Protein AF-0000000066103413 (afdb_homodimer)

Foldseek 3Di:
DVVCVVLVQKDADWDADPVRDTARMDGDCVSLVVPVVSLVVLLVLQVVQCVVDDWAEEEEQPPQGQVSSVVNCVVVVGWYWYAYQDDPDDPDDLRTDGDQAAPTEYEYEGEEFAQQPSVLVRCVSSVVSHHHHAAYEYAEYAQQCNQVNSCVNPVHGYYYSYYNLRVLVVCDVPRDDVRSVRNVVVSVVRDD/DVVCVVLVQKDADWDADPVRDTARMDGDCVSLVVPVVSVVVLLVLQVVQCVVDDWAEEEEQPPQGQVSSVVNCVVVVGWYWYAYQDDPDDPDDLRTDGDQAAPTEYEYEHEEFAQQVSVLVRCVSSVVSHHHHAAYEYAEYAQQCNQVNSCVNPVHGYYYSYYPLRVLVVCDVPPDPVRSVRNVVVSVVRDD

InterPro domains:
  IPR000836 Phosphoribosyltransferase domain [PF00156] (53-146)
  IPR000836 Phosphoribosyltransferase domain [cd06223] (53-161)
  IPR004467 Orotate phosphoribosyl transferase domain [TIGR00336] (3-166)
  IPR023031 Orotate phosphoribosyltransferase [MF_01208] (1-192)
  IPR029057 Phosphoribosyltransferase-like [G3DSA:3.40.50.2020] (1-192)
  IPR029057 Phosphoribosyltransferase-like [SSF53271] (4-172)

pLDDT: mean 93.93, std 10.97, range [38.31, 98.94]

Sequence (384 aa):
MKALIDAGVVKFGRFVLSSGIESPFYVDLRRALGHPDLVKWVVSGYLSALSRLKFDVLLGVATGGIPYASILGYLLQKPFGYVRAGAKGYGTMQAVEGADVAGLAAVVVDDVLTTGNSLINAIKAVREAGGEVVGALVFLDREQCGSQNVRRETGVEVFSVYKMRELLETLKPYIGEGHYRAAVEYLAKWSCMKALIDAGVVKFGRFVLSSGIESPFYVDLRRALGHPDLVKWVVSGYLSALSRLKFDVLLGVATGGIPYASILGYLLQKPFGYVRAGAKGYGTMQAVEGADVAGLAAVVVDDVLTTGNSLINAIKAVREAGGEVVGALVFLDREQCGSQNVRRETGVEVFSVYKMRELLETLKPYIGEGHYRAAVEYLAKWSC

Structure (mmCIF, N/CA/C/O backbone):
data_AF-0000000066103413-model_v1
#
loop_
_entity.id
_entity.type
_entity.pdbx_description
1 polymer 'Orotate phosphoribosyltransferase'
#
loop_
_atom_site.group_PDB
_atom_site.id
_atom_site.type_symbol
_atom_site.label_atom_id
_atom_site.label_alt_id
_atom_site.label_comp_id
_atom_site.label_asym_id
_atom_site.label_entity_id
_atom_site.label_seq_id
_atom_site.pdbx_PDB_ins_code
_atom_site.Cartn_x
_atom_site.Cartn_y
_atom_site.Cartn_z
_atom_site.occupancy
_atom_site.B_iso_or_equiv
_atom_site.auth_seq_id
_atom_site.auth_comp_id
_atom_site.auth_asym_id
_atom_site.auth_atom_id
_atom_site.pdbx_PDB_model_num
ATOM 1 N N . MET A 1 1 ? 8.867 -11.727 -20.344 1 77.12 1 MET A N 1
ATOM 2 C CA . MET A 1 1 ? 8.859 -12.789 -19.344 1 77.12 1 MET A CA 1
ATOM 3 C C . MET A 1 1 ? 10.25 -13.008 -18.75 1 77.12 1 MET A C 1
ATOM 5 O O . MET A 1 1 ? 10.398 -13.164 -17.547 1 77.12 1 MET A O 1
ATOM 9 N N . LYS A 1 2 ? 11.273 -12.828 -19.562 1 89.06 2 LYS A N 1
ATOM 10 C CA . LYS A 1 2 ? 12.641 -12.891 -19.062 1 89.06 2 LYS A CA 1
ATOM 11 C C . LYS A 1 2 ? 12.875 -11.82 -17.984 1 89.06 2 LYS A C 1
ATOM 13 O O . LYS A 1 2 ? 13.648 -12.039 -17.047 1 89.06 2 LYS A O 1
ATOM 18 N N . ALA A 1 3 ? 12.141 -10.758 -18.141 1 92.31 3 ALA A N 1
ATOM 19 C CA . ALA A 1 3 ? 12.273 -9.625 -17.234 1 92.31 3 ALA A CA 1
ATOM 20 C C . ALA A 1 3 ? 11.961 -10.047 -15.797 1 92.31 3 ALA A C 1
ATOM 22 O O . ALA A 1 3 ? 12.508 -9.492 -14.844 1 92.31 3 ALA A O 1
ATOM 23 N N . LEU A 1 4 ? 11.133 -11.023 -15.578 1 94.94 4 LEU A N 1
ATOM 24 C CA . LEU A 1 4 ? 10.797 -11.523 -14.25 1 94.94 4 LEU A CA 1
ATOM 25 C C . LEU A 1 4 ? 12.008 -12.164 -13.578 1 94.94 4 LEU A C 1
ATOM 27 O O . LEU A 1 4 ? 12.219 -11.984 -12.375 1 94.94 4 LEU A O 1
ATOM 31 N N . ILE A 1 5 ? 12.734 -12.836 -14.422 1 94.75 5 ILE A N 1
ATOM 32 C CA . ILE A 1 5 ? 13.945 -13.484 -13.922 1 94.75 5 ILE A CA 1
ATOM 33 C C . ILE A 1 5 ? 15.023 -12.438 -13.648 1 94.75 5 ILE A C 1
ATOM 35 O O . ILE A 1 5 ? 15.633 -12.422 -12.578 1 94.75 5 ILE A O 1
ATOM 39 N N . ASP A 1 6 ? 15.195 -11.539 -14.602 1 95.56 6 ASP A N 1
ATOM 40 C CA . ASP A 1 6 ? 16.234 -10.508 -14.5 1 95.56 6 ASP A CA 1
ATOM 41 C C . ASP A 1 6 ? 15.984 -9.609 -13.297 1 95.56 6 ASP A C 1
ATOM 43 O O . ASP A 1 6 ? 16.922 -9.18 -12.633 1 95.56 6 ASP A O 1
ATOM 47 N N . ALA A 1 7 ? 14.727 -9.352 -12.984 1 96 7 ALA A N 1
ATOM 48 C CA . ALA A 1 7 ? 14.352 -8.453 -11.891 1 96 7 ALA A CA 1
ATOM 49 C C . ALA A 1 7 ? 14.359 -9.195 -10.555 1 96 7 ALA A C 1
ATOM 51 O O . ALA A 1 7 ? 14.156 -8.578 -9.5 1 96 7 ALA A O 1
ATOM 52 N N . GLY A 1 8 ? 14.508 -10.508 -10.617 1 95.31 8 GLY A N 1
ATOM 53 C CA . GLY A 1 8 ? 14.516 -11.305 -9.398 1 95.31 8 GLY A CA 1
ATOM 54 C C . GLY A 1 8 ? 13.133 -11.609 -8.875 1 95.31 8 GLY A C 1
ATOM 55 O O . GLY A 1 8 ? 12.969 -11.984 -7.715 1 95.31 8 GLY A O 1
ATOM 56 N N . VAL A 1 9 ? 12.141 -11.391 -9.656 1 96.69 9 VAL A N 1
ATOM 57 C CA . VAL A 1 9 ? 10.773 -11.688 -9.258 1 96.69 9 VAL A CA 1
ATOM 58 C C . VAL A 1 9 ? 10.586 -13.195 -9.117 1 96.69 9 VAL A C 1
ATOM 60 O O . VAL A 1 9 ? 9.906 -13.664 -8.203 1 96.69 9 VAL A O 1
ATOM 63 N N . VAL A 1 10 ? 11.172 -13.945 -10.031 1 96.5 10 VAL A N 1
ATOM 64 C CA . VAL A 1 10 ? 11.203 -15.398 -9.953 1 96.5 10 VAL A CA 1
ATOM 65 C C . VAL A 1 10 ? 12.656 -15.875 -9.891 1 96.5 10 VAL A C 1
ATOM 67 O O . VAL A 1 10 ? 13.469 -15.516 -10.742 1 96.5 10 VAL A O 1
ATOM 70 N N . LYS A 1 11 ? 12.93 -16.625 -8.906 1 96.44 11 LYS A N 1
ATOM 71 C CA . LYS A 1 11 ? 14.258 -17.203 -8.719 1 96.44 11 LYS A CA 1
ATOM 72 C C . LYS A 1 11 ? 14.195 -18.719 -8.648 1 96.44 11 LYS A C 1
ATOM 74 O O . LYS A 1 11 ? 13.195 -19.281 -8.211 1 96.44 11 LYS A O 1
ATOM 79 N N . PHE A 1 12 ? 15.211 -19.344 -9.07 1 96.62 12 PHE A N 1
ATOM 80 C CA . PHE A 1 12 ? 15.289 -20.797 -9.039 1 96.62 12 PHE A CA 1
ATOM 81 C C . PHE A 1 12 ? 16.484 -21.266 -8.219 1 96.62 12 PHE A C 1
ATOM 83 O O . PHE A 1 12 ? 17.547 -20.641 -8.25 1 96.62 12 PHE A O 1
ATOM 90 N N . GLY A 1 13 ? 16.281 -22.266 -7.512 1 95.12 13 GLY A N 1
ATOM 91 C CA . GLY A 1 13 ? 17.25 -22.812 -6.574 1 95.12 13 GLY A CA 1
ATOM 92 C C . GLY A 1 13 ? 16.609 -23.578 -5.434 1 95.12 13 GLY A C 1
ATOM 93 O O . GLY A 1 13 ? 15.609 -24.281 -5.633 1 95.12 13 GLY A O 1
ATOM 94 N N . ARG A 1 14 ? 17.25 -23.547 -4.281 1 95.12 14 ARG A N 1
ATOM 95 C CA . ARG A 1 14 ? 16.719 -24.203 -3.086 1 95.12 14 ARG A CA 1
ATOM 96 C C . ARG A 1 14 ? 16.25 -23.172 -2.064 1 95.12 14 ARG A C 1
ATOM 98 O O . ARG A 1 14 ? 17.062 -22.438 -1.493 1 95.12 14 ARG A O 1
ATOM 105 N N . PHE A 1 15 ? 15.039 -23.156 -1.851 1 95.38 15 PHE A N 1
ATOM 106 C CA . PHE A 1 15 ? 14.445 -22.188 -0.933 1 95.38 15 PHE A CA 1
ATOM 107 C C . PHE A 1 15 ? 13.578 -22.891 0.106 1 95.38 15 PHE A C 1
ATOM 109 O O . PHE A 1 15 ? 12.875 -23.859 -0.214 1 95.38 15 PHE A O 1
ATOM 116 N N . VAL A 1 16 ? 13.617 -22.391 1.307 1 91.69 16 VAL A N 1
ATOM 117 C CA . VAL A 1 16 ? 12.789 -22.953 2.367 1 91.69 16 VAL A CA 1
ATOM 118 C C . VAL A 1 16 ? 11.617 -22.031 2.662 1 91.69 16 VAL A C 1
ATOM 120 O O . VAL A 1 16 ? 11.812 -20.859 3.021 1 91.69 16 VAL A O 1
ATOM 123 N N . LEU A 1 17 ? 10.484 -22.562 2.529 1 83.06 17 LEU A N 1
ATOM 124 C CA . LEU A 1 17 ? 9.273 -21.797 2.793 1 83.06 17 LEU A CA 1
ATOM 125 C C . LEU A 1 17 ? 9.008 -21.703 4.293 1 83.06 17 LEU A C 1
ATOM 127 O O . LEU A 1 17 ? 9.633 -22.406 5.086 1 83.06 17 LEU A O 1
ATOM 131 N N . SER A 1 18 ? 8.117 -20.781 4.68 1 76.81 18 SER A N 1
ATOM 132 C CA . SER A 1 18 ? 7.785 -20.609 6.086 1 76.81 18 SER A CA 1
ATOM 133 C C . SER A 1 18 ? 7.258 -21.906 6.699 1 76.81 18 SER A C 1
ATOM 135 O O . SER A 1 18 ? 7.379 -22.125 7.906 1 76.81 18 SER A O 1
ATOM 137 N N . SER A 1 19 ? 6.727 -22.797 5.926 1 77.94 19 SER A N 1
ATOM 138 C CA . SER A 1 19 ? 6.203 -24.094 6.352 1 77.94 19 SER A CA 1
ATOM 139 C C . SER A 1 19 ? 7.332 -25.078 6.621 1 77.94 19 SER A C 1
ATOM 141 O O . SER A 1 19 ? 7.105 -26.141 7.191 1 77.94 19 SER A O 1
ATOM 143 N N . GLY A 1 20 ? 8.477 -24.703 6.172 1 85.31 20 GLY A N 1
ATOM 144 C CA . GLY A 1 20 ? 9.609 -25.609 6.281 1 85.31 20 GLY A CA 1
ATOM 145 C C . GLY A 1 20 ? 9.844 -26.422 5.023 1 85.31 20 GLY A C 1
ATOM 146 O O . GLY A 1 20 ? 10.875 -27.078 4.883 1 85.31 20 GLY A O 1
ATOM 147 N N . ILE A 1 21 ? 8.922 -26.328 4.141 1 86.62 21 ILE A N 1
ATOM 148 C CA . ILE A 1 21 ? 9.008 -27.078 2.896 1 86.62 21 ILE A CA 1
ATOM 149 C C . ILE A 1 21 ? 10.055 -26.438 1.981 1 86.62 21 ILE A C 1
ATOM 151 O O . ILE A 1 21 ? 10.109 -25.219 1.853 1 86.62 21 ILE A O 1
ATOM 155 N N . GLU A 1 22 ? 10.82 -27.297 1.358 1 93.5 22 GLU A N 1
ATOM 156 C CA . GLU A 1 22 ? 11.789 -26.797 0.388 1 93.5 22 GLU A CA 1
ATOM 157 C C . GLU A 1 22 ? 11.156 -26.609 -0.985 1 93.5 22 GLU A C 1
ATOM 159 O O . GLU A 1 22 ? 10.438 -27.484 -1.471 1 93.5 22 GLU A O 1
ATOM 164 N N . SER A 1 23 ? 11.406 -25.5 -1.563 1 94.94 23 SER A N 1
ATOM 165 C CA . SER A 1 23 ? 10.883 -25.172 -2.885 1 94.94 23 SER A CA 1
ATOM 166 C C . SER A 1 23 ? 12.016 -24.922 -3.877 1 94.94 23 SER A C 1
ATOM 168 O O . SER A 1 23 ? 13.023 -24.297 -3.531 1 94.94 23 SER A O 1
ATOM 170 N N . PRO A 1 24 ? 11.852 -25.406 -5.102 1 96.69 24 PRO A N 1
ATOM 171 C CA . PRO A 1 24 ? 12.875 -25.172 -6.117 1 96.69 24 PRO A CA 1
ATOM 172 C C . PRO A 1 24 ? 12.789 -23.797 -6.75 1 96.69 24 PRO A C 1
ATOM 174 O O . PRO A 1 24 ? 13.578 -23.453 -7.637 1 96.69 24 PRO A O 1
ATOM 177 N N . PHE A 1 25 ? 11.836 -23.031 -6.375 1 96.75 25 PHE A N 1
ATOM 178 C CA . PHE A 1 25 ? 11.711 -21.672 -6.883 1 96.75 25 PHE A CA 1
ATOM 179 C C . PHE A 1 25 ? 11.148 -20.734 -5.816 1 96.75 25 PHE A C 1
ATOM 181 O O . PHE A 1 25 ? 10.586 -21.203 -4.816 1 96.75 25 PHE A O 1
ATOM 188 N N . TYR A 1 26 ? 11.391 -19.516 -6 1 95.5 26 TYR A N 1
ATOM 189 C CA . TYR A 1 26 ? 10.922 -18.453 -5.121 1 95.5 26 TYR A CA 1
ATOM 190 C C . TYR A 1 26 ? 10.344 -17.297 -5.93 1 95.5 26 TYR A C 1
ATOM 192 O O . TYR A 1 26 ? 10.883 -16.922 -6.977 1 95.5 26 TYR A O 1
ATOM 200 N N . VAL A 1 27 ? 9.211 -16.812 -5.426 1 95.94 27 VAL A N 1
ATOM 201 C CA . VAL A 1 27 ? 8.547 -15.711 -6.129 1 95.94 27 VAL A CA 1
ATOM 202 C C . VAL A 1 27 ? 8.359 -14.531 -5.18 1 95.94 27 VAL A C 1
ATOM 204 O O . VAL A 1 27 ? 7.812 -14.688 -4.086 1 95.94 27 VAL A O 1
ATOM 207 N N . ASP A 1 28 ? 8.789 -13.414 -5.574 1 95.44 28 ASP A N 1
ATOM 208 C CA . ASP A 1 28 ? 8.586 -12.141 -4.875 1 95.44 28 ASP A CA 1
ATOM 209 C C . ASP A 1 28 ? 8.188 -11.039 -5.852 1 95.44 28 ASP A C 1
ATOM 211 O O . ASP A 1 28 ? 9.047 -10.312 -6.355 1 95.44 28 ASP A O 1
ATOM 215 N N . LEU A 1 29 ? 6.895 -10.852 -6.012 1 97.44 29 LEU A N 1
ATOM 216 C CA . LEU A 1 29 ? 6.402 -9.914 -7.008 1 97.44 29 LEU A CA 1
ATOM 217 C C . LEU A 1 29 ? 6.699 -8.477 -6.594 1 97.44 29 LEU A C 1
ATOM 219 O O . LEU A 1 29 ? 6.613 -7.555 -7.41 1 97.44 29 LEU A O 1
ATOM 223 N N . ARG A 1 30 ? 7.082 -8.211 -5.332 1 97.44 30 ARG A N 1
ATOM 224 C CA . ARG A 1 30 ? 7.402 -6.871 -4.863 1 97.44 30 ARG A CA 1
ATOM 225 C C . ARG A 1 30 ? 8.625 -6.312 -5.59 1 97.44 30 ARG A C 1
ATOM 227 O O . ARG A 1 30 ? 8.758 -5.098 -5.738 1 97.44 30 ARG A O 1
ATOM 234 N N . ARG A 1 31 ? 9.406 -7.207 -6.07 1 97.31 31 ARG A N 1
ATOM 235 C CA . ARG A 1 31 ? 10.594 -6.785 -6.809 1 97.31 31 ARG A CA 1
ATOM 236 C C . ARG A 1 31 ? 10.211 -6.074 -8.102 1 97.31 31 ARG A C 1
ATOM 238 O O . ARG A 1 31 ? 10.984 -5.266 -8.625 1 97.31 31 ARG A O 1
ATOM 245 N N . ALA A 1 32 ? 9.078 -6.355 -8.641 1 98.12 32 ALA A N 1
ATOM 246 C CA . ALA A 1 32 ? 8.617 -5.723 -9.875 1 98.12 32 ALA A CA 1
ATOM 247 C C . ALA A 1 32 ? 8.477 -4.211 -9.695 1 98.12 32 ALA A C 1
ATOM 249 O O . ALA A 1 32 ? 8.617 -3.451 -10.656 1 98.12 32 ALA A O 1
ATOM 250 N N . LEU A 1 33 ? 8.258 -3.758 -8.469 1 98.75 33 LEU A N 1
ATOM 251 C CA . LEU A 1 33 ? 8.008 -2.352 -8.172 1 98.75 33 LEU A CA 1
ATOM 252 C C . LEU A 1 33 ? 9.227 -1.5 -8.516 1 98.75 33 LEU A C 1
ATOM 254 O O . LEU A 1 33 ? 9.109 -0.285 -8.695 1 98.75 33 LEU A O 1
ATOM 258 N N . GLY A 1 34 ? 10.344 -2.145 -8.609 1 98.5 34 GLY A N 1
ATOM 259 C CA . GLY A 1 34 ? 11.57 -1.438 -8.938 1 98.5 34 GLY A CA 1
ATOM 260 C C . GLY A 1 34 ? 11.766 -1.25 -10.43 1 98.5 34 GLY A C 1
ATOM 261 O O . GLY A 1 34 ? 12.711 -0.583 -10.859 1 98.5 34 GLY A O 1
ATOM 262 N N . HIS A 1 35 ? 10.867 -1.821 -11.25 1 98.44 35 HIS A N 1
ATOM 263 C CA . HIS A 1 35 ? 10.977 -1.812 -12.703 1 98.44 35 HIS A CA 1
ATOM 264 C C . HIS A 1 35 ? 9.695 -1.292 -13.352 1 98.44 35 HIS A C 1
ATOM 266 O O . HIS A 1 35 ? 8.766 -2.064 -13.617 1 98.44 35 HIS A O 1
ATOM 272 N N . PRO A 1 36 ? 9.711 -0.011 -13.742 1 98.31 36 PRO A N 1
ATOM 273 C CA . PRO A 1 36 ? 8.492 0.644 -14.227 1 98.31 36 PRO A CA 1
ATOM 274 C C . PRO A 1 36 ? 7.824 -0.113 -15.367 1 98.31 36 PRO A C 1
ATOM 276 O O . PRO A 1 36 ? 6.602 -0.279 -15.375 1 98.31 36 PRO A O 1
ATOM 279 N N . ASP A 1 37 ? 8.609 -0.628 -16.281 1 97.75 37 ASP A N 1
ATOM 280 C CA . ASP A 1 37 ? 8.039 -1.362 -17.406 1 97.75 37 ASP A CA 1
ATOM 281 C C . ASP A 1 37 ? 7.391 -2.662 -16.938 1 97.75 37 ASP A C 1
ATOM 283 O O . ASP A 1 37 ? 6.344 -3.057 -17.453 1 97.75 37 ASP A O 1
ATOM 287 N N . LEU A 1 38 ? 8.008 -3.266 -15.984 1 97.81 38 LEU A N 1
ATOM 288 C CA . LEU A 1 38 ? 7.449 -4.5 -15.445 1 97.81 38 LEU A CA 1
ATOM 289 C C . LEU A 1 38 ? 6.152 -4.227 -14.688 1 97.81 38 LEU A C 1
ATOM 291 O O . LEU A 1 38 ? 5.195 -5 -14.789 1 97.81 38 LEU A O 1
ATOM 295 N N . VAL A 1 39 ? 6.086 -3.123 -13.961 1 98.44 39 VAL A N 1
ATOM 296 C CA . VAL A 1 39 ? 4.875 -2.746 -13.242 1 98.44 39 VAL A CA 1
ATOM 297 C C . VAL A 1 39 ? 3.729 -2.547 -14.227 1 98.44 39 VAL A C 1
ATOM 299 O O . VAL A 1 39 ? 2.617 -3.033 -14 1 98.44 39 VAL A O 1
ATOM 302 N N . LYS A 1 40 ? 4.02 -1.885 -15.336 1 98.44 40 LYS A N 1
ATOM 303 C CA . LYS A 1 40 ? 2.996 -1.662 -16.344 1 98.44 40 LYS A CA 1
ATOM 304 C C . LYS A 1 40 ? 2.445 -2.984 -16.875 1 98.44 40 LYS A C 1
ATOM 306 O O . LYS A 1 40 ? 1.235 -3.133 -17.047 1 98.44 40 LYS A O 1
ATOM 311 N N . TRP A 1 41 ? 3.389 -3.877 -17.062 1 97.62 41 TRP A N 1
ATOM 312 C CA . TRP A 1 41 ? 2.994 -5.188 -17.562 1 97.62 41 TRP A CA 1
ATOM 313 C C . TRP A 1 41 ? 2.141 -5.93 -16.531 1 97.62 41 TRP A C 1
ATOM 315 O O . TRP A 1 41 ? 1.107 -6.508 -16.875 1 97.62 41 TRP A O 1
ATOM 325 N N . VAL A 1 42 ? 2.502 -5.906 -15.297 1 98.19 42 VAL A N 1
ATOM 326 C CA . VAL A 1 42 ? 1.77 -6.555 -14.211 1 98.19 42 VAL A CA 1
ATOM 327 C C . VAL A 1 42 ? 0.382 -5.934 -14.078 1 98.19 42 VAL A C 1
ATOM 329 O O . VAL A 1 42 ? -0.622 -6.645 -14.016 1 98.19 42 VAL A O 1
ATOM 332 N N . VAL A 1 43 ? 0.327 -4.613 -14.086 1 98.75 43 VAL A N 1
ATOM 333 C CA . VAL A 1 43 ? -0.924 -3.877 -13.93 1 98.75 43 VAL A CA 1
ATOM 334 C C . VAL A 1 43 ? -1.861 -4.203 -15.094 1 98.75 43 VAL A C 1
ATOM 336 O O . VAL A 1 43 ? -3.064 -4.387 -14.891 1 98.75 43 VAL A O 1
ATOM 339 N N . SER A 1 44 ? -1.301 -4.352 -16.297 1 98.5 44 SER A N 1
ATOM 340 C CA . SER A 1 44 ? -2.107 -4.723 -17.453 1 98.5 44 SER A CA 1
ATOM 341 C C . SER A 1 44 ? -2.732 -6.102 -17.266 1 98.5 44 SER A C 1
ATOM 343 O O . SER A 1 44 ? -3.877 -6.324 -17.672 1 98.5 44 SER A O 1
ATOM 345 N N . GLY A 1 45 ? -1.969 -7 -16.719 1 97.94 45 GLY A N 1
ATOM 346 C CA . GLY A 1 45 ? -2.5 -8.32 -16.422 1 97.94 45 GLY A CA 1
ATOM 347 C C . GLY A 1 45 ? -3.654 -8.289 -15.438 1 97.94 45 GLY A C 1
ATOM 348 O O . GLY A 1 45 ? -4.684 -8.93 -15.656 1 97.94 45 GLY A O 1
ATOM 349 N N . TYR A 1 46 ? -3.473 -7.527 -14.367 1 98.69 46 TYR A N 1
ATOM 350 C CA . TYR A 1 46 ? -4.543 -7.371 -13.383 1 98.69 46 TYR A CA 1
ATOM 351 C C . TYR A 1 46 ? -5.789 -6.777 -14.031 1 98.69 46 TYR A C 1
ATOM 353 O O . TYR A 1 46 ? -6.906 -7.238 -13.773 1 98.69 46 TYR A O 1
ATOM 361 N N . LEU A 1 47 ? -5.59 -5.719 -14.867 1 98.69 47 LEU A N 1
ATOM 362 C CA . LEU A 1 47 ? -6.715 -5.043 -15.5 1 98.69 47 LEU A CA 1
ATOM 363 C C . LEU A 1 47 ? -7.504 -6.008 -16.375 1 98.69 47 LEU A C 1
ATOM 365 O O . LEU A 1 47 ? -8.742 -6 -16.375 1 98.69 47 LEU A O 1
ATOM 369 N N . SER A 1 48 ? -6.781 -6.828 -17.094 1 98 48 SER A N 1
ATOM 370 C CA . SER A 1 48 ? -7.426 -7.82 -17.953 1 98 48 SER A CA 1
ATOM 371 C C . SER A 1 48 ? -8.258 -8.805 -17.125 1 98 48 SER A C 1
ATOM 373 O O . SER A 1 48 ? -9.406 -9.086 -17.453 1 98 48 SER A O 1
ATOM 375 N N . ALA A 1 49 ? -7.711 -9.25 -16.031 1 97.19 49 ALA A N 1
ATOM 376 C CA . ALA A 1 49 ? -8.414 -10.203 -15.172 1 97.19 49 ALA A CA 1
ATOM 377 C C . ALA A 1 49 ? -9.633 -9.547 -14.516 1 97.19 49 ALA A C 1
ATOM 379 O O . ALA A 1 49 ? -10.688 -10.172 -14.383 1 97.19 49 ALA A O 1
ATOM 380 N N . LEU A 1 50 ? -9.5 -8.32 -14.102 1 97.44 50 LEU A N 1
ATOM 381 C CA . LEU A 1 50 ? -10.555 -7.574 -13.414 1 97.44 50 LEU A CA 1
ATOM 382 C C . LEU A 1 50 ? -11.734 -7.312 -14.344 1 97.44 50 LEU A C 1
ATOM 384 O O . LEU A 1 50 ? -12.859 -7.125 -13.891 1 97.44 50 LEU A O 1
ATOM 388 N N . SER A 1 51 ? -11.453 -7.203 -15.609 1 96.06 51 SER A N 1
ATOM 389 C CA . SER A 1 51 ? -12.492 -6.875 -16.578 1 96.06 51 SER A CA 1
ATOM 390 C C . SER A 1 51 ? -13.578 -7.941 -16.609 1 96.06 51 SER A C 1
ATOM 392 O O . SER A 1 51 ? -14.688 -7.691 -17.109 1 96.06 51 SER A O 1
ATOM 394 N N . ARG A 1 52 ? -13.281 -9.109 -15.984 1 93.19 52 ARG A N 1
ATOM 395 C CA . ARG A 1 52 ? -14.227 -10.219 -15.961 1 93.19 52 ARG A CA 1
ATOM 396 C C . ARG A 1 52 ? -15.156 -10.125 -14.758 1 93.19 52 ARG A C 1
ATOM 398 O O . ARG A 1 52 ? -16.078 -10.938 -14.609 1 93.19 52 ARG A O 1
ATOM 405 N N . LEU A 1 53 ? -14.914 -9.141 -13.93 1 96.62 53 LEU A N 1
ATOM 406 C CA . LEU A 1 53 ? -15.656 -9.031 -12.68 1 96.62 53 LEU A CA 1
ATOM 407 C C . LEU A 1 53 ? -16.391 -7.703 -12.602 1 96.62 53 LEU A C 1
ATOM 409 O O . LEU A 1 53 ? -15.891 -6.676 -13.07 1 96.62 53 LEU A O 1
ATOM 413 N N . LYS A 1 54 ? -17.609 -7.719 -12.086 1 97.88 54 LYS A N 1
ATOM 414 C CA . LYS A 1 54 ? -18.328 -6.508 -11.68 1 97.88 54 LYS A CA 1
ATOM 415 C C . LYS A 1 54 ? -18.125 -6.227 -10.188 1 97.88 54 LYS A C 1
ATOM 417 O O . LYS A 1 54 ? -18.422 -7.082 -9.352 1 97.88 54 LYS A O 1
ATOM 422 N N . PHE A 1 55 ? -17.688 -5.074 -9.852 1 98.75 55 PHE A N 1
ATOM 423 C CA . PHE A 1 55 ? -17.375 -4.762 -8.461 1 98.75 55 PHE A CA 1
ATOM 424 C C . PHE A 1 55 ? -17.422 -3.256 -8.227 1 98.75 55 PHE A C 1
ATOM 426 O O . PHE A 1 55 ? -17.438 -2.471 -9.172 1 98.75 55 PHE A O 1
ATOM 433 N N . ASP A 1 56 ? -17.391 -2.857 -6.941 1 98.75 56 ASP A N 1
ATOM 434 C CA . ASP A 1 56 ? -17.5 -1.455 -6.551 1 98.75 56 ASP A CA 1
ATOM 435 C C . ASP A 1 56 ? -16.188 -0.957 -5.934 1 98.75 56 ASP A C 1
ATOM 437 O O . ASP A 1 56 ? -15.883 0.235 -5.996 1 98.75 56 ASP A O 1
ATOM 441 N N . VAL A 1 57 ? -15.453 -1.895 -5.293 1 98.88 57 VAL A N 1
ATOM 442 C CA . VAL A 1 57 ? -14.328 -1.459 -4.469 1 98.88 57 VAL A CA 1
ATOM 443 C C . VAL A 1 57 ? -13.234 -2.518 -4.492 1 98.88 57 VAL A C 1
ATOM 445 O O . VAL A 1 57 ? -13.516 -3.717 -4.547 1 98.88 57 VAL A O 1
ATOM 448 N N . LEU A 1 58 ? -12.016 -2.123 -4.543 1 98.94 58 LEU A N 1
ATOM 449 C CA . LEU A 1 58 ? -10.844 -2.998 -4.492 1 98.9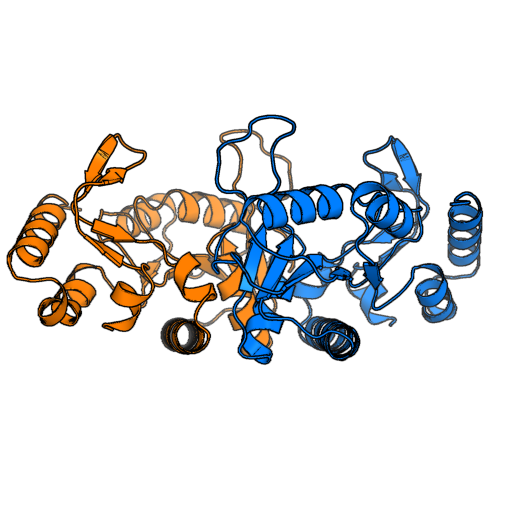4 58 LEU A CA 1
ATOM 450 C C . LEU A 1 58 ? -10.172 -2.92 -3.127 1 98.94 58 LEU A C 1
ATOM 452 O O . LEU A 1 58 ? -9.977 -1.829 -2.586 1 98.94 58 LEU A O 1
ATOM 456 N N . LEU A 1 59 ? -9.805 -4.055 -2.572 1 98.88 59 LEU A N 1
ATOM 457 C CA . LEU A 1 59 ? -9.07 -4.094 -1.313 1 98.88 59 LEU A CA 1
ATOM 458 C C . LEU A 1 59 ? -7.777 -4.898 -1.464 1 98.88 59 LEU A C 1
ATOM 460 O O . LEU A 1 59 ? -7.816 -6.086 -1.795 1 98.88 59 LEU A O 1
ATOM 464 N N . GLY A 1 60 ? -6.668 -4.219 -1.239 1 98.75 60 GLY A N 1
ATOM 465 C CA . GLY A 1 60 ? -5.387 -4.906 -1.279 1 98.75 60 GLY A CA 1
ATOM 466 C C . GLY A 1 60 ? -5.047 -5.609 0.021 1 98.75 60 GLY A C 1
ATOM 467 O O . GLY A 1 60 ? -5.238 -5.051 1.104 1 98.75 60 GLY A O 1
ATOM 468 N N . VAL A 1 61 ? -4.52 -6.785 -0.075 1 97.81 61 VAL A N 1
ATOM 469 C CA . VAL A 1 61 ? -4.031 -7.496 1.102 1 97.81 61 VAL A CA 1
ATOM 470 C C . VAL A 1 61 ? -2.686 -6.918 1.534 1 97.81 61 VAL A C 1
ATOM 472 O O . VAL A 1 61 ? -1.761 -6.812 0.725 1 97.81 61 VAL A O 1
ATOM 475 N N . ALA A 1 62 ? -2.512 -6.477 2.781 1 95.44 62 ALA A N 1
ATOM 476 C CA . ALA A 1 62 ? -1.25 -5.934 3.279 1 95.44 62 ALA A CA 1
ATOM 477 C C . ALA A 1 62 ? -0.178 -7.016 3.35 1 95.44 62 ALA A C 1
ATOM 479 O O . ALA A 1 62 ? -0.445 -8.133 3.795 1 95.44 62 ALA A O 1
ATOM 480 N N . THR A 1 63 ? 0.96 -6.664 2.898 1 94.5 63 THR A N 1
ATOM 481 C CA . THR A 1 63 ? 1.394 -5.402 2.301 1 94.5 63 THR A CA 1
ATOM 482 C C . THR A 1 63 ? 1.595 -5.562 0.797 1 94.5 63 THR A C 1
ATOM 484 O O . THR A 1 63 ? 1.519 -4.582 0.05 1 94.5 63 THR A O 1
ATOM 487 N N . GLY A 1 64 ? 1.657 -6.801 0.333 1 95.62 64 GLY A N 1
ATOM 488 C CA . GLY A 1 64 ? 2.033 -7.059 -1.048 1 95.62 64 GLY A CA 1
ATOM 489 C C . GLY A 1 64 ? 0.957 -6.668 -2.043 1 95.62 64 GLY A C 1
ATOM 490 O O . GLY A 1 64 ? 1.256 -6.348 -3.193 1 95.62 64 GLY A O 1
ATOM 491 N N . GLY A 1 65 ? -0.267 -6.66 -1.599 1 98.25 65 GLY A N 1
ATOM 492 C CA . GLY A 1 65 ? -1.389 -6.363 -2.475 1 98.25 65 GLY A CA 1
ATOM 493 C C . GLY A 1 65 ? -1.727 -4.887 -2.531 1 98.25 65 GLY A C 1
ATOM 494 O O . GLY A 1 65 ? -2.443 -4.441 -3.432 1 98.25 65 GLY A O 1
ATOM 495 N N . ILE A 1 66 ? -1.217 -4.094 -1.655 1 98.69 66 ILE A N 1
ATOM 496 C CA . ILE A 1 66 ? -1.622 -2.703 -1.489 1 98.69 66 ILE A CA 1
ATOM 497 C C . ILE A 1 66 ? -1.183 -1.89 -2.705 1 98.69 66 ILE A C 1
ATOM 499 O O . ILE A 1 66 ? -1.977 -1.14 -3.277 1 98.69 66 ILE A O 1
ATOM 503 N N . PRO A 1 67 ? 0.077 -2.051 -3.178 1 98.88 67 PRO A N 1
ATOM 504 C CA . PRO A 1 67 ? 0.494 -1.246 -4.328 1 98.88 67 PRO A CA 1
ATOM 505 C C . PRO A 1 67 ? -0.405 -1.446 -5.547 1 98.88 67 PRO A C 1
ATOM 507 O O . PRO A 1 67 ? -0.835 -0.471 -6.168 1 98.88 67 PRO A O 1
ATOM 510 N N . TYR A 1 68 ? -0.74 -2.664 -5.773 1 98.94 68 TYR A N 1
ATOM 511 C CA . TYR A 1 68 ? -1.484 -2.965 -6.992 1 98.94 68 TYR A CA 1
ATOM 512 C C . TYR A 1 68 ? -2.949 -2.566 -6.848 1 98.94 68 TYR A C 1
ATOM 514 O O . TYR A 1 68 ? -3.537 -2.004 -7.773 1 98.94 68 TYR A O 1
ATOM 522 N N . ALA A 1 69 ? -3.539 -2.848 -5.688 1 98.88 69 ALA A N 1
ATOM 523 C CA . ALA A 1 69 ? -4.906 -2.387 -5.465 1 98.88 69 ALA A CA 1
ATOM 524 C C . ALA A 1 69 ? -5.004 -0.871 -5.613 1 98.88 69 ALA A C 1
ATOM 526 O O . ALA A 1 69 ? -5.992 -0.356 -6.145 1 98.88 69 ALA A O 1
ATOM 527 N N . SER A 1 70 ? -4 -0.154 -5.172 1 98.88 70 SER A N 1
ATOM 528 C CA . SER A 1 70 ? -3.988 1.304 -5.219 1 98.88 70 SER A CA 1
ATOM 529 C C . SER A 1 70 ? -3.873 1.81 -6.652 1 98.88 70 SER A C 1
ATOM 531 O O . SER A 1 70 ? -4.633 2.684 -7.07 1 98.88 70 SER A O 1
ATOM 533 N N . ILE A 1 71 ? -2.939 1.257 -7.398 1 98.94 71 ILE A N 1
ATOM 534 C CA . ILE A 1 71 ? -2.75 1.653 -8.789 1 98.94 71 ILE A CA 1
ATOM 535 C C . ILE A 1 71 ? -4.012 1.339 -9.594 1 98.94 71 ILE A C 1
ATOM 537 O O . ILE A 1 71 ? -4.504 2.184 -10.344 1 98.94 71 ILE A O 1
ATOM 541 N N . LEU A 1 72 ? -4.543 0.137 -9.414 1 98.94 72 LEU A N 1
ATOM 542 C CA . LEU A 1 72 ? -5.734 -0.296 -10.141 1 98.94 72 LEU A CA 1
ATOM 543 C C . LEU A 1 72 ? -6.934 0.575 -9.789 1 98.94 72 LEU A C 1
ATOM 545 O O . LEU A 1 72 ? -7.68 0.998 -10.672 1 98.94 72 LEU A O 1
ATOM 549 N N . GLY A 1 73 ? -7.129 0.797 -8.477 1 98.88 73 GLY A N 1
ATOM 550 C CA . GLY A 1 73 ? -8.219 1.668 -8.055 1 98.88 73 GLY A CA 1
ATOM 551 C C . GLY A 1 73 ? -8.141 3.053 -8.672 1 98.88 73 GLY A C 1
ATOM 552 O O . GLY A 1 73 ? -9.148 3.586 -9.141 1 98.88 73 GLY A O 1
ATOM 553 N N . TYR A 1 74 ? -6.945 3.598 -8.672 1 98.88 74 TYR A N 1
ATOM 554 C CA . TYR A 1 74 ? -6.73 4.922 -9.25 1 98.88 74 TYR A CA 1
ATOM 555 C C . TYR A 1 74 ? -7.043 4.926 -10.742 1 98.88 74 TYR A C 1
ATOM 557 O O . TYR A 1 74 ? -7.75 5.809 -11.234 1 98.88 74 TYR A O 1
ATOM 565 N N . LEU A 1 75 ? -6.559 3.938 -11.5 1 98.81 75 LEU A N 1
ATOM 566 C CA . LEU A 1 75 ? -6.738 3.857 -12.945 1 98.81 75 LEU A CA 1
ATOM 567 C C . LEU A 1 75 ? -8.211 3.672 -13.297 1 98.81 75 LEU A C 1
ATOM 569 O O . LEU A 1 75 ? -8.688 4.227 -14.289 1 98.81 75 LEU A O 1
ATOM 573 N N . LEU A 1 76 ? -8.914 2.904 -12.477 1 98.69 76 LEU A N 1
ATOM 574 C CA . LEU A 1 76 ? -10.297 2.557 -12.781 1 98.69 76 LEU A CA 1
ATOM 575 C C . LEU A 1 76 ? -11.258 3.594 -12.211 1 98.69 76 LEU A C 1
ATOM 577 O O . LEU A 1 76 ? -12.461 3.52 -12.438 1 98.69 76 LEU A O 1
ATOM 581 N N . GLN A 1 77 ? -10.695 4.512 -11.469 1 98.38 77 GLN A N 1
ATOM 582 C CA . GLN A 1 77 ? -11.5 5.527 -10.797 1 98.38 77 GLN A CA 1
ATOM 583 C C . GLN A 1 77 ? -12.586 4.883 -9.93 1 98.38 77 GLN A C 1
ATOM 585 O O . GLN A 1 77 ? -13.758 5.238 -10.039 1 98.38 77 GLN A O 1
ATOM 590 N N . LYS A 1 78 ? -12.188 3.947 -9.133 1 98.75 78 LYS A N 1
ATOM 591 C CA . LYS A 1 78 ? -13.039 3.254 -8.172 1 98.75 78 LYS A CA 1
ATOM 592 C C . LYS A 1 78 ? -12.484 3.369 -6.758 1 98.75 78 LYS A C 1
ATOM 594 O O . LYS A 1 78 ? -11.273 3.502 -6.566 1 98.75 78 LYS A O 1
ATOM 599 N N . PRO A 1 79 ? -13.383 3.293 -5.75 1 98.88 79 PRO A N 1
ATOM 600 C CA . PRO A 1 79 ? -12.898 3.232 -4.367 1 98.88 79 PRO A CA 1
ATOM 601 C C . PRO A 1 79 ? -11.961 2.049 -4.121 1 98.88 79 PRO A C 1
ATOM 603 O O . PRO A 1 79 ? -12.117 0.993 -4.738 1 98.88 79 PRO A O 1
ATOM 606 N N . PHE A 1 80 ? -11 2.266 -3.281 1 98.94 80 PHE A N 1
ATOM 607 C CA . PHE A 1 80 ? -10.102 1.18 -2.912 1 98.94 80 PHE A CA 1
ATOM 608 C C . PHE A 1 80 ? -9.617 1.344 -1.477 1 98.94 80 PHE A C 1
ATOM 610 O O . PHE A 1 80 ? -9.906 2.35 -0.827 1 98.94 80 PHE A O 1
ATOM 617 N N . GLY A 1 81 ? -8.992 0.364 -0.937 1 98.56 81 GLY A N 1
ATOM 618 C CA . GLY A 1 81 ? -8.414 0.274 0.393 1 98.56 81 GLY A CA 1
ATOM 619 C C . GLY A 1 81 ? -7.527 -0.943 0.576 1 98.56 81 GLY A C 1
ATOM 620 O O . GLY A 1 81 ? -6.934 -1.435 -0.385 1 98.56 81 GLY A O 1
ATOM 621 N N . TYR A 1 82 ? -7.367 -1.298 1.812 1 98.56 82 TYR A N 1
ATOM 622 C CA . TYR A 1 82 ? -6.551 -2.48 2.074 1 98.56 82 TYR A CA 1
ATOM 623 C C . TYR A 1 82 ? -6.965 -3.145 3.383 1 98.56 82 TYR A C 1
ATOM 625 O O . TYR A 1 82 ? -7.664 -2.543 4.199 1 98.56 82 TYR A O 1
ATOM 633 N N . VAL A 1 83 ? -6.633 -4.383 3.475 1 97.62 83 VAL A N 1
ATOM 634 C CA . VAL A 1 83 ? -6.895 -5.176 4.672 1 97.62 83 VAL A CA 1
ATOM 635 C C . VAL A 1 83 ? -5.582 -5.453 5.402 1 97.62 83 VAL A C 1
ATOM 637 O O . VAL A 1 83 ? -4.656 -6.031 4.832 1 97.62 83 VAL A O 1
ATOM 640 N N . ARG A 1 84 ? -5.543 -4.996 6.664 1 93.81 84 ARG A N 1
ATOM 641 C CA . ARG A 1 84 ? -4.352 -5.199 7.477 1 93.81 84 ARG A CA 1
ATOM 642 C C . ARG A 1 84 ? -4.195 -6.668 7.855 1 93.81 84 ARG A C 1
ATOM 644 O O . ARG A 1 84 ? -5.184 -7.391 7.984 1 93.81 84 ARG A O 1
ATOM 651 N N . ALA A 1 85 ? -2.93 -7.059 7.969 1 77.25 85 ALA A N 1
ATOM 652 C CA . ALA A 1 85 ? -2.639 -8.453 8.312 1 77.25 85 ALA A CA 1
ATOM 653 C C . ALA A 1 85 ? -3.068 -8.766 9.742 1 77.25 85 ALA A C 1
ATOM 655 O O . ALA A 1 85 ? -2.943 -7.922 10.633 1 77.25 85 ALA A O 1
ATOM 656 N N . GLY A 1 86 ? -4.34 -9.305 9.938 1 62.62 86 GLY A N 1
ATOM 657 C CA . GLY A 1 86 ? -4.875 -9.578 11.258 1 62.62 86 GLY A CA 1
ATOM 658 C C . GLY A 1 86 ? -3.965 -10.453 12.102 1 62.62 86 GLY A C 1
ATOM 659 O O . GLY A 1 86 ? -3.266 -11.32 11.57 1 62.62 86 GLY A O 1
ATOM 660 N N . ALA A 1 87 ? -3.314 -9.945 13.195 1 49.31 87 ALA A N 1
ATOM 661 C CA . ALA A 1 87 ? -2.803 -10.891 14.188 1 49.31 87 ALA A CA 1
ATOM 662 C C . ALA A 1 87 ? -3.789 -12.039 14.414 1 49.31 87 ALA A C 1
ATOM 664 O O . ALA A 1 87 ? -5 -11.859 14.25 1 49.31 87 ALA A O 1
ATOM 665 N N . LYS A 1 88 ? -3.451 -13.352 14.352 1 41.34 88 LYS A N 1
ATOM 666 C CA . LYS A 1 88 ? -4.105 -14.539 14.898 1 41.34 88 LYS A CA 1
ATOM 667 C C . LYS A 1 88 ? -4.871 -14.211 16.172 1 41.34 88 LYS A C 1
ATOM 669 O O . LYS A 1 88 ? -4.301 -13.68 17.125 1 41.34 88 LYS A O 1
ATOM 674 N N . GLY A 1 89 ? -6.195 -13.961 16.203 1 38.78 89 GLY A N 1
ATOM 675 C CA . GLY A 1 89 ? -7.086 -14.023 17.359 1 38.78 89 GLY A CA 1
ATOM 676 C C . GLY A 1 89 ? -7.883 -12.75 17.562 1 38.78 89 GLY A C 1
ATOM 677 O O . GLY A 1 89 ? -8.812 -12.719 18.375 1 38.78 89 GLY A O 1
ATOM 678 N N . TYR A 1 90 ? -7.211 -11.508 17.844 1 40.81 90 TYR A N 1
ATOM 679 C CA . TYR A 1 90 ? -7.953 -10.453 18.531 1 40.81 90 TYR A CA 1
ATOM 680 C C . TYR A 1 90 ? -8.828 -9.688 17.547 1 40.81 90 TYR A C 1
ATOM 682 O O . TYR A 1 90 ? -8.406 -9.391 16.438 1 40.81 90 TYR A O 1
ATOM 690 N N . GLY A 1 91 ? -10.172 -9.805 17.516 1 38.56 91 GLY A N 1
ATOM 691 C CA . GLY A 1 91 ? -11.422 -9.266 17.016 1 38.56 91 GLY A CA 1
ATOM 692 C C . GLY A 1 91 ? -11.289 -7.852 16.484 1 38.56 91 GLY A C 1
ATOM 693 O O . GLY A 1 91 ? -11.703 -7.57 15.352 1 38.56 91 GLY A O 1
ATOM 694 N N . THR A 1 92 ? -11.305 -6.852 17.391 1 44.88 92 THR A N 1
ATOM 695 C CA . THR A 1 92 ? -12.008 -5.578 17.406 1 44.88 92 THR A CA 1
ATOM 696 C C . THR A 1 92 ? -11.297 -4.551 16.531 1 44.88 92 THR A C 1
ATOM 698 O O . THR A 1 92 ? -11.797 -3.438 16.344 1 44.88 92 THR A O 1
ATOM 701 N N . MET A 1 93 ? -10.055 -4.742 16.109 1 55.34 93 MET A N 1
ATOM 702 C CA . MET A 1 93 ? -9.477 -3.604 15.406 1 55.34 93 MET A CA 1
ATOM 703 C C . MET A 1 93 ? -9.867 -3.619 13.938 1 55.34 93 MET A C 1
ATOM 705 O O . MET A 1 93 ? -9.977 -4.688 13.328 1 55.34 93 MET A O 1
ATOM 709 N N . GLN A 1 94 ? -10.398 -2.506 13.453 1 68.06 94 GLN A N 1
ATOM 710 C CA . GLN A 1 94 ? -10.781 -2.316 12.055 1 68.06 94 GLN A CA 1
ATOM 711 C C . GLN A 1 94 ? -9.695 -2.811 11.117 1 68.06 94 GLN A C 1
ATOM 713 O O . GLN A 1 94 ? -8.625 -2.201 11.016 1 68.06 94 GLN A O 1
ATOM 718 N N . ALA A 1 95 ? -9.977 -4.02 10.523 1 89.5 95 ALA A N 1
ATOM 719 C CA . ALA A 1 95 ? -9.008 -4.656 9.641 1 89.5 95 ALA A CA 1
ATOM 720 C C . ALA A 1 95 ? -9.016 -4.004 8.258 1 89.5 95 ALA A C 1
ATOM 722 O O . ALA A 1 95 ? -7.98 -3.92 7.598 1 89.5 95 ALA A O 1
ATOM 723 N N . VAL A 1 96 ? -10.172 -3.408 7.949 1 96.81 96 VAL A N 1
ATOM 724 C CA . VAL A 1 96 ? -10.305 -2.807 6.629 1 96.81 96 VAL A CA 1
ATOM 725 C C . VAL A 1 96 ? -10.023 -1.308 6.711 1 96.81 96 VAL A C 1
ATOM 727 O O . VAL A 1 96 ? -10.602 -0.605 7.539 1 96.81 96 VAL A O 1
ATOM 730 N N . GLU A 1 97 ? -9.125 -0.833 5.867 1 96.88 97 GLU A N 1
ATOM 731 C CA . GLU A 1 97 ? -8.75 0.577 5.82 1 96.88 97 GLU A CA 1
ATOM 732 C C . GLU A 1 97 ? -9.039 1.183 4.449 1 96.88 97 GLU A C 1
ATOM 734 O O . GLU A 1 97 ? -8.945 0.498 3.43 1 96.88 97 GLU A O 1
ATOM 739 N N . GLY A 1 98 ? -9.289 2.451 4.43 1 97.5 98 GLY A N 1
ATOM 740 C CA . GLY A 1 98 ? -9.57 3.143 3.182 1 97.5 98 GLY A CA 1
ATOM 741 C C . GLY A 1 98 ? -11.055 3.309 2.916 1 97.5 98 GLY A C 1
ATOM 742 O O . GLY A 1 98 ? -11.773 3.895 3.729 1 97.5 98 GLY A O 1
ATOM 743 N N . ALA A 1 99 ? -11.523 2.717 1.854 1 97.75 99 ALA A N 1
ATOM 744 C CA . ALA A 1 99 ? -12.914 2.861 1.43 1 97.75 99 ALA A CA 1
ATOM 745 C C . ALA A 1 99 ? -13.852 2.119 2.375 1 97.75 99 ALA A C 1
ATOM 747 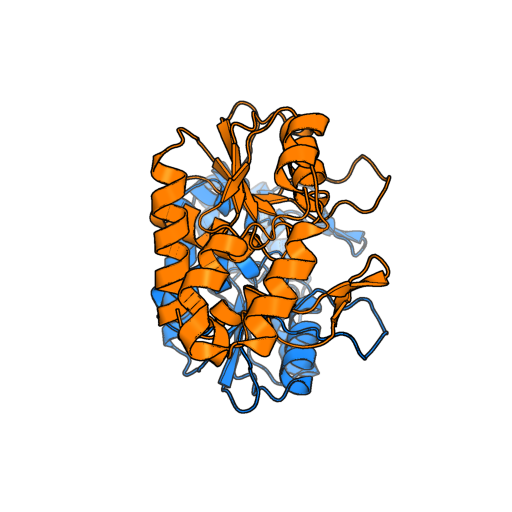O O . ALA A 1 99 ? -13.531 1.028 2.85 1 97.75 99 ALA A O 1
ATOM 748 N N . ASP A 1 100 ? -14.977 2.709 2.643 1 96.62 100 ASP A N 1
ATOM 749 C CA . ASP A 1 100 ? -16.062 1.95 3.264 1 96.62 100 ASP A CA 1
ATOM 750 C C . ASP A 1 100 ? -16.562 0.859 2.326 1 96.62 100 ASP A C 1
ATOM 752 O O . ASP A 1 100 ? -16.828 1.113 1.146 1 96.62 100 ASP A O 1
ATOM 756 N N . VAL A 1 101 ? -16.766 -0.369 2.889 1 98.25 101 VAL A N 1
ATOM 757 C CA . VAL A 1 101 ? -17.078 -1.485 2.008 1 98.25 101 VAL A CA 1
ATOM 758 C C . VAL A 1 101 ? -18.5 -1.972 2.287 1 98.25 101 VAL A C 1
ATOM 760 O O . VAL A 1 101 ? -18.984 -2.893 1.629 1 98.25 101 VAL A O 1
ATOM 763 N N . ALA A 1 102 ? -19.141 -1.402 3.277 1 98.31 102 ALA A N 1
ATOM 764 C CA . ALA A 1 102 ? -20.469 -1.871 3.66 1 98.31 102 ALA A CA 1
ATOM 765 C C . ALA A 1 102 ? -21.438 -1.781 2.486 1 98.31 102 ALA A C 1
ATOM 767 O O . ALA A 1 102 ? -21.609 -0.712 1.895 1 98.31 102 ALA A O 1
ATOM 768 N N . GLY A 1 103 ? -21.984 -2.953 2.133 1 98.56 103 GLY A N 1
ATOM 769 C CA . GLY A 1 103 ? -22.984 -3.023 1.083 1 98.56 103 GLY A CA 1
ATOM 770 C C . GLY A 1 103 ? -22.391 -2.99 -0.313 1 98.56 103 GLY A C 1
ATOM 771 O O . GLY A 1 103 ? -23.125 -2.957 -1.303 1 98.56 103 GLY A O 1
ATOM 772 N N . LEU A 1 104 ? -21.125 -3.02 -0.431 1 98.69 104 LEU A N 1
ATOM 773 C CA . LEU A 1 104 ? -20.469 -2.902 -1.731 1 98.69 104 LEU A CA 1
ATOM 774 C C . LEU A 1 104 ? -19.922 -4.25 -2.188 1 98.69 104 LEU A C 1
ATOM 776 O O . LEU A 1 104 ? -19.5 -5.062 -1.363 1 98.69 104 LEU A O 1
ATOM 780 N N . ALA A 1 105 ? -19.953 -4.469 -3.465 1 98.88 105 ALA A N 1
ATOM 781 C CA . ALA A 1 105 ? -19.25 -5.602 -4.066 1 98.88 105 ALA A CA 1
ATOM 782 C C . ALA A 1 105 ? -17.734 -5.363 -4.09 1 98.88 105 ALA A C 1
ATOM 784 O O . ALA A 1 105 ? -17.266 -4.418 -4.73 1 98.88 105 ALA A O 1
ATOM 785 N N . ALA A 1 106 ? -17.031 -6.266 -3.438 1 98.88 106 ALA A N 1
ATOM 786 C CA . ALA A 1 106 ? -15.602 -6.043 -3.246 1 98.88 106 ALA A CA 1
ATOM 787 C C . ALA A 1 106 ? -14.781 -7.133 -3.93 1 98.88 106 ALA A C 1
ATOM 789 O O . ALA A 1 106 ? -15.188 -8.297 -3.969 1 98.88 106 ALA A O 1
ATOM 790 N N . VAL A 1 107 ? -13.688 -6.762 -4.469 1 98.94 107 VAL A N 1
ATOM 791 C CA . VAL A 1 107 ? -12.648 -7.695 -4.891 1 98.94 107 VAL A CA 1
ATOM 792 C C . VAL A 1 107 ? -11.422 -7.531 -4.004 1 98.94 107 VAL A C 1
ATOM 794 O O . VAL A 1 107 ? -10.984 -6.406 -3.73 1 98.94 107 VAL A O 1
ATOM 797 N N . VAL A 1 108 ? -10.891 -8.617 -3.537 1 98.81 108 VAL A N 1
ATOM 798 C CA . VAL A 1 108 ? -9.656 -8.617 -2.76 1 98.81 108 VAL A CA 1
ATOM 799 C C . VAL A 1 108 ? -8.469 -8.938 -3.67 1 98.81 108 VAL A C 1
ATOM 801 O O . VAL A 1 108 ? -8.516 -9.898 -4.438 1 98.81 108 VAL A O 1
ATOM 804 N N . VAL A 1 109 ? -7.426 -8.117 -3.584 1 98.81 109 VAL A N 1
ATOM 805 C CA . VAL A 1 109 ? -6.293 -8.211 -4.504 1 98.81 109 VAL A CA 1
ATOM 806 C C . VAL A 1 109 ? -5.027 -8.562 -3.727 1 98.81 109 VAL A C 1
ATOM 808 O O . VAL A 1 109 ? -4.73 -7.949 -2.699 1 98.81 109 VAL A O 1
ATOM 811 N N . ASP A 1 110 ? -4.262 -9.492 -4.203 1 98.31 110 ASP A N 1
ATOM 812 C CA . ASP A 1 110 ? -2.947 -9.836 -3.668 1 98.31 110 ASP A CA 1
ATOM 813 C C . ASP A 1 110 ? -1.949 -10.102 -4.793 1 98.31 110 ASP A C 1
ATOM 815 O O . ASP A 1 110 ? -2.311 -10.07 -5.969 1 98.31 110 ASP A O 1
ATOM 819 N N . ASP A 1 111 ? -0.683 -10.297 -4.387 1 98.25 111 ASP A N 1
ATOM 820 C CA . ASP A 1 111 ? 0.324 -10.445 -5.434 1 98.25 111 ASP A CA 1
ATOM 821 C C . ASP A 1 111 ? 0.553 -11.922 -5.766 1 98.25 111 ASP A C 1
ATOM 823 O O . ASP A 1 111 ? 0.271 -12.359 -6.883 1 98.25 111 ASP A O 1
ATOM 827 N N . VAL A 1 112 ? 0.929 -12.734 -4.723 1 97.5 112 VAL A N 1
ATOM 828 C CA . VAL A 1 112 ? 1.266 -14.133 -4.945 1 97.5 112 VAL A CA 1
ATOM 829 C C . VAL A 1 112 ? 0.44 -15.016 -4.016 1 97.5 112 VAL A C 1
ATOM 831 O O . VAL A 1 112 ? 0.335 -14.742 -2.816 1 97.5 112 VAL A O 1
ATOM 834 N N . LEU A 1 113 ? -0.156 -16.078 -4.555 1 97.12 113 LEU A N 1
ATOM 835 C CA . LEU A 1 113 ? -0.957 -17.016 -3.787 1 97.12 113 LEU A CA 1
ATOM 836 C C . LEU A 1 113 ? -0.164 -18.281 -3.492 1 97.12 113 LEU A C 1
ATOM 838 O O . LEU A 1 113 ? 0.322 -18.953 -4.414 1 97.12 113 LEU A O 1
ATOM 842 N N . THR A 1 114 ? -0.004 -18.609 -2.268 1 93.44 114 THR A N 1
ATOM 843 C CA . THR A 1 114 ? 0.611 -19.859 -1.845 1 93.44 114 THR A CA 1
ATOM 844 C C . THR A 1 114 ? -0.408 -20.75 -1.146 1 93.44 114 THR A C 1
ATOM 846 O O . THR A 1 114 ? -1.205 -21.422 -1.804 1 93.44 114 THR A O 1
ATOM 849 N N . THR A 1 115 ? -0.619 -20.578 0.176 1 91.75 115 THR A N 1
ATOM 850 C CA . THR A 1 115 ? -1.552 -21.422 0.92 1 91.75 115 THR A CA 1
ATOM 851 C C . THR A 1 115 ? -2.963 -20.844 0.864 1 91.75 115 THR A C 1
ATOM 853 O O . THR A 1 115 ? -3.943 -21.562 1.055 1 91.75 115 THR A O 1
ATOM 856 N N . GLY A 1 116 ? -3.053 -19.578 0.766 1 95.31 116 GLY A N 1
ATOM 857 C CA . GLY A 1 116 ? -4.348 -18.922 0.682 1 95.31 116 GLY A CA 1
ATOM 858 C C . GLY A 1 116 ? -4.777 -18.281 1.988 1 95.31 116 GLY A C 1
ATOM 859 O O . GLY A 1 116 ? -5.801 -17.594 2.041 1 95.31 116 GLY A O 1
ATOM 860 N N . ASN A 1 117 ? -4 -18.359 2.971 1 94.62 117 ASN A N 1
ATOM 861 C CA . ASN A 1 117 ? -4.383 -17.891 4.297 1 94.62 117 ASN A CA 1
ATOM 862 C C . ASN A 1 117 ? -4.578 -16.375 4.32 1 94.62 117 ASN A C 1
ATOM 864 O O . ASN A 1 117 ? -5.531 -15.875 4.922 1 94.62 117 ASN A O 1
ATOM 868 N N . SER A 1 118 ? -3.705 -15.664 3.684 1 94.88 118 SER A N 1
ATOM 869 C CA . SER A 1 118 ? -3.83 -14.211 3.654 1 94.88 118 SER A CA 1
ATOM 870 C C . SER A 1 118 ? -5.137 -13.781 2.992 1 94.88 118 SER A C 1
ATOM 872 O O . SER A 1 118 ? -5.824 -12.891 3.488 1 94.88 118 SER A O 1
ATOM 874 N N . LEU A 1 119 ? -5.523 -14.43 1.957 1 97.56 119 LEU A N 1
ATOM 875 C CA . LEU A 1 119 ? -6.762 -14.109 1.26 1 97.56 119 LEU A CA 1
ATOM 876 C C . LEU A 1 119 ? -7.977 -14.477 2.107 1 97.56 119 LEU A C 1
ATOM 878 O O . LEU A 1 119 ? -8.938 -13.711 2.184 1 97.56 119 LEU A O 1
ATOM 882 N N . ILE A 1 120 ? -7.922 -15.633 2.705 1 97.81 120 ILE A N 1
ATOM 883 C CA . ILE A 1 120 ? -9.023 -16.094 3.543 1 97.81 120 ILE A CA 1
ATOM 884 C C . ILE A 1 120 ? -9.289 -15.07 4.648 1 97.81 120 ILE A C 1
ATOM 886 O O . ILE A 1 120 ? -10.422 -14.641 4.852 1 97.81 120 ILE A O 1
ATOM 890 N N . ASN A 1 121 ? -8.242 -14.664 5.301 1 97.06 121 ASN A N 1
ATOM 891 C CA . ASN A 1 121 ? -8.359 -13.688 6.375 1 97.06 121 ASN A CA 1
ATOM 892 C C . ASN A 1 121 ? -8.898 -12.352 5.863 1 97.06 121 A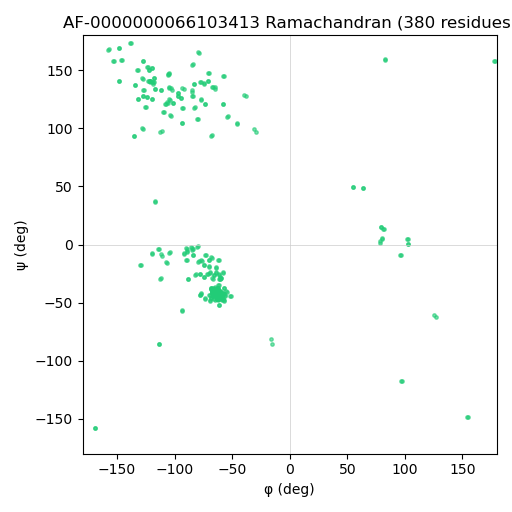SN A C 1
ATOM 894 O O . ASN A 1 121 ? -9.734 -11.727 6.508 1 97.06 121 ASN A O 1
ATOM 898 N N . ALA A 1 122 ? -8.43 -11.938 4.727 1 97.69 122 ALA A N 1
ATOM 899 C CA . ALA A 1 122 ? -8.883 -10.672 4.148 1 97.69 122 ALA A CA 1
ATOM 900 C C . ALA A 1 122 ? -10.367 -10.734 3.791 1 97.69 122 ALA A C 1
ATOM 902 O O . ALA A 1 122 ? -11.109 -9.781 4.055 1 97.69 122 ALA A O 1
ATOM 903 N N . ILE A 1 123 ? -10.773 -11.828 3.205 1 98.19 123 ILE A N 1
ATOM 904 C CA . ILE A 1 123 ? -12.164 -12.008 2.809 1 98.19 123 ILE A CA 1
ATOM 905 C C . ILE A 1 123 ? -13.062 -11.953 4.043 1 98.19 123 ILE A C 1
ATOM 907 O O . ILE A 1 123 ? -14.07 -11.242 4.047 1 98.19 123 ILE A O 1
ATOM 911 N N . LYS A 1 124 ? -12.672 -12.633 5.059 1 97.81 124 LYS A N 1
ATOM 912 C CA . LYS A 1 124 ? -13.445 -12.633 6.297 1 97.81 124 LYS A CA 1
ATOM 913 C C . LYS A 1 124 ? -13.531 -11.227 6.887 1 97.81 124 LYS A C 1
ATOM 915 O O . LYS A 1 124 ? -14.594 -10.805 7.344 1 97.81 124 LYS A O 1
ATOM 920 N N . ALA A 1 125 ? -12.461 -10.5 6.879 1 97.19 125 ALA A N 1
ATOM 921 C CA . ALA A 1 125 ? -12.43 -9.141 7.406 1 97.19 125 ALA A CA 1
ATOM 922 C C . ALA A 1 125 ? -13.367 -8.227 6.625 1 97.19 125 ALA A C 1
ATOM 924 O O . ALA A 1 125 ? -14.094 -7.422 7.215 1 97.19 125 ALA A O 1
ATOM 925 N N . VAL A 1 126 ? -13.383 -8.352 5.305 1 98.06 126 VAL A N 1
ATOM 926 C CA . VAL A 1 126 ? -14.234 -7.527 4.453 1 98.06 126 VAL A CA 1
ATOM 927 C C . VAL A 1 126 ? -15.703 -7.848 4.727 1 98.06 126 VAL A C 1
ATOM 929 O O . VAL A 1 126 ? -16.531 -6.941 4.836 1 98.06 126 VAL A O 1
ATOM 932 N N . ARG A 1 127 ? -15.977 -9.109 4.879 1 98.12 127 ARG A N 1
ATOM 933 C CA . ARG A 1 127 ? -17.344 -9.523 5.18 1 98.12 127 ARG A CA 1
ATOM 934 C C . ARG A 1 127 ? -17.781 -9.016 6.543 1 98.12 127 ARG A C 1
ATOM 936 O O . ARG A 1 127 ? -18.922 -8.555 6.703 1 98.12 127 ARG A O 1
ATOM 943 N N . GLU A 1 128 ? -16.906 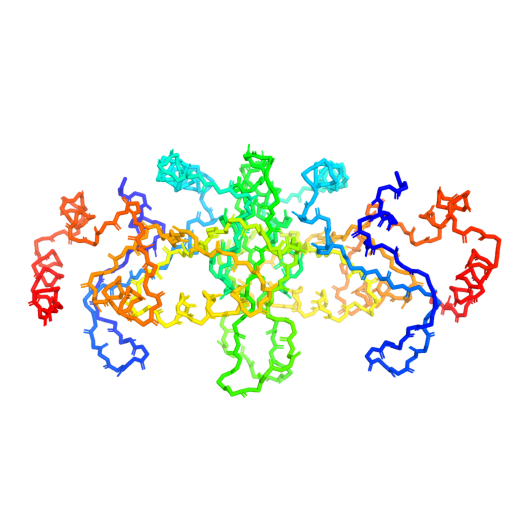-9.078 7.484 1 96.75 128 GLU A N 1
ATOM 944 C CA . GLU A 1 128 ? -17.203 -8.57 8.82 1 96.75 128 GLU A CA 1
ATOM 945 C C . GLU A 1 128 ? -17.5 -7.074 8.781 1 96.75 128 GLU A C 1
ATOM 947 O O . GLU A 1 128 ? -18.312 -6.578 9.57 1 96.75 128 GLU A O 1
ATOM 952 N N . ALA A 1 129 ? -16.906 -6.426 7.863 1 96.88 129 ALA A N 1
ATOM 953 C CA . ALA A 1 129 ? -17.109 -4.988 7.715 1 96.88 129 ALA A CA 1
ATOM 954 C C . ALA A 1 129 ? -18.359 -4.688 6.879 1 96.88 129 ALA A C 1
ATOM 956 O O . ALA A 1 129 ? -18.656 -3.527 6.598 1 96.88 129 ALA A O 1
ATOM 957 N N . GLY A 1 130 ? -18.984 -5.711 6.398 1 98.06 130 GLY A N 1
ATOM 958 C CA . GLY A 1 130 ? -20.266 -5.539 5.723 1 98.06 130 GLY A CA 1
ATOM 959 C C . GLY A 1 130 ? -20.156 -5.594 4.211 1 98.06 130 GLY A C 1
ATOM 960 O O . GLY A 1 130 ? -21.125 -5.371 3.5 1 98.06 130 GLY A O 1
ATOM 961 N N . GLY A 1 131 ? -18.984 -5.883 3.67 1 98.5 131 GLY A N 1
ATOM 962 C CA . GLY A 1 131 ? -18.781 -5.984 2.232 1 98.5 131 GLY A CA 1
ATOM 963 C C . GLY A 1 131 ? -19.141 -7.348 1.675 1 98.5 131 GLY A C 1
ATOM 964 O O . GLY A 1 131 ? -19.125 -8.344 2.4 1 98.5 131 GLY A O 1
ATOM 965 N N . GLU A 1 132 ? -19.453 -7.324 0.419 1 98.69 132 GLU A N 1
ATOM 966 C CA . GLU A 1 132 ? -19.672 -8.57 -0.316 1 98.69 132 GLU A CA 1
ATOM 967 C C . GLU A 1 132 ? -18.484 -8.891 -1.213 1 98.69 132 GLU A C 1
ATOM 969 O O . GLU A 1 132 ? -18.281 -8.242 -2.238 1 98.69 132 GLU A O 1
ATOM 974 N N . VAL A 1 133 ? -17.812 -9.906 -0.856 1 98.81 133 VAL A N 1
ATOM 975 C CA . VAL A 1 133 ? -16.641 -10.258 -1.649 1 98.81 133 VAL A CA 1
ATOM 976 C C . VAL A 1 133 ? -17.062 -11.086 -2.861 1 98.81 133 VAL A C 1
ATOM 978 O O . VAL A 1 133 ? -17.5 -12.227 -2.715 1 98.81 133 VAL A O 1
ATOM 981 N N . VAL A 1 134 ? -16.812 -10.531 -4.027 1 98.81 134 VAL A N 1
ATOM 982 C CA . VAL A 1 134 ? -17.328 -11.172 -5.234 1 98.81 134 VAL A CA 1
ATOM 983 C C . VAL A 1 134 ? -16.188 -11.898 -5.957 1 98.81 134 VAL A C 1
ATOM 985 O O . VAL A 1 134 ? -16.422 -12.602 -6.941 1 98.81 134 VAL A O 1
ATOM 988 N N . GLY A 1 135 ? -14.945 -11.719 -5.477 1 98.75 135 GLY A N 1
ATOM 989 C CA . GLY A 1 135 ? -13.789 -12.383 -6.055 1 98.75 135 GLY A CA 1
ATOM 990 C C . GLY A 1 135 ? -12.484 -11.992 -5.398 1 98.75 135 GLY A C 1
ATOM 991 O O . GLY A 1 135 ? -12.406 -10.984 -4.695 1 98.75 135 GLY A O 1
ATOM 992 N N . ALA A 1 136 ? -11.547 -12.836 -5.551 1 98.75 136 ALA A N 1
ATOM 993 C CA . ALA A 1 136 ? -10.164 -12.555 -5.195 1 98.75 136 ALA A CA 1
ATOM 994 C C . ALA A 1 136 ? -9.258 -12.633 -6.422 1 98.75 136 ALA A C 1
ATOM 996 O O . ALA A 1 136 ? -9.469 -13.453 -7.312 1 98.75 136 ALA A O 1
ATOM 997 N N . LEU A 1 137 ? -8.359 -11.727 -6.473 1 98.75 137 LEU A N 1
ATOM 998 C CA . LEU A 1 137 ? -7.484 -11.617 -7.641 1 98.75 137 LEU A CA 1
ATOM 999 C C . LEU A 1 137 ? -6.02 -11.617 -7.223 1 98.75 137 LEU A C 1
ATOM 1001 O O . LEU A 1 137 ? -5.625 -10.859 -6.332 1 98.75 137 LEU A O 1
ATOM 1005 N N . VAL A 1 138 ? -5.195 -12.484 -7.816 1 98.69 138 VAL A N 1
ATOM 1006 C CA . VAL A 1 138 ? -3.754 -12.5 -7.594 1 98.69 138 VAL A CA 1
ATOM 1007 C C . VAL A 1 138 ? -3.027 -12.461 -8.938 1 98.69 138 VAL A C 1
ATOM 1009 O O . VAL A 1 138 ? -3.615 -12.758 -9.977 1 98.69 138 VAL A O 1
ATOM 1012 N N . PHE A 1 139 ? -1.804 -12.039 -8.906 1 98.56 139 PHE A N 1
ATOM 1013 C CA . PHE A 1 139 ? -1.053 -12.047 -10.156 1 98.56 139 PHE A CA 1
ATOM 1014 C C . PHE A 1 139 ? -0.57 -13.453 -10.484 1 98.56 139 PHE A C 1
ATOM 1016 O O . PHE A 1 139 ? -0.677 -13.898 -11.625 1 98.56 139 PHE A O 1
ATOM 1023 N N . LEU A 1 140 ? -0.066 -14.125 -9.422 1 98.25 140 LEU A N 1
ATOM 1024 C CA . LEU A 1 140 ? 0.491 -15.453 -9.656 1 98.25 140 LEU A CA 1
ATOM 1025 C C . LEU A 1 140 ? -0.043 -16.453 -8.633 1 98.25 140 LEU A C 1
ATOM 1027 O O . LEU A 1 140 ? 0.043 -16.219 -7.422 1 98.25 140 LEU A O 1
ATOM 1031 N N . ASP A 1 141 ? -0.586 -17.484 -9.062 1 97.69 141 ASP A N 1
ATOM 1032 C CA . ASP A 1 141 ? -0.906 -18.672 -8.258 1 97.69 141 ASP A CA 1
ATOM 1033 C C . ASP A 1 141 ? 0.221 -19.688 -8.32 1 97.69 141 ASP A C 1
ATOM 1035 O O . ASP A 1 141 ? 0.493 -20.266 -9.375 1 97.69 141 ASP A O 1
ATOM 1039 N N . ARG A 1 142 ? 0.801 -19.953 -7.234 1 96.06 142 ARG A N 1
ATOM 1040 C CA . ARG A 1 142 ? 1.925 -20.875 -7.188 1 96.06 142 ARG A CA 1
ATOM 1041 C C . ARG A 1 142 ? 1.451 -22.312 -7.355 1 96.06 142 ARG A C 1
ATOM 1043 O O . ARG A 1 142 ? 2.266 -23.234 -7.473 1 96.06 142 ARG A O 1
ATOM 1050 N N . GLU A 1 143 ? 0.199 -22.516 -7.324 1 95.62 143 GLU A N 1
ATOM 1051 C CA . GLU A 1 143 ? -0.452 -23.797 -7.547 1 95.62 143 GLU A CA 1
ATOM 1052 C C . GLU A 1 143 ? -0.064 -24.797 -6.469 1 95.62 143 GLU A C 1
ATOM 1054 O O . GLU A 1 143 ? 0.306 -25.938 -6.777 1 95.62 143 GLU A O 1
ATOM 1059 N N . GLN A 1 144 ? -0.159 -24.359 -5.254 1 93.69 144 GLN A N 1
ATOM 1060 C CA . GLN A 1 144 ? 0.041 -25.203 -4.074 1 93.69 144 GLN A CA 1
ATOM 1061 C C . GLN A 1 144 ? -1.237 -25.297 -3.246 1 93.69 144 GLN A C 1
ATOM 1063 O O . GLN A 1 144 ? -1.202 -25.156 -2.023 1 93.69 144 GLN A O 1
ATOM 1068 N N . CYS A 1 145 ? -2.363 -25.344 -3.924 1 95.25 145 CYS A N 1
ATOM 1069 C CA . CYS A 1 145 ? -3.691 -25.609 -3.387 1 95.25 145 CYS A CA 1
ATOM 1070 C C . CYS A 1 145 ? -4.277 -24.375 -2.723 1 95.25 145 CYS A C 1
ATOM 1072 O O . CYS A 1 145 ? -5.27 -24.453 -1.998 1 95.25 145 CYS A O 1
ATOM 1074 N N . GLY A 1 146 ? -3.709 -23.219 -2.959 1 96.62 146 GLY A N 1
ATOM 1075 C CA . GLY A 1 146 ? -4.199 -21.984 -2.357 1 96.62 146 GLY A CA 1
ATOM 1076 C C . GLY A 1 146 ? -5.59 -21.609 -2.83 1 96.62 146 GLY A C 1
ATOM 1077 O O . GLY A 1 146 ? -6.457 -21.266 -2.02 1 96.62 146 GLY A O 1
ATOM 1078 N N . SER A 1 147 ? -5.809 -21.656 -4.117 1 97.62 147 SER A N 1
ATOM 1079 C CA . SER A 1 147 ? -7.098 -21.281 -4.684 1 97.62 147 SER A CA 1
ATOM 1080 C C . SER A 1 147 ? -8.211 -22.188 -4.168 1 97.62 147 SER A C 1
ATOM 1082 O O . SER A 1 147 ? -9.305 -21.703 -3.854 1 97.62 147 SER A O 1
ATOM 1084 N N . GLN A 1 148 ? -7.93 -23.438 -4.07 1 97.44 148 GLN A N 1
ATOM 1085 C CA . GLN A 1 148 ? -8.898 -24.406 -3.566 1 97.44 148 GLN A CA 1
ATOM 1086 C C . GLN A 1 148 ? -9.203 -24.172 -2.09 1 97.44 148 GLN A C 1
ATOM 1088 O O . GLN A 1 148 ? -10.352 -24.25 -1.662 1 97.44 148 GLN A O 1
ATOM 1093 N N . ASN A 1 149 ? -8.164 -23.891 -1.374 1 97.81 149 ASN A N 1
ATOM 1094 C CA . ASN A 1 149 ? -8.336 -23.609 0.045 1 97.81 149 ASN A CA 1
ATOM 1095 C C . ASN A 1 149 ? -9.227 -22.375 0.264 1 97.81 149 ASN A C 1
ATOM 1097 O O . ASN A 1 149 ? -10.117 -22.406 1.109 1 97.81 149 ASN A O 1
ATOM 1101 N N . VAL A 1 150 ? -9.016 -21.359 -0.498 1 98.5 150 VAL A N 1
ATOM 1102 C CA . VAL A 1 150 ? -9.805 -20.141 -0.383 1 98.5 150 VAL A CA 1
ATOM 1103 C C . VAL A 1 150 ? -11.266 -20.438 -0.713 1 98.5 150 VAL A C 1
ATOM 1105 O O . VAL A 1 150 ? -12.164 -20.047 0.032 1 98.5 150 VAL A O 1
ATOM 1108 N N . ARG A 1 151 ? -11.461 -21.141 -1.781 1 98.31 151 ARG A N 1
ATOM 1109 C CA . ARG A 1 151 ? -12.828 -21.484 -2.186 1 98.31 151 ARG A CA 1
ATOM 1110 C C . ARG A 1 151 ? -13.523 -22.312 -1.114 1 98.31 151 ARG A C 1
ATOM 1112 O O . ARG A 1 151 ? -14.68 -22.047 -0.781 1 98.31 151 ARG A O 1
ATOM 1119 N N . ARG A 1 152 ? -12.836 -23.234 -0.632 1 98.12 152 ARG A N 1
ATOM 1120 C CA . ARG A 1 152 ? -13.406 -24.125 0.37 1 98.12 152 ARG A CA 1
ATOM 1121 C C . ARG A 1 152 ? -13.773 -23.359 1.638 1 98.12 152 ARG A C 1
ATOM 1123 O O . ARG A 1 152 ? -14.859 -23.562 2.189 1 98.12 152 ARG A O 1
ATOM 1130 N N . GLU A 1 153 ? -12.93 -22.531 2.047 1 98.25 153 GLU A N 1
ATOM 1131 C CA . GLU A 1 153 ? -13.078 -21.875 3.342 1 98.25 153 GLU A CA 1
ATOM 1132 C C . GLU A 1 153 ? -14.023 -20.688 3.246 1 98.25 153 GLU A C 1
ATOM 1134 O O . GLU A 1 153 ? -14.664 -20.312 4.234 1 98.25 153 GLU A O 1
ATOM 1139 N N . THR A 1 154 ? -14.148 -20.078 2.037 1 98.56 154 THR A N 1
ATOM 1140 C CA . THR A 1 154 ? -14.852 -18.797 1.975 1 98.56 154 THR A CA 1
ATOM 1141 C C . THR A 1 154 ? -15.93 -18.828 0.895 1 98.56 154 THR A C 1
ATOM 1143 O O . THR A 1 154 ? -16.812 -17.969 0.858 1 98.56 154 THR A O 1
ATOM 1146 N N . GLY A 1 155 ? -15.836 -19.781 -0.009 1 98.62 155 GLY A N 1
ATOM 1147 C CA . GLY A 1 155 ? -16.75 -19.812 -1.143 1 98.62 155 GLY A CA 1
ATOM 1148 C C . GLY A 1 155 ? -16.375 -18.828 -2.236 1 98.62 155 GLY A C 1
ATOM 1149 O O . GLY A 1 155 ? -17.094 -18.703 -3.229 1 98.62 155 GLY A O 1
ATOM 1150 N N . VAL A 1 156 ? -15.32 -18.094 -2.117 1 98.69 156 VAL A N 1
ATOM 1151 C CA . VAL A 1 156 ? -14.922 -17.062 -3.061 1 98.69 156 VAL A CA 1
ATOM 1152 C C . VAL A 1 156 ? -13.984 -17.641 -4.113 1 98.69 156 VAL A C 1
ATOM 1154 O O . VAL A 1 156 ? -13.062 -18.391 -3.781 1 98.69 156 VAL A O 1
ATOM 1157 N N . GLU A 1 157 ? -14.219 -17.328 -5.371 1 98.31 157 GLU A N 1
ATOM 1158 C CA . GLU A 1 157 ? -13.344 -17.766 -6.457 1 98.31 157 GLU A CA 1
ATOM 1159 C C . GLU A 1 157 ? -12.086 -16.906 -6.523 1 98.31 157 GLU A C 1
ATOM 1161 O O . GLU A 1 157 ? -12.148 -15.68 -6.371 1 98.31 157 GLU A O 1
ATOM 1166 N N . VAL A 1 158 ? -10.977 -17.578 -6.773 1 98.38 158 VAL A N 1
ATOM 1167 C CA . VAL A 1 158 ? -9.711 -16.875 -6.957 1 98.38 158 VAL A CA 1
ATOM 1168 C C . VAL A 1 158 ? -9.359 -16.844 -8.438 1 98.38 158 VAL A C 1
ATOM 1170 O O . VAL A 1 158 ? -9.32 -17.875 -9.109 1 98.38 158 VAL A O 1
ATOM 1173 N N . PHE A 1 159 ? -9.148 -15.648 -8.93 1 98.19 159 PHE A N 1
ATOM 1174 C CA . PHE A 1 159 ? -8.648 -15.43 -10.281 1 98.19 159 PHE A CA 1
ATOM 1175 C C . PHE A 1 159 ? -7.164 -15.086 -10.266 1 98.19 159 PHE A C 1
ATOM 1177 O O . PHE A 1 159 ? -6.711 -14.32 -9.406 1 98.19 159 PHE A O 1
ATOM 1184 N N . SER A 1 160 ? -6.414 -15.703 -11.102 1 98.12 160 SER A N 1
ATOM 1185 C CA . SER A 1 160 ? -4.988 -15.398 -11.211 1 98.12 160 SER A CA 1
ATOM 1186 C C . SER A 1 160 ? -4.625 -14.977 -12.633 1 98.12 160 SER A C 1
ATOM 1188 O O . SER A 1 160 ? -5.164 -15.516 -13.602 1 98.12 160 SER A O 1
ATOM 1190 N N . VAL A 1 161 ? -3.768 -14.016 -12.758 1 97.62 161 VAL A N 1
ATOM 1191 C CA . VAL A 1 161 ? -3.268 -13.609 -14.07 1 97.62 161 VAL A CA 1
ATOM 1192 C C . VAL A 1 161 ? -2.438 -14.734 -14.68 1 97.62 161 VAL A C 1
ATOM 1194 O O . VAL A 1 161 ? -2.594 -15.055 -15.859 1 97.62 161 VAL A O 1
ATOM 1197 N N . TYR A 1 162 ? -1.562 -15.336 -13.797 1 96.88 162 TYR A N 1
ATOM 1198 C CA . TYR A 1 162 ? -0.773 -16.484 -14.219 1 96.88 162 TYR A CA 1
ATOM 1199 C C . TYR A 1 162 ? -0.843 -17.609 -13.188 1 96.88 162 TYR A C 1
ATOM 1201 O O . TYR A 1 162 ? -1.008 -17.344 -11.992 1 96.88 162 TYR A O 1
ATOM 1209 N N . LYS A 1 163 ? -0.72 -18.75 -13.695 1 97.12 163 LYS A N 1
ATOM 1210 C CA . LYS A 1 163 ? -0.429 -19.938 -12.875 1 97.12 163 LYS A CA 1
ATOM 1211 C C . LYS A 1 163 ? 1.023 -20.375 -13.039 1 97.12 163 LYS A C 1
ATOM 1213 O O . LYS A 1 163 ? 1.602 -20.219 -14.125 1 97.12 163 LYS A O 1
ATOM 1218 N N . MET A 1 164 ? 1.603 -20.906 -12.016 1 96.69 164 MET A N 1
ATOM 1219 C CA . MET A 1 164 ? 3.037 -21.188 -12.008 1 96.69 164 MET A CA 1
ATOM 1220 C C . MET A 1 164 ? 3.408 -22.125 -13.156 1 96.69 164 MET A C 1
ATOM 1222 O O . MET A 1 164 ? 4.426 -21.922 -13.82 1 96.69 164 MET A O 1
ATOM 1226 N N . ARG A 1 165 ? 2.631 -23.141 -13.43 1 95.38 165 ARG A N 1
ATOM 1227 C CA . ARG A 1 165 ? 2.939 -24.078 -14.5 1 95.38 165 ARG A CA 1
ATOM 1228 C C . ARG A 1 165 ? 2.998 -23.375 -15.852 1 95.38 165 ARG A C 1
ATOM 1230 O O . ARG A 1 165 ? 3.891 -23.641 -16.656 1 95.38 165 ARG A O 1
ATOM 1237 N N . GLU A 1 166 ? 1.983 -22.484 -16.031 1 95.19 166 GLU A N 1
ATOM 1238 C CA . GLU A 1 166 ? 1.971 -21.719 -17.266 1 95.19 166 GLU A CA 1
ATOM 1239 C C . GLU A 1 166 ? 3.182 -20.781 -17.359 1 95.19 166 GLU A C 1
ATOM 1241 O O . GLU A 1 166 ? 3.785 -20.641 -18.422 1 95.19 166 GLU A O 1
ATOM 1246 N N . LEU A 1 167 ? 3.523 -20.172 -16.266 1 94.56 167 LEU A N 1
ATOM 1247 C CA . LEU A 1 167 ? 4.672 -19.281 -16.203 1 94.56 167 LEU A CA 1
ATOM 1248 C C . LEU A 1 167 ? 5.965 -20.031 -16.484 1 94.56 167 LEU A C 1
ATOM 1250 O O . LEU A 1 167 ? 6.844 -19.531 -17.188 1 94.56 167 LEU A O 1
ATOM 1254 N N . LEU A 1 168 ? 6.066 -21.234 -15.953 1 95.25 168 LEU A N 1
ATOM 1255 C CA . LEU A 1 168 ? 7.25 -22.062 -16.125 1 95.25 168 LEU A CA 1
ATOM 1256 C C . LEU A 1 168 ? 7.477 -22.391 -17.594 1 95.25 168 LEU A C 1
ATOM 1258 O O . LEU A 1 168 ? 8.617 -22.391 -18.078 1 95.25 168 LEU A O 1
ATOM 1262 N N . GLU A 1 169 ? 6.383 -22.641 -18.312 1 95 169 GLU A N 1
ATOM 1263 C CA . GLU A 1 169 ? 6.496 -22.953 -19.734 1 95 169 GLU A CA 1
ATOM 1264 C C . GLU A 1 169 ? 7.074 -21.766 -20.516 1 95 169 GLU A C 1
ATOM 1266 O O . GLU A 1 169 ? 7.863 -21.953 -21.438 1 95 169 GLU A O 1
ATOM 1271 N N . THR A 1 170 ? 6.656 -20.609 -20.078 1 93.19 170 THR A N 1
ATOM 1272 C CA . THR A 1 170 ? 7.121 -19.391 -20.75 1 93.19 170 THR A CA 1
ATOM 1273 C C . THR A 1 170 ? 8.57 -19.094 -20.375 1 93.19 170 THR A C 1
ATOM 1275 O O . THR A 1 170 ? 9.32 -18.547 -21.188 1 93.19 170 THR A O 1
ATOM 1278 N N . LEU A 1 171 ? 9.008 -19.5 -19.203 1 95.12 171 LEU A N 1
ATOM 1279 C CA . LEU A 1 171 ? 10.328 -19.172 -18.688 1 95.12 171 LEU A CA 1
ATOM 1280 C C . LEU A 1 171 ? 11.344 -20.25 -19.062 1 95.12 171 LEU A C 1
ATOM 1282 O O . LEU A 1 171 ? 12.547 -20.062 -18.906 1 95.12 171 LEU A O 1
ATOM 1286 N N . LYS A 1 172 ? 10.883 -21.344 -19.609 1 94.5 172 LYS A N 1
ATOM 1287 C CA . LYS A 1 172 ? 11.688 -22.531 -19.859 1 94.5 172 LYS A CA 1
ATOM 1288 C C . LYS A 1 172 ? 12.969 -22.188 -20.609 1 94.5 172 LYS A C 1
ATOM 1290 O O . LYS A 1 172 ? 14.062 -22.5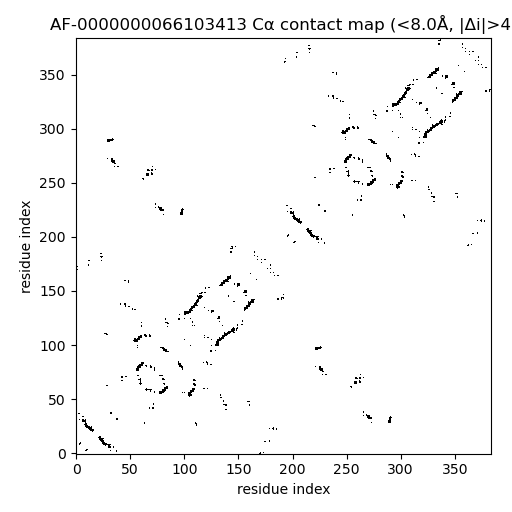94 -20.203 1 94.5 172 LYS A O 1
ATOM 1295 N N . PRO A 1 173 ? 12.906 -21.359 -21.625 1 94.25 173 PRO A N 1
ATOM 1296 C CA . PRO A 1 173 ? 14.125 -21.062 -22.391 1 94.25 173 PRO A CA 1
ATOM 1297 C C . PRO A 1 173 ? 15.148 -20.266 -21.594 1 94.25 173 PRO A C 1
ATOM 1299 O O . PRO A 1 173 ? 16.328 -20.203 -21.969 1 94.25 173 PRO A O 1
ATOM 1302 N N . TYR A 1 174 ? 14.734 -19.766 -20.453 1 94.56 174 TYR A N 1
ATOM 1303 C CA . TYR A 1 174 ? 15.609 -18.844 -19.75 1 94.56 174 TYR A CA 1
ATOM 1304 C C . TYR A 1 174 ? 16.141 -19.469 -18.453 1 94.56 174 TYR A C 1
ATOM 1306 O O . TYR A 1 174 ? 17.031 -18.922 -17.812 1 94.56 174 TYR A O 1
ATOM 1314 N N . ILE A 1 175 ? 15.68 -20.625 -18.016 1 94.19 175 ILE A N 1
ATOM 1315 C CA . ILE A 1 175 ? 16.016 -21.109 -16.672 1 94.19 175 ILE A CA 1
ATOM 1316 C C . ILE A 1 175 ? 16.75 -22.438 -16.781 1 94.19 175 ILE A C 1
ATOM 1318 O O . ILE A 1 175 ? 17.281 -22.938 -15.781 1 94.19 175 ILE A O 1
ATOM 1322 N N . GLY A 1 176 ? 16.812 -23 -17.969 1 92.5 176 GLY A N 1
ATOM 1323 C CA . GLY A 1 176 ? 17.5 -24.281 -18.156 1 92.5 176 GLY A CA 1
ATOM 1324 C C . GLY A 1 176 ? 16.641 -25.469 -17.812 1 92.5 176 GLY A C 1
ATOM 1325 O O . GLY A 1 176 ? 15.695 -25.359 -17.031 1 92.5 176 GLY A O 1
ATOM 1326 N N . GLU A 1 177 ? 16.953 -26.594 -18.312 1 94.81 177 GLU A N 1
ATOM 1327 C CA . GLU A 1 177 ? 16.156 -27.812 -18.188 1 94.81 177 GLU A CA 1
ATOM 1328 C C . GLU A 1 177 ? 16.141 -28.328 -16.75 1 94.81 177 GLU A C 1
ATOM 1330 O O . GLU A 1 177 ? 15.125 -28.844 -16.281 1 94.81 177 GLU A O 1
ATOM 1335 N N . GLY A 1 178 ? 17.188 -28.234 -16.047 1 96.12 178 GLY A N 1
ATOM 1336 C CA . GLY A 1 178 ? 17.266 -28.688 -14.672 1 96.12 178 GLY A CA 1
ATOM 1337 C C . GLY A 1 178 ? 16.297 -27.969 -13.75 1 96.12 178 GLY A C 1
ATOM 1338 O O . GLY A 1 178 ? 15.523 -28.609 -13.031 1 96.12 178 GLY A O 1
ATOM 1339 N N . HIS A 1 179 ? 16.375 -26.688 -13.828 1 96.38 179 HIS A N 1
ATOM 1340 C CA . HIS A 1 179 ? 15.469 -25.891 -13.008 1 96.38 179 HIS A CA 1
ATOM 1341 C C . HIS A 1 179 ? 14.016 -26.125 -13.398 1 96.38 179 HIS A C 1
ATOM 1343 O O . HIS A 1 179 ? 13.141 -26.219 -12.531 1 96.38 179 HIS A O 1
ATOM 1349 N N . TYR A 1 180 ? 13.781 -26.188 -14.68 1 96.56 180 TYR A N 1
ATOM 1350 C CA . TYR A 1 180 ? 12.43 -26.422 -15.172 1 96.56 180 TYR A CA 1
ATOM 1351 C C . TYR A 1 180 ? 11.875 -27.734 -14.641 1 96.56 180 TYR A C 1
ATOM 1353 O O . TYR A 1 180 ? 10.781 -27.766 -14.078 1 96.56 180 TYR A O 1
ATOM 1361 N N . ARG A 1 181 ? 12.625 -28.797 -14.711 1 96.81 181 ARG A N 1
ATOM 1362 C CA . ARG A 1 181 ? 12.188 -30.125 -14.289 1 96.81 181 ARG A CA 1
ATOM 1363 C C . ARG A 1 181 ? 11.961 -30.172 -12.781 1 96.81 181 ARG A C 1
ATOM 1365 O O . ARG A 1 181 ? 10.977 -30.75 -12.312 1 96.81 181 ARG A O 1
ATOM 1372 N N . ALA A 1 182 ? 12.852 -29.594 -12.117 1 96.94 182 ALA A N 1
ATOM 1373 C CA . ALA A 1 182 ? 12.719 -29.547 -10.664 1 96.94 182 ALA A CA 1
ATOM 1374 C C . ALA A 1 182 ? 11.422 -28.859 -10.25 1 96.94 182 ALA A C 1
ATOM 1376 O O . ALA A 1 182 ? 10.727 -29.328 -9.344 1 96.94 182 ALA A O 1
ATOM 1377 N N . ALA A 1 183 ? 11.125 -27.75 -10.898 1 97 183 ALA A N 1
ATOM 1378 C CA . ALA A 1 183 ? 9.922 -26.984 -10.586 1 97 183 ALA A CA 1
ATOM 1379 C C . ALA A 1 183 ? 8.664 -27.781 -10.93 1 97 183 ALA A C 1
ATOM 1381 O O . ALA A 1 183 ? 7.707 -27.812 -10.148 1 97 183 ALA A O 1
ATOM 1382 N N . VAL A 1 184 ? 8.727 -28.438 -12.039 1 96.06 184 VAL A N 1
ATOM 1383 C CA . VAL A 1 184 ? 7.57 -29.203 -12.484 1 96.06 184 VAL A CA 1
ATOM 1384 C C . VAL A 1 184 ? 7.336 -30.375 -11.531 1 96.06 184 VAL A C 1
ATOM 1386 O O . VAL A 1 184 ? 6.199 -30.641 -11.141 1 96.06 184 VAL A O 1
ATOM 1389 N N . GLU A 1 185 ? 8.367 -31.031 -11.172 1 96.44 185 GLU A N 1
ATOM 1390 C CA . GLU A 1 185 ? 8.273 -32.156 -10.25 1 96.44 185 GLU A CA 1
ATOM 1391 C C . GLU A 1 185 ? 7.746 -31.703 -8.883 1 96.44 185 GLU A C 1
ATOM 1393 O O . GLU A 1 185 ? 6.941 -32.406 -8.266 1 96.44 185 GLU A O 1
ATOM 1398 N N . TYR A 1 186 ? 8.25 -30.625 -8.477 1 96.25 186 TYR A N 1
ATOM 1399 C CA . TYR A 1 186 ? 7.785 -30.047 -7.211 1 96.25 186 TYR A CA 1
ATOM 1400 C C . TYR A 1 186 ? 6.285 -29.797 -7.246 1 96.25 186 TYR A C 1
ATOM 1402 O O . TYR A 1 186 ? 5.566 -30.156 -6.312 1 96.25 186 TYR A O 1
ATOM 1410 N N . LEU A 1 187 ? 5.781 -29.188 -8.328 1 95.38 187 LEU A N 1
ATOM 1411 C CA . LEU A 1 187 ? 4.375 -28.812 -8.445 1 95.38 187 LEU A CA 1
ATOM 1412 C C . LEU A 1 187 ? 3.494 -30.062 -8.562 1 95.38 187 LEU A C 1
ATOM 1414 O O . LEU A 1 187 ? 2.334 -30.047 -8.148 1 95.38 187 LEU A O 1
ATOM 1418 N N . ALA A 1 188 ? 4.109 -31.125 -9.031 1 94.56 188 ALA A N 1
ATOM 1419 C CA . ALA A 1 188 ? 3.375 -32.375 -9.203 1 94.56 188 ALA A CA 1
ATOM 1420 C C . ALA A 1 188 ? 3.031 -33 -7.855 1 94.56 188 ALA A C 1
ATOM 1422 O O . ALA A 1 188 ? 2.143 -33.844 -7.766 1 94.56 188 ALA A O 1
ATOM 1423 N N . LYS A 1 189 ? 3.727 -32.594 -6.855 1 91.75 189 LYS A N 1
ATOM 1424 C CA . LYS A 1 189 ? 3.494 -33.125 -5.523 1 91.75 189 LYS A CA 1
ATOM 1425 C C . LYS A 1 189 ? 2.201 -32.562 -4.922 1 91.75 189 LYS A C 1
ATOM 1427 O O . LYS A 1 189 ? 1.701 -33.094 -3.926 1 91.75 189 LYS A O 1
ATOM 1432 N N . TRP A 1 190 ? 1.77 -31.484 -5.535 1 89.81 190 TRP A N 1
ATOM 1433 C CA . TRP A 1 190 ? 0.575 -30.828 -5.008 1 89.81 190 TRP A CA 1
ATOM 1434 C C . TRP A 1 190 ? -0.675 -31.328 -5.73 1 89.81 190 TRP A C 1
ATOM 1436 O O . TRP A 1 190 ? -0.801 -31.156 -6.945 1 89.81 190 TRP A O 1
ATOM 1446 N N . SER A 1 191 ? -1.485 -32.188 -5.121 1 83.06 191 SER A N 1
ATOM 1447 C CA . SER A 1 191 ? -2.762 -32.688 -5.633 1 83.06 191 SER A CA 1
ATOM 1448 C C . SER A 1 191 ? -3.926 -32.188 -4.785 1 83.06 191 SER A C 1
ATOM 1450 O O . SER A 1 191 ? -4.078 -32.562 -3.631 1 83.06 191 SER A O 1
ATOM 1452 N N . CYS A 1 192 ? -4.496 -31.141 -5.27 1 80.94 192 CYS A N 1
ATOM 1453 C CA . CYS A 1 192 ? -5.543 -30.5 -4.492 1 80.94 192 CYS A CA 1
ATOM 1454 C C . CYS A 1 192 ? -6.922 -30.812 -5.062 1 80.94 192 CYS A C 1
ATOM 1456 O O . CYS A 1 192 ? -7.055 -31.094 -6.254 1 80.94 192 CYS A O 1
ATOM 1458 N N . MET B 1 1 ? -12.312 21.25 -0.979 1 77.38 1 MET B N 1
ATOM 1459 C CA . MET B 1 1 ? -11.852 21.234 0.408 1 77.38 1 MET B CA 1
ATOM 1460 C C . MET B 1 1 ? -12.961 20.75 1.342 1 77.38 1 MET B C 1
ATOM 1462 O O . MET B 1 1 ? -12.711 19.938 2.234 1 77.38 1 MET B O 1
ATOM 1466 N N . LYS B 1 2 ? -14.18 21.094 1.041 1 89.12 2 LYS B N 1
ATOM 1467 C CA . LYS B 1 2 ? -15.305 20.562 1.81 1 89.12 2 LYS B CA 1
ATOM 1468 C C . LYS B 1 2 ? -15.359 19.047 1.736 1 89.12 2 LYS B C 1
ATOM 1470 O O . LYS B 1 2 ? -15.766 18.391 2.693 1 89.12 2 LYS B O 1
ATOM 1475 N N . ALA B 1 3 ? -14.867 18.562 0.624 1 92.31 3 ALA B N 1
ATOM 1476 C CA . ALA B 1 3 ? -14.875 17.125 0.385 1 92.31 3 ALA B CA 1
ATOM 1477 C C . ALA B 1 3 ? -14.078 16.391 1.455 1 92.31 3 ALA B C 1
ATOM 1479 O O . ALA B 1 3 ? -14.383 15.234 1.782 1 92.31 3 ALA B O 1
ATOM 1480 N N . LEU B 1 4 ? -13.094 16.984 2.059 1 94.94 4 LEU B N 1
ATOM 1481 C CA . LEU B 1 4 ? -12.297 16.375 3.117 1 94.94 4 LEU B CA 1
ATOM 1482 C C . LEU B 1 4 ? -13.133 16.125 4.363 1 94.94 4 LEU B C 1
ATOM 1484 O O . LEU B 1 4 ? -12.992 15.094 5.023 1 94.94 4 LEU B O 1
ATOM 1488 N N . ILE B 1 5 ? -13.984 17.094 4.582 1 94.75 5 ILE B N 1
ATOM 1489 C CA . ILE B 1 5 ? -14.875 16.984 5.73 1 94.75 5 ILE B CA 1
ATOM 1490 C C . ILE B 1 5 ? -15.953 15.945 5.449 1 94.75 5 ILE B C 1
ATOM 1492 O O . ILE B 1 5 ? -16.203 15.062 6.27 1 94.75 5 ILE B O 1
ATOM 1496 N N . ASP B 1 6 ? -16.547 16.047 4.262 1 95.5 6 ASP B N 1
ATOM 1497 C CA . ASP B 1 6 ? -17.625 15.148 3.885 1 95.5 6 ASP B CA 1
ATOM 1498 C C . ASP B 1 6 ? -17.156 13.688 3.861 1 95.5 6 ASP B C 1
ATOM 1500 O O . ASP B 1 6 ? -17.906 12.789 4.23 1 95.5 6 ASP B O 1
ATOM 1504 N N . ALA B 1 7 ? -15.93 13.469 3.477 1 95.94 7 ALA B N 1
ATOM 1505 C CA . ALA B 1 7 ? -15.367 12.117 3.355 1 95.94 7 ALA B CA 1
ATOM 1506 C C . ALA B 1 7 ? -14.859 11.617 4.699 1 95.94 7 ALA B C 1
ATOM 1508 O O . ALA B 1 7 ? -14.438 10.461 4.816 1 95.94 7 ALA B O 1
ATOM 1509 N N . GLY B 1 8 ? -14.82 12.508 5.68 1 95.31 8 GLY B N 1
ATOM 1510 C CA . GLY B 1 8 ? -14.344 12.125 6.996 1 95.31 8 GLY B CA 1
ATOM 1511 C C . GLY B 1 8 ? -12.836 12.133 7.113 1 95.31 8 GLY B C 1
ATOM 1512 O O . GLY B 1 8 ? -12.273 11.547 8.039 1 95.31 8 GLY B O 1
ATOM 1513 N N . VAL B 1 9 ? -12.18 12.703 6.188 1 96.69 9 VAL B N 1
ATOM 1514 C CA . VAL B 1 9 ? -10.727 12.797 6.219 1 96.69 9 VAL B CA 1
ATOM 1515 C C . VAL B 1 9 ? -10.297 13.711 7.363 1 96.69 9 VAL B C 1
ATOM 1517 O O . VAL B 1 9 ? -9.305 13.438 8.047 1 96.69 9 VAL B O 1
ATOM 1520 N N . VAL B 1 10 ? -11.023 14.797 7.547 1 96.5 10 VAL B N 1
ATOM 1521 C CA . VAL B 1 10 ? -10.82 15.688 8.688 1 96.5 10 VAL B CA 1
ATOM 1522 C C . VAL B 1 10 ? -12.094 15.758 9.523 1 96.5 10 VAL B C 1
ATOM 1524 O O . VAL B 1 10 ? -13.172 16.031 8.992 1 96.5 10 VAL B O 1
ATOM 1527 N N . LYS B 1 11 ? -11.945 15.477 10.742 1 96.44 11 LYS B N 1
ATOM 1528 C CA . LYS B 1 11 ? -13.055 15.531 11.68 1 96.44 11 LYS B CA 1
ATOM 1529 C C . LYS B 1 11 ? -12.758 16.484 12.836 1 96.44 11 LYS B C 1
ATOM 1531 O O . LYS B 1 11 ? -11.594 16.672 13.203 1 96.44 11 LYS B O 1
ATOM 1536 N N . PHE B 1 12 ? -13.758 17.062 13.359 1 96.56 12 PHE B N 1
ATOM 1537 C CA . PHE B 1 12 ? -13.609 17.984 14.477 1 96.56 12 PHE B CA 1
ATOM 1538 C C . PHE B 1 12 ? -14.414 17.516 15.68 1 96.56 12 PHE B C 1
ATOM 1540 O O . PHE B 1 12 ? -15.516 16.969 15.523 1 96.56 12 PHE B O 1
ATOM 1547 N N . GLY B 1 13 ? -13.859 17.672 16.781 1 95.06 13 GLY B N 1
ATOM 1548 C CA . GLY B 1 13 ? -14.406 17.203 18.047 1 95.06 13 GLY B CA 1
ATOM 1549 C C . GLY B 1 13 ? -13.336 16.969 19.094 1 95.06 13 GLY B C 1
ATOM 1550 O O . GLY B 1 13 ? -12.367 17.719 19.203 1 95.06 13 GLY B O 1
ATOM 1551 N N . ARG B 1 14 ? -13.594 15.992 19.953 1 95.19 14 ARG B N 1
ATOM 1552 C CA . ARG B 1 14 ? -12.633 15.609 20.984 1 95.19 14 ARG B CA 1
ATOM 1553 C C . ARG B 1 14 ? -12.023 14.242 20.688 1 95.19 14 ARG B C 1
ATOM 1555 O O . ARG B 1 14 ? -12.711 13.227 20.75 1 95.19 14 ARG B O 1
ATOM 1562 N N . PHE B 1 15 ? -10.812 14.25 20.438 1 95.44 15 PHE B N 1
ATOM 1563 C CA . PHE B 1 15 ? -10.109 13.023 20.094 1 95.44 15 PHE B CA 1
ATOM 1564 C C . PHE B 1 15 ? -8.875 12.844 20.969 1 95.44 15 PHE B C 1
ATOM 1566 O O . PHE B 1 15 ? -8.172 13.82 21.266 1 95.44 15 PHE B O 1
ATOM 1573 N N . VAL B 1 16 ? -8.617 11.617 21.312 1 91.81 16 VAL B N 1
ATOM 1574 C CA . VAL B 1 16 ? -7.43 11.328 22.125 1 91.81 16 VAL B CA 1
ATOM 1575 C C . VAL B 1 16 ? -6.363 10.672 21.25 1 91.81 16 VAL B C 1
ATOM 1577 O O . VAL B 1 16 ? -6.594 9.609 20.672 1 91.81 16 VAL B O 1
ATOM 1580 N N . LEU B 1 17 ? -5.27 11.273 21.219 1 83.38 17 LEU B N 1
ATOM 1581 C CA . LEU B 1 17 ? -4.152 10.75 20.438 1 83.38 17 LEU B CA 1
ATOM 1582 C C . LEU B 1 17 ? -3.447 9.625 21.188 1 83.38 17 LEU B C 1
ATOM 1584 O O . LEU B 1 17 ? -3.699 9.406 22.375 1 83.38 17 LEU B O 1
ATOM 1588 N N . SER B 1 18 ? -2.613 8.875 20.453 1 77.12 18 SER B N 1
ATOM 1589 C CA . SER B 1 18 ? -1.885 7.766 21.062 1 77.12 18 SER B CA 1
ATOM 1590 C C . SER B 1 18 ? -1.025 8.242 22.234 1 77.12 18 SER B C 1
ATOM 1592 O O . SER B 1 18 ? -0.735 7.473 23.156 1 77.12 18 SER B O 1
ATOM 1594 N N . SER B 1 19 ? -0.642 9.469 22.266 1 78.12 19 SER B N 1
ATOM 1595 C CA . SER B 1 19 ? 0.157 10.086 23.328 1 78.12 19 SER B CA 1
ATOM 1596 C C . SER B 1 19 ? -0.688 10.359 24.562 1 78.12 19 SER B C 1
ATOM 1598 O O . SER B 1 19 ? -0.152 10.672 25.625 1 78.12 19 SER B O 1
ATOM 1600 N N . GLY B 1 20 ? -1.958 10.281 24.359 1 85.5 20 GLY B N 1
ATOM 1601 C CA . GLY B 1 20 ? -2.861 10.625 25.453 1 85.5 20 GLY B CA 1
ATOM 1602 C C . GLY B 1 20 ? -3.357 12.055 25.375 1 85.5 20 GLY B C 1
ATOM 1603 O O . GLY B 1 20 ? -4.285 12.438 26.094 1 85.5 20 GLY B O 1
ATOM 1604 N N . ILE B 1 21 ? -2.781 12.781 24.5 1 87 21 ILE B N 1
ATOM 1605 C CA . ILE B 1 21 ? -3.148 14.18 24.344 1 87 21 ILE B CA 1
ATOM 1606 C C . ILE B 1 21 ? -4.5 14.289 23.641 1 87 21 ILE B C 1
ATOM 1608 O O . ILE B 1 21 ? -4.758 13.57 22.672 1 87 21 ILE B O 1
ATOM 1612 N N . GLU B 1 22 ? -5.297 15.203 24.125 1 93.62 22 GLU B N 1
ATOM 1613 C CA . GLU B 1 22 ? -6.578 15.461 23.484 1 93.62 22 GLU B CA 1
ATOM 1614 C C . GLU B 1 22 ? -6.43 16.438 22.328 1 93.62 22 GLU B C 1
ATOM 1616 O O . GLU B 1 22 ? -5.793 17.484 22.469 1 93.62 22 GLU B O 1
ATOM 1621 N N . SER B 1 23 ? -6.977 16.094 21.234 1 95 23 SER B N 1
ATOM 1622 C CA . SER B 1 23 ? -6.941 16.922 20.031 1 95 23 SER B CA 1
ATOM 1623 C C . SER B 1 23 ? -8.344 17.328 19.594 1 95 23 SER B C 1
ATOM 1625 O O . SER B 1 23 ? -9.273 16.516 19.656 1 95 23 SER B O 1
ATOM 1627 N N . PRO B 1 24 ? -8.508 18.594 19.188 1 96.75 24 PRO B N 1
ATOM 1628 C CA . PRO B 1 24 ? -9.82 19.047 18.719 1 96.75 24 PRO B CA 1
ATOM 1629 C C . PRO B 1 24 ? -10.125 18.625 17.281 1 96.75 24 PRO B C 1
ATOM 1631 O O . PRO B 1 24 ? -11.195 18.938 16.75 1 96.75 24 PRO B O 1
ATOM 1634 N N . PHE B 1 25 ? -9.227 17.969 16.656 1 96.81 25 PHE B N 1
ATOM 1635 C CA . PHE B 1 25 ? -9.461 17.469 15.312 1 96.81 25 PHE B CA 1
ATOM 1636 C C . PHE B 1 25 ? -8.734 16.156 15.094 1 96.81 25 PHE B C 1
ATOM 1638 O O . PHE B 1 25 ? -7.836 15.797 15.859 1 96.81 25 PHE B O 1
ATOM 1645 N N . TYR B 1 26 ? -9.188 15.438 14.156 1 95.56 26 TYR B N 1
ATOM 1646 C CA . TYR B 1 26 ? -8.625 14.156 13.75 1 95.56 26 TYR B CA 1
ATOM 1647 C C . TYR B 1 26 ? -8.5 14.078 12.227 1 95.56 26 TYR B C 1
ATOM 1649 O O . TYR B 1 26 ? -9.375 14.539 11.5 1 95.56 26 TYR B O 1
ATOM 1657 N N . VAL B 1 27 ? -7.344 13.547 11.82 1 96 27 VAL B N 1
ATOM 1658 C CA . VAL B 1 27 ? -7.098 13.438 10.391 1 96 27 VAL B CA 1
ATOM 1659 C C . VAL B 1 27 ? -6.797 11.984 10.023 1 96 27 VAL B C 1
ATOM 1661 O O . VAL B 1 27 ? -5.926 11.352 10.625 1 96 27 VAL B O 1
ATOM 1664 N N . ASP B 1 28 ? -7.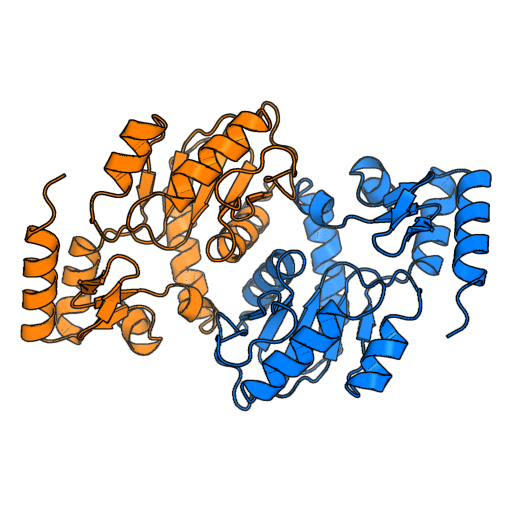488 11.477 9.102 1 95.5 28 ASP B N 1
ATOM 1665 C CA . ASP B 1 28 ? -7.262 10.156 8.516 1 95.5 28 ASP B CA 1
ATOM 1666 C C . ASP B 1 28 ? -7.348 10.211 6.992 1 95.5 28 ASP B C 1
ATOM 1668 O O . ASP B 1 28 ? -8.414 9.984 6.414 1 95.5 28 ASP B O 1
ATOM 1672 N N . LEU B 1 29 ? -6.211 10.391 6.363 1 97.44 29 LEU B N 1
ATOM 1673 C CA . LEU B 1 29 ? -6.191 10.578 4.918 1 97.44 29 LEU B CA 1
ATOM 1674 C C . LEU B 1 29 ? -6.543 9.281 4.195 1 97.44 29 LEU B C 1
ATOM 1676 O O . LEU B 1 29 ? -6.836 9.289 2.998 1 97.44 29 LEU B O 1
ATOM 1680 N N . ARG B 1 30 ? -6.555 8.125 4.863 1 97.5 30 ARG B N 1
ATOM 1681 C CA . ARG B 1 30 ? -6.902 6.848 4.25 1 97.5 30 ARG B CA 1
ATOM 1682 C C . ARG B 1 30 ? -8.352 6.844 3.775 1 97.5 30 ARG B C 1
ATOM 1684 O O . ARG B 1 30 ? -8.703 6.141 2.826 1 97.5 30 ARG B O 1
ATOM 1691 N N . ARG B 1 31 ? -9.117 7.68 4.395 1 97.31 31 ARG B N 1
ATOM 1692 C CA . ARG B 1 31 ? -10.516 7.777 4.004 1 97.31 31 ARG B CA 1
ATOM 1693 C C . ARG B 1 31 ? -10.656 8.32 2.586 1 97.31 31 ARG B C 1
ATOM 1695 O O . ARG B 1 31 ? -11.648 8.062 1.908 1 97.31 31 ARG B O 1
ATOM 1702 N N . ALA B 1 32 ? -9.719 9.062 2.125 1 98.06 32 ALA B N 1
ATOM 1703 C CA . ALA B 1 32 ? -9.75 9.625 0.778 1 98.06 32 ALA B CA 1
ATOM 1704 C C . ALA B 1 32 ? -9.773 8.523 -0.276 1 98.06 32 ALA B C 1
ATOM 1706 O O . ALA B 1 32 ? -10.305 8.719 -1.373 1 98.06 32 ALA B O 1
ATOM 1707 N N . LEU B 1 33 ? -9.25 7.348 0.045 1 98.75 33 LEU B N 1
ATOM 1708 C CA . LEU B 1 33 ? -9.125 6.246 -0.9 1 98.75 33 LEU B CA 1
ATOM 1709 C C . LEU B 1 33 ? -10.5 5.766 -1.365 1 98.75 33 LEU B C 1
ATOM 1711 O O . LEU B 1 33 ? -10.609 5.125 -2.412 1 98.75 33 LEU B O 1
ATOM 1715 N N . GLY B 1 34 ? -11.492 6.098 -0.589 1 98.5 34 GLY B N 1
ATOM 1716 C CA . GLY B 1 34 ? -12.844 5.707 -0.938 1 98.5 34 GLY B CA 1
ATOM 1717 C C . GLY B 1 34 ? -13.508 6.664 -1.906 1 98.5 34 GLY B C 1
ATOM 1718 O O . GLY B 1 34 ? -14.625 6.41 -2.369 1 98.5 34 GLY B O 1
ATOM 1719 N N . HIS B 1 35 ? -12.828 7.762 -2.256 1 98.44 35 HIS B N 1
ATOM 1720 C CA . HIS B 1 35 ? -13.383 8.82 -3.098 1 98.44 35 HIS B CA 1
ATOM 1721 C C . HIS B 1 35 ? -12.445 9.141 -4.262 1 98.44 35 HIS B C 1
ATOM 1723 O O . HIS B 1 35 ? -11.555 9.977 -4.133 1 98.44 35 HIS B O 1
ATOM 1729 N N . PRO B 1 36 ? -12.773 8.586 -5.438 1 98.31 36 PRO B N 1
ATOM 1730 C CA . PRO B 1 36 ? -11.859 8.68 -6.582 1 98.31 36 PRO B CA 1
ATOM 1731 C C . PRO B 1 36 ? -11.484 10.117 -6.914 1 98.31 36 PRO B C 1
ATOM 1733 O O . PRO B 1 36 ? -10.312 10.406 -7.176 1 98.31 36 PRO B O 1
ATOM 1736 N N . ASP B 1 37 ? -12.422 11.016 -6.84 1 97.75 37 ASP B N 1
ATOM 1737 C CA . ASP B 1 37 ? -12.125 12.414 -7.145 1 97.75 37 ASP B CA 1
ATOM 1738 C C . ASP B 1 37 ? -11.188 13.016 -6.105 1 97.75 37 ASP B C 1
ATOM 1740 O O . ASP B 1 37 ? -10.297 13.805 -6.441 1 97.75 37 ASP B O 1
ATOM 1744 N N . LEU B 1 38 ? -11.391 12.641 -4.895 1 97.75 38 LEU B N 1
ATOM 1745 C CA . LEU B 1 38 ? -10.531 13.133 -3.826 1 97.75 38 LEU B CA 1
ATOM 1746 C C . LEU B 1 38 ? -9.117 12.578 -3.971 1 97.75 38 LEU B C 1
ATOM 1748 O O . LEU B 1 38 ? -8.141 13.297 -3.75 1 97.75 38 LEU B O 1
ATOM 1752 N N . VAL B 1 39 ? -8.992 11.32 -4.375 1 98.44 39 VAL B N 1
ATOM 1753 C CA . VAL B 1 39 ? -7.684 10.711 -4.59 1 98.44 39 VAL B CA 1
ATOM 1754 C C . VAL B 1 39 ? -6.934 11.469 -5.68 1 98.44 39 VAL B C 1
ATOM 1756 O O . VAL B 1 39 ? -5.75 11.781 -5.527 1 98.44 39 VAL B O 1
ATOM 1759 N N . LYS B 1 40 ? -7.629 11.805 -6.742 1 98.44 40 LYS B N 1
ATOM 1760 C CA . LYS B 1 40 ? -7.012 12.562 -7.828 1 98.44 40 LYS B CA 1
ATOM 1761 C C . LYS B 1 40 ? -6.465 13.891 -7.332 1 98.44 40 LYS B C 1
ATOM 1763 O O . LYS B 1 40 ? -5.355 14.297 -7.703 1 98.44 40 LYS B O 1
ATOM 1768 N N . TRP B 1 41 ? -7.285 14.484 -6.504 1 97.62 41 TRP B N 1
ATOM 1769 C CA . TRP B 1 41 ? -6.883 15.773 -5.953 1 97.62 41 TRP B CA 1
ATOM 1770 C C . TRP B 1 41 ? -5.664 15.625 -5.051 1 97.62 41 TRP B C 1
ATOM 1772 O O . TRP B 1 41 ? -4.711 16.406 -5.148 1 97.62 41 TRP B O 1
ATOM 1782 N N . VAL B 1 42 ? -5.625 14.641 -4.219 1 98.19 42 VAL B N 1
ATOM 1783 C CA . VAL B 1 42 ? -4.512 14.367 -3.314 1 98.19 42 VAL B CA 1
ATOM 1784 C C . VAL B 1 42 ? -3.252 14.062 -4.121 1 98.19 42 VAL B C 1
ATOM 1786 O O . VAL B 1 42 ? -2.186 14.625 -3.863 1 98.19 42 VAL B O 1
ATOM 1789 N N . VAL B 1 43 ? -3.389 13.203 -5.109 1 98.75 43 VAL B N 1
ATOM 1790 C CA . VAL B 1 43 ? -2.268 12.781 -5.945 1 98.75 43 VAL B CA 1
ATOM 1791 C C . VAL B 1 43 ? -1.695 13.992 -6.684 1 98.75 43 VAL B C 1
ATOM 1793 O O . VAL B 1 43 ? -0.476 14.141 -6.793 1 98.75 43 VAL B O 1
ATOM 1796 N N . SER B 1 44 ? -2.57 14.898 -7.125 1 98.5 44 SER B N 1
ATOM 1797 C CA . SER B 1 44 ? -2.113 16.109 -7.793 1 98.5 44 SER B CA 1
ATOM 1798 C C . SER B 1 44 ? -1.276 16.984 -6.852 1 98.5 44 SER B C 1
ATOM 1800 O O . SER B 1 44 ? -0.289 17.578 -7.273 1 98.5 44 SER B O 1
ATOM 1802 N N . GLY B 1 45 ? -1.692 17.062 -5.633 1 97.94 45 GLY B N 1
ATOM 1803 C CA . GLY B 1 45 ? -0.912 17.766 -4.637 1 97.94 45 GLY B CA 1
ATOM 1804 C C . GLY B 1 45 ? 0.471 17.188 -4.426 1 97.94 45 GLY B C 1
ATOM 1805 O O . GLY B 1 45 ? 1.463 17.922 -4.391 1 97.94 45 GLY B O 1
ATOM 1806 N N . TYR B 1 46 ? 0.515 15.859 -4.289 1 98.69 46 TYR B N 1
ATOM 1807 C CA . TYR B 1 46 ? 1.8 15.188 -4.145 1 98.69 46 TYR B CA 1
ATOM 1808 C C . TYR B 1 46 ? 2.693 15.453 -5.352 1 98.69 46 TYR B C 1
ATOM 1810 O O . TYR B 1 46 ? 3.887 15.719 -5.199 1 98.69 46 TYR B O 1
ATOM 1818 N N . LEU B 1 47 ? 2.096 15.352 -6.574 1 98.69 47 LEU B N 1
ATOM 1819 C CA . LEU B 1 47 ? 2.863 15.539 -7.797 1 98.69 47 LEU B CA 1
ATOM 1820 C C . LEU B 1 47 ? 3.477 16.938 -7.848 1 98.69 47 LEU B C 1
ATOM 1822 O O . LEU B 1 47 ? 4.641 17.094 -8.219 1 98.69 47 LEU B O 1
ATOM 1826 N N . SER B 1 48 ? 2.709 17.891 -7.453 1 98 48 SER B N 1
ATOM 1827 C CA . SER B 1 48 ? 3.199 19.266 -7.422 1 98 48 SER B CA 1
ATOM 1828 C C . SER B 1 48 ? 4.367 19.422 -6.457 1 98 48 SER B C 1
ATOM 1830 O O . SER B 1 48 ? 5.387 20.016 -6.793 1 98 48 SER B O 1
ATOM 1832 N N . ALA B 1 49 ? 4.25 18.828 -5.297 1 97.19 49 ALA B N 1
ATOM 1833 C CA . ALA B 1 49 ? 5.309 18.922 -4.293 1 97.19 49 ALA B CA 1
ATOM 1834 C C . ALA B 1 49 ? 6.559 18.172 -4.754 1 97.19 49 ALA B C 1
ATOM 1836 O O . ALA B 1 49 ? 7.68 18.641 -4.535 1 97.19 49 ALA B O 1
ATOM 1837 N N . LEU B 1 50 ? 6.391 17.047 -5.391 1 97.38 50 LEU B N 1
ATOM 1838 C CA . LEU B 1 50 ? 7.484 16.188 -5.852 1 97.38 50 LEU B CA 1
ATOM 1839 C C . LEU B 1 50 ? 8.273 16.875 -6.961 1 97.38 50 LEU B C 1
ATOM 1841 O O . LEU B 1 50 ? 9.445 16.578 -7.172 1 97.38 50 LEU B O 1
ATOM 1845 N N . SER B 1 51 ? 7.613 17.719 -7.711 1 96 51 SER B N 1
ATOM 1846 C CA . SER B 1 51 ? 8.242 18.359 -8.852 1 96 51 SER B CA 1
ATOM 1847 C C . SER B 1 51 ? 9.414 19.234 -8.414 1 96 51 SER B C 1
ATOM 1849 O O . SER B 1 51 ? 10.266 19.594 -9.227 1 96 51 SER B O 1
ATOM 1851 N N . ARG B 1 52 ? 9.484 19.484 -7.074 1 93 52 ARG B N 1
ATOM 1852 C CA . ARG B 1 52 ? 10.539 20.344 -6.531 1 93 52 ARG B CA 1
ATOM 1853 C C . ARG B 1 52 ? 11.766 19.516 -6.156 1 93 52 ARG B C 1
ATOM 1855 O O . ARG B 1 52 ? 12.789 20.078 -5.75 1 93 52 ARG B O 1
ATOM 1862 N N . LEU B 1 53 ? 11.656 18.219 -6.32 1 96.56 53 LEU B N 1
ATOM 1863 C CA . LEU B 1 53 ? 12.719 17.328 -5.883 1 96.56 53 LEU B CA 1
ATOM 1864 C C . LEU B 1 53 ? 13.258 16.5 -7.051 1 96.56 53 LEU B C 1
ATOM 1866 O O . LEU B 1 53 ? 12.5 16.109 -7.938 1 96.56 53 LEU B O 1
ATOM 1870 N N . LYS B 1 54 ? 14.562 16.312 -7.105 1 97.88 54 LYS B N 1
ATOM 1871 C CA . LYS B 1 54 ? 15.18 15.312 -7.98 1 97.88 54 LYS B CA 1
ATOM 1872 C C . LYS B 1 54 ? 15.414 14 -7.238 1 97.88 54 LYS B C 1
ATOM 1874 O O . LYS B 1 54 ? 16.062 13.977 -6.191 1 97.88 54 LYS B O 1
ATOM 1879 N N . PHE B 1 55 ? 14.945 12.922 -7.754 1 98.75 55 PHE B N 1
ATOM 1880 C CA . PHE B 1 55 ? 15.023 11.641 -7.059 1 98.75 55 PHE B CA 1
ATOM 1881 C C . PHE B 1 55 ? 14.922 10.484 -8.039 1 98.75 55 PHE B C 1
ATOM 1883 O O . PHE B 1 55 ? 14.539 10.672 -9.195 1 98.75 55 PHE B O 1
ATOM 1890 N N . ASP B 1 56 ? 15.242 9.273 -7.566 1 98.75 56 ASP B N 1
ATOM 1891 C CA . ASP B 1 56 ? 15.258 8.078 -8.406 1 98.75 56 ASP B CA 1
ATOM 1892 C C . ASP B 1 56 ? 14.148 7.109 -8.008 1 98.75 56 ASP B C 1
ATOM 1894 O O . ASP B 1 56 ? 13.664 6.332 -8.836 1 98.75 56 ASP B O 1
ATOM 1898 N N . VAL B 1 57 ? 13.773 7.141 -6.707 1 98.88 57 VAL B N 1
ATOM 1899 C CA . VAL B 1 57 ? 12.906 6.086 -6.195 1 98.88 57 VAL B CA 1
ATOM 1900 C C . VAL B 1 57 ? 12.016 6.641 -5.09 1 98.88 57 VAL B C 1
ATOM 1902 O O . VAL B 1 57 ? 12.438 7.508 -4.32 1 98.88 57 VAL B O 1
ATOM 1905 N N . LEU B 1 58 ? 10.789 6.246 -5.035 1 98.88 58 LEU B N 1
ATOM 1906 C CA . LEU B 1 58 ? 9.836 6.613 -3.998 1 98.88 58 LEU B CA 1
ATOM 1907 C C . LEU B 1 58 ? 9.602 5.453 -3.035 1 98.88 58 LEU B C 1
ATOM 1909 O O . LEU B 1 58 ? 9.43 4.309 -3.465 1 98.88 58 LEU B O 1
ATOM 1913 N N . LEU B 1 59 ? 9.602 5.738 -1.754 1 98.88 59 LEU B N 1
ATOM 1914 C CA . LEU B 1 59 ? 9.297 4.727 -0.747 1 98.88 59 LEU B CA 1
ATOM 1915 C C . LEU B 1 59 ? 8.156 5.18 0.155 1 98.88 59 LEU B C 1
ATOM 1917 O O . LEU B 1 59 ? 8.266 6.207 0.829 1 98.88 59 LEU B O 1
ATOM 1921 N N . GLY B 1 60 ? 7.082 4.414 0.129 1 98.75 60 GLY B N 1
ATOM 1922 C CA . GLY B 1 60 ? 5.961 4.715 1.008 1 98.75 60 GLY B CA 1
ATOM 1923 C C . GLY B 1 60 ? 6.145 4.168 2.412 1 98.75 60 GLY B C 1
ATOM 1924 O O . GLY B 1 60 ? 6.574 3.025 2.588 1 98.75 60 GLY B O 1
ATOM 1925 N N . VAL B 1 61 ? 5.789 4.938 3.379 1 97.81 61 VAL B N 1
ATOM 1926 C CA . VAL B 1 61 ? 5.793 4.469 4.762 1 97.81 61 VAL B CA 1
ATOM 1927 C C . VAL B 1 61 ? 4.578 3.58 5.012 1 97.81 61 VAL B C 1
ATOM 1929 O O . VAL B 1 61 ? 3.441 3.982 4.746 1 97.81 61 VAL B O 1
ATOM 1932 N N . ALA B 1 62 ? 4.73 2.336 5.473 1 95.44 62 ALA B N 1
ATOM 1933 C CA . ALA B 1 62 ? 3.619 1.432 5.758 1 95.44 62 ALA B CA 1
ATOM 1934 C C . ALA B 1 62 ? 2.793 1.935 6.938 1 95.44 62 ALA B C 1
ATOM 1936 O O . ALA B 1 62 ? 3.346 2.377 7.949 1 95.44 62 ALA B O 1
ATOM 1937 N N . THR B 1 63 ? 1.525 1.868 6.754 1 94.5 63 THR B N 1
ATOM 1938 C CA . THR B 1 63 ? 0.758 1.421 5.594 1 94.5 63 THR B CA 1
ATOM 1939 C C . THR B 1 63 ? 0.131 2.609 4.871 1 94.5 63 THR B C 1
ATOM 1941 O O . THR B 1 63 ? -0.165 2.529 3.678 1 94.5 63 THR B O 1
ATOM 1944 N N . GLY B 1 64 ? 0.092 3.76 5.543 1 95.62 64 GLY B N 1
ATOM 1945 C CA . GLY B 1 64 ? -0.651 4.898 5.023 1 95.62 64 GLY B CA 1
ATOM 1946 C C . GLY B 1 64 ? 0 5.531 3.809 1 95.62 64 GLY B C 1
ATOM 1947 O O . GLY B 1 64 ? -0.682 6.125 2.973 1 95.62 64 GLY B O 1
ATOM 1948 N N . GLY B 1 65 ? 1.282 5.375 3.695 1 98.25 65 GLY B N 1
ATOM 1949 C CA . GLY B 1 65 ? 2.025 5.988 2.605 1 98.25 65 GLY B CA 1
ATOM 1950 C C . GLY B 1 65 ? 2.111 5.105 1.373 1 98.25 65 GLY B C 1
ATOM 1951 O O . GLY B 1 65 ? 2.447 5.582 0.286 1 98.25 65 GLY B O 1
ATOM 1952 N N . ILE B 1 66 ? 1.787 3.865 1.466 1 98.69 66 ILE B N 1
ATOM 1953 C CA . ILE B 1 66 ? 2.02 2.885 0.41 1 98.69 66 ILE B CA 1
ATOM 1954 C C . ILE B 1 66 ? 1.12 3.191 -0.785 1 98.69 66 ILE B C 1
ATOM 1956 O O . ILE B 1 66 ? 1.585 3.232 -1.926 1 98.69 66 ILE B O 1
ATOM 1960 N N . PRO B 1 67 ? -0.183 3.471 -0.558 1 98.88 67 PRO B N 1
ATOM 1961 C CA . PRO B 1 67 ? -1.042 3.736 -1.715 1 98.88 67 PRO B CA 1
ATOM 1962 C C . PRO B 1 67 ? -0.54 4.898 -2.57 1 98.88 67 PRO B C 1
ATOM 1964 O O . PRO B 1 67 ? -0.463 4.777 -3.795 1 98.88 67 PRO B O 1
ATOM 1967 N N . TYR B 1 68 ? -0.121 5.914 -1.906 1 98.94 68 TYR B N 1
ATOM 1968 C CA . TYR B 1 68 ? 0.25 7.121 -2.641 1 98.94 68 TYR B CA 1
ATOM 1969 C C . TYR B 1 68 ? 1.614 6.957 -3.299 1 98.94 68 TYR B C 1
ATOM 1971 O O . TYR B 1 68 ? 1.807 7.359 -4.449 1 98.94 68 TYR B O 1
ATOM 1979 N N . ALA B 1 69 ? 2.566 6.371 -2.582 1 98.88 69 ALA B N 1
ATOM 1980 C CA . ALA B 1 69 ? 3.855 6.094 -3.207 1 98.88 69 ALA B CA 1
ATOM 1981 C C . ALA B 1 69 ? 3.688 5.223 -4.449 1 98.88 69 ALA B C 1
ATOM 1983 O O . ALA B 1 69 ? 4.383 5.418 -5.449 1 98.88 69 ALA B O 1
ATOM 1984 N N . SER B 1 70 ? 2.775 4.289 -4.41 1 98.88 70 SER B N 1
ATOM 1985 C CA . SER B 1 70 ? 2.539 3.363 -5.512 1 98.88 70 SER B CA 1
ATOM 1986 C C . SER B 1 70 ? 1.922 4.078 -6.711 1 98.88 70 SER B C 1
ATOM 1988 O O . SER B 1 70 ? 2.385 3.92 -7.84 1 98.88 70 SER B O 1
ATOM 1990 N N . ILE B 1 71 ? 0.893 4.863 -6.461 1 98.94 71 ILE B N 1
ATOM 1991 C CA . ILE B 1 71 ? 0.234 5.605 -7.527 1 98.94 71 ILE B CA 1
ATOM 1992 C C . ILE B 1 71 ? 1.222 6.582 -8.164 1 98.94 71 ILE B C 1
ATOM 1994 O O . ILE B 1 71 ? 1.337 6.652 -9.391 1 98.94 71 ILE B O 1
ATOM 1998 N N . LEU B 1 72 ? 1.953 7.312 -7.324 1 98.94 72 LEU B N 1
ATOM 1999 C CA . LEU B 1 72 ? 2.912 8.305 -7.801 1 98.94 72 LEU B CA 1
ATOM 2000 C C . LEU B 1 72 ? 4.023 7.641 -8.609 1 98.94 72 LEU B C 1
ATOM 2002 O O . LEU B 1 72 ? 4.398 8.125 -9.672 1 98.94 72 LEU B O 1
ATOM 2006 N N . GLY B 1 73 ? 4.574 6.547 -8.047 1 98.88 73 GLY B N 1
ATOM 2007 C CA . GLY B 1 73 ? 5.602 5.816 -8.781 1 98.88 73 GLY B CA 1
ATOM 2008 C C . GLY B 1 73 ? 5.145 5.355 -10.148 1 98.88 73 GLY B C 1
ATOM 2009 O O . GLY B 1 73 ? 5.875 5.492 -11.133 1 98.88 73 GLY B O 1
ATOM 2010 N N . TYR B 1 74 ? 3.938 4.84 -10.195 1 98.94 74 TYR B N 1
ATOM 2011 C CA . TYR B 1 74 ? 3.369 4.371 -11.453 1 98.94 74 TYR B CA 1
ATOM 2012 C C . TYR B 1 74 ? 3.211 5.52 -12.438 1 98.94 74 TYR B C 1
ATOM 2014 O O . TYR B 1 74 ? 3.6 5.402 -13.602 1 98.94 74 TYR B O 1
ATOM 2022 N N . LEU B 1 75 ? 2.674 6.656 -12.008 1 98.81 75 LEU B N 1
ATOM 2023 C CA . LEU B 1 75 ? 2.41 7.809 -12.867 1 98.81 75 LEU B CA 1
ATOM 2024 C C . LEU B 1 75 ? 3.713 8.398 -13.391 1 98.81 75 LEU B C 1
ATOM 2026 O O . LEU B 1 75 ? 3.779 8.836 -14.539 1 98.81 75 LEU B O 1
ATOM 2030 N N . LEU B 1 76 ? 4.73 8.398 -12.555 1 98.69 76 LEU B N 1
ATOM 2031 C CA . LEU B 1 76 ? 5.992 9.047 -12.898 1 98.69 76 LEU B CA 1
ATOM 2032 C C . LEU B 1 76 ? 6.922 8.078 -13.617 1 98.69 76 LEU B C 1
ATOM 2034 O O . LEU B 1 76 ? 8 8.461 -14.07 1 98.69 76 LEU B O 1
ATOM 2038 N N . GLN B 1 77 ? 6.488 6.844 -13.68 1 98.44 77 GLN B N 1
ATOM 2039 C CA . GLN B 1 77 ? 7.309 5.797 -14.281 1 98.44 77 GLN B CA 1
ATOM 2040 C C . GLN B 1 77 ? 8.688 5.73 -13.617 1 98.44 77 GLN B C 1
ATOM 2042 O O . GLN B 1 77 ? 9.711 5.742 -14.305 1 98.44 77 GLN B O 1
ATOM 2047 N N . LYS B 1 78 ? 8.688 5.699 -12.32 1 98.75 78 LYS B N 1
ATOM 2048 C CA . LYS B 1 78 ? 9.891 5.566 -11.5 1 98.75 78 LYS B CA 1
ATOM 2049 C C . LYS B 1 78 ? 9.781 4.359 -10.57 1 98.75 78 LYS B C 1
ATOM 2051 O O . LYS B 1 78 ? 8.68 3.959 -10.188 1 98.75 78 LYS B O 1
ATOM 2056 N N . PRO B 1 79 ? 10.945 3.787 -10.195 1 98.88 79 PRO B N 1
ATOM 2057 C CA . PRO B 1 79 ? 10.922 2.734 -9.172 1 98.88 79 PRO B CA 1
ATOM 2058 C C . PRO B 1 79 ? 10.289 3.195 -7.863 1 98.88 79 PRO B C 1
ATOM 2060 O O . PRO B 1 79 ? 10.398 4.367 -7.5 1 98.88 79 PRO B O 1
ATOM 2063 N N . PHE B 1 80 ? 9.609 2.291 -7.227 1 98.94 80 PHE B N 1
ATOM 2064 C CA . PHE B 1 80 ? 9.031 2.602 -5.926 1 98.94 80 PHE B CA 1
ATOM 2065 C C . PHE B 1 80 ? 8.984 1.36 -5.043 1 98.94 80 PHE B C 1
ATOM 2067 O O . PHE B 1 80 ? 9.32 0.261 -5.488 1 98.94 80 PHE B O 1
ATOM 2074 N N . GLY B 1 81 ? 8.695 1.515 -3.803 1 98.56 81 GLY B N 1
ATOM 2075 C CA . GLY B 1 81 ? 8.562 0.505 -2.764 1 98.56 81 GLY B CA 1
ATOM 2076 C C . GLY B 1 81 ? 7.961 1.043 -1.481 1 98.56 81 GLY B C 1
ATOM 2077 O O . GLY B 1 81 ? 7.176 1.994 -1.51 1 98.56 81 GLY B O 1
ATOM 2078 N N . TYR B 1 82 ? 8.234 0.332 -0.432 1 98.56 82 TYR B N 1
ATOM 2079 C CA . TYR B 1 82 ? 7.723 0.798 0.851 1 98.56 82 TYR B CA 1
ATOM 2080 C C . TYR B 1 82 ? 8.609 0.323 1.998 1 98.56 82 TYR B C 1
ATOM 2082 O O . TYR B 1 82 ? 9.43 -0.579 1.823 1 98.56 82 TYR B O 1
ATOM 2090 N N . VAL B 1 83 ? 8.516 1.026 3.07 1 97.62 83 VAL B N 1
ATOM 2091 C CA . VAL B 1 83 ? 9.242 0.699 4.289 1 97.62 83 VAL B CA 1
ATOM 2092 C C . VAL B 1 83 ? 8.273 0.151 5.34 1 97.62 83 VAL B C 1
ATOM 2094 O O . VAL B 1 83 ? 7.312 0.824 5.715 1 97.62 83 VAL B O 1
ATOM 2097 N N . ARG B 1 84 ? 8.555 -1.088 5.766 1 93.75 84 ARG B N 1
ATOM 2098 C CA . ARG B 1 84 ? 7.707 -1.724 6.77 1 93.75 84 ARG B CA 1
ATOM 2099 C C . ARG B 1 84 ? 7.898 -1.072 8.141 1 93.75 84 ARG B C 1
ATOM 2101 O O . ARG B 1 84 ? 8.977 -0.56 8.438 1 93.75 84 ARG B O 1
ATOM 2108 N N . ALA B 1 85 ? 6.809 -1.063 8.891 1 77.25 85 ALA B N 1
ATOM 2109 C CA . ALA B 1 85 ? 6.848 -0.45 10.219 1 77.25 85 ALA B CA 1
ATOM 2110 C C . ALA B 1 85 ? 7.73 -1.254 11.164 1 77.25 85 ALA B C 1
ATOM 2112 O O . ALA B 1 85 ? 7.758 -2.486 11.109 1 77.25 85 ALA B O 1
ATOM 2113 N N . GLY B 1 86 ? 9.07 -0.872 11.297 1 62.44 86 GLY B N 1
ATOM 2114 C CA . GLY B 1 86 ? 10.016 -1.607 12.125 1 62.44 86 GLY B CA 1
ATOM 2115 C C . GLY B 1 86 ? 9.531 -1.782 13.555 1 62.44 86 GLY B C 1
ATOM 2116 O O . GLY B 1 86 ? 8.836 -0.917 14.094 1 62.44 86 GLY B O 1
ATOM 2117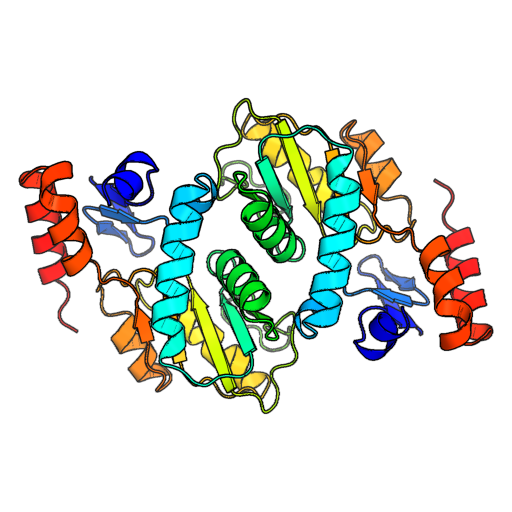 N N . ALA B 1 87 ? 9.141 -3.002 14.023 1 48.97 87 ALA B N 1
ATOM 2118 C CA . ALA B 1 87 ? 9.102 -3.186 15.477 1 48.97 87 ALA B CA 1
ATOM 2119 C C . ALA B 1 87 ? 10.266 -2.477 16.156 1 48.97 87 ALA B C 1
ATOM 2121 O O . ALA B 1 87 ? 11.328 -2.305 15.547 1 48.97 87 ALA B O 1
ATOM 2122 N N . LYS B 1 88 ? 10.117 -1.599 17.188 1 41.12 88 LYS B N 1
ATOM 2123 C CA . LYS B 1 88 ? 11.086 -1.131 18.172 1 41.12 88 LYS B CA 1
ATOM 2124 C C . LYS B 1 88 ? 12.133 -2.201 18.469 1 41.12 88 LYS B C 1
ATOM 2126 O O . LYS B 1 88 ? 11.789 -3.322 18.844 1 41.12 88 LYS B O 1
ATOM 2131 N N . GLY B 1 89 ? 13.344 -2.219 17.922 1 39.09 89 GLY B N 1
ATOM 2132 C CA . GLY B 1 89 ? 14.531 -2.92 18.375 1 39.09 89 GLY B CA 1
ATOM 2133 C C . GLY B 1 89 ? 15.141 -3.814 17.312 1 39.09 89 GLY B C 1
ATOM 2134 O O . GLY B 1 89 ? 16.234 -4.344 17.484 1 39.09 89 GLY B O 1
ATOM 2135 N N . TYR B 1 90 ? 14.375 -4.891 16.766 1 40.72 90 TYR B N 1
ATOM 2136 C CA . TYR B 1 90 ? 15.109 -5.996 16.156 1 40.72 90 TYR B CA 1
ATOM 2137 C C . TYR B 1 90 ? 15.555 -5.645 14.742 1 40.72 90 TYR B C 1
ATOM 2139 O O . TYR B 1 90 ? 14.812 -5.016 13.984 1 40.72 90 TYR B O 1
ATOM 2147 N N . GLY B 1 91 ? 16.812 -5.402 14.438 1 38.31 91 GLY B N 1
ATOM 2148 C CA . GLY B 1 91 ? 17.797 -5.227 13.367 1 38.31 91 GLY B CA 1
ATOM 2149 C C . GLY B 1 91 ? 17.297 -5.727 12.023 1 38.31 91 GLY B C 1
ATOM 2150 O O . GLY B 1 91 ? 17.297 -4.977 11.039 1 38.31 91 GLY B O 1
ATOM 2151 N N . THR B 1 92 ? 17.484 -7.059 11.781 1 44.97 92 THR B N 1
ATOM 2152 C CA . THR B 1 92 ? 18 -7.789 10.625 1 44.97 92 THR B CA 1
ATOM 2153 C C . THR B 1 92 ? 16.922 -7.91 9.547 1 44.97 92 THR B C 1
ATOM 2155 O O . THR B 1 92 ? 17.188 -8.414 8.453 1 44.97 92 THR B O 1
ATOM 2158 N N . MET B 1 93 ? 15.641 -7.652 9.82 1 55.72 93 MET B N 1
ATOM 2159 C CA . MET B 1 93 ? 14.727 -7.953 8.727 1 55.72 93 MET B CA 1
ATOM 2160 C C . MET B 1 93 ? 14.656 -6.789 7.742 1 55.72 93 MET B C 1
ATOM 2162 O O . MET B 1 93 ? 14.703 -5.629 8.148 1 55.72 93 MET B O 1
ATOM 2166 N N . GLN B 1 94 ? 14.852 -7.082 6.477 1 68.69 94 GLN B N 1
ATOM 2167 C CA . GLN B 1 94 ? 14.766 -6.113 5.391 1 68.69 94 GLN B CA 1
ATOM 2168 C C . GLN B 1 94 ? 13.516 -5.242 5.523 1 68.69 94 GLN B C 1
ATOM 2170 O O . GLN B 1 94 ? 12.398 -5.727 5.352 1 68.69 94 GLN B O 1
ATOM 2175 N N . ALA B 1 95 ? 13.773 -3.977 5.977 1 89.69 95 ALA B N 1
ATOM 2176 C CA . ALA B 1 95 ? 12.68 -3.039 6.211 1 89.69 95 ALA B CA 1
ATOM 2177 C C . ALA B 1 95 ? 12.172 -2.443 4.902 1 89.69 95 ALA B C 1
ATOM 2179 O O . ALA B 1 95 ? 10.984 -2.148 4.762 1 89.69 95 ALA B O 1
ATOM 2180 N N . VAL B 1 96 ? 13.078 -2.434 3.932 1 96.81 96 VAL B N 1
ATOM 2181 C CA . VAL B 1 96 ? 12.711 -1.827 2.654 1 96.81 96 VAL B CA 1
ATOM 2182 C C . VAL B 1 96 ? 12.258 -2.91 1.677 1 96.81 96 VAL B C 1
ATOM 2184 O O . VAL B 1 96 ? 12.961 -3.902 1.471 1 96.81 96 VAL B O 1
ATOM 2187 N N . GLU B 1 97 ? 11.086 -2.719 1.099 1 96.88 97 GLU B N 1
ATOM 2188 C CA . GLU B 1 97 ? 10.516 -3.666 0.144 1 96.88 97 GLU B CA 1
ATOM 2189 C C . GLU B 1 97 ? 10.281 -3.008 -1.214 1 96.88 97 GLU B C 1
ATOM 2191 O O . GLU B 1 97 ? 9.984 -1.813 -1.289 1 96.88 97 GLU B O 1
ATOM 2196 N N . GLY B 1 98 ? 10.328 -3.793 -2.238 1 97.44 98 GLY B N 1
ATOM 2197 C CA . GLY B 1 98 ? 10.109 -3.283 -3.584 1 97.44 98 GLY B CA 1
ATOM 2198 C C . GLY B 1 98 ? 11.406 -2.98 -4.32 1 97.44 98 GLY B C 1
ATOM 2199 O O . GLY B 1 98 ? 12.25 -3.861 -4.484 1 97.44 98 GLY B O 1
ATOM 2200 N N . ALA B 1 99 ? 11.602 -1.738 -4.66 1 97.75 99 ALA B N 1
ATOM 2201 C CA . ALA B 1 99 ? 12.766 -1.318 -5.445 1 97.75 99 ALA B CA 1
ATOM 2202 C C . ALA B 1 99 ? 14.047 -1.4 -4.621 1 97.75 99 ALA B C 1
ATOM 2204 O O . ALA B 1 99 ? 14.039 -1.084 -3.428 1 97.75 99 ALA B O 1
ATOM 2205 N N . ASP B 1 100 ? 15.102 -1.823 -5.234 1 96.62 100 ASP B N 1
ATOM 2206 C CA . ASP B 1 100 ? 16.422 -1.634 -4.633 1 96.62 100 ASP B CA 1
ATOM 2207 C C . ASP B 1 100 ? 16.766 -0.151 -4.539 1 96.62 100 ASP B C 1
ATOM 2209 O O . ASP B 1 100 ? 16.609 0.592 -5.508 1 96.62 100 ASP B O 1
ATOM 2213 N N . VAL B 1 101 ? 17.281 0.261 -3.35 1 98.25 101 VAL B N 1
ATOM 2214 C CA . VAL B 1 101 ? 17.484 1.692 -3.145 1 98.25 101 VAL B CA 1
ATOM 2215 C C . VAL B 1 101 ? 18.969 2 -3.047 1 98.25 101 VAL B C 1
ATOM 2217 O O . VAL B 1 101 ? 19.375 3.16 -2.902 1 98.25 101 VAL B O 1
ATOM 2220 N N . ALA B 1 102 ? 19.781 0.974 -3.074 1 98.25 102 ALA B N 1
ATOM 2221 C CA . ALA B 1 102 ? 21.219 1.183 -2.904 1 98.25 102 ALA B CA 1
ATOM 2222 C C . ALA B 1 102 ? 21.766 2.133 -3.969 1 98.25 102 ALA B C 1
ATOM 2224 O O . ALA B 1 102 ? 21.594 1.898 -5.168 1 98.25 102 ALA B O 1
ATOM 2225 N N . GLY B 1 103 ? 22.344 3.246 -3.473 1 98.56 103 GLY B N 1
ATOM 2226 C CA . GLY B 1 103 ? 22.984 4.211 -4.355 1 98.56 103 GLY B CA 1
ATOM 2227 C C . GLY B 1 103 ? 22 5.145 -5.031 1 98.56 103 GLY B C 1
ATOM 2228 O O . GLY B 1 103 ? 22.375 5.965 -5.863 1 98.56 103 GLY B O 1
ATOM 2229 N N . LEU B 1 104 ? 20.75 5.07 -4.699 1 98.69 104 LEU B N 1
ATOM 2230 C CA . LEU B 1 104 ? 19.734 5.867 -5.367 1 98.69 104 LEU B CA 1
ATOM 2231 C C . LEU B 1 104 ? 19.266 7.012 -4.473 1 98.69 104 LEU B C 1
ATOM 2233 O O . LEU B 1 104 ? 19.25 6.879 -3.246 1 98.69 104 LEU B O 1
ATOM 2237 N N . ALA B 1 105 ? 18.938 8.109 -5.074 1 98.88 105 ALA B N 1
ATOM 2238 C CA . ALA B 1 105 ? 18.25 9.195 -4.383 1 98.88 105 ALA B CA 1
ATOM 2239 C C . ALA B 1 105 ? 16.781 8.844 -4.113 1 98.88 105 ALA B C 1
ATOM 2241 O O . ALA B 1 105 ? 16.016 8.633 -5.051 1 98.88 105 ALA B O 1
ATOM 2242 N N . ALA B 1 106 ? 16.453 8.852 -2.842 1 98.88 106 ALA B N 1
ATOM 2243 C CA . ALA B 1 106 ? 15.125 8.367 -2.457 1 98.88 106 ALA B CA 1
ATOM 2244 C C . ALA B 1 106 ? 14.305 9.469 -1.807 1 98.88 106 ALA B C 1
ATOM 2246 O O . ALA B 1 106 ? 14.844 10.32 -1.091 1 98.88 106 ALA B O 1
ATOM 2247 N N . VAL B 1 107 ? 13.062 9.469 -2.07 1 98.94 107 VAL B N 1
ATOM 2248 C CA . VAL B 1 107 ? 12.086 10.25 -1.312 1 98.94 107 VAL B CA 1
ATOM 2249 C C . VAL B 1 107 ? 11.172 9.305 -0.525 1 98.94 107 VAL B C 1
ATOM 2251 O O . VAL B 1 107 ? 10.695 8.305 -1.062 1 98.94 107 VAL B O 1
ATOM 2254 N N . VAL B 1 108 ? 10.969 9.594 0.721 1 98.81 108 VAL B N 1
ATOM 2255 C CA . VAL B 1 108 ? 10.047 8.844 1.564 1 98.81 108 VAL B CA 1
ATOM 2256 C C . VAL B 1 108 ? 8.703 9.562 1.623 1 98.81 108 VAL B C 1
ATOM 2258 O O . VAL B 1 108 ? 8.641 10.766 1.863 1 98.81 108 VAL B O 1
ATOM 2261 N N . VAL B 1 109 ? 7.621 8.812 1.387 1 98.81 109 VAL B N 1
ATOM 2262 C CA . VAL B 1 109 ? 6.289 9.391 1.253 1 98.81 109 VAL B CA 1
ATOM 2263 C C . VAL B 1 109 ? 5.383 8.867 2.365 1 98.81 109 VAL B C 1
ATOM 2265 O O . VAL B 1 109 ? 5.328 7.664 2.617 1 98.81 109 VAL B O 1
ATOM 2268 N N . ASP B 1 110 ? 4.652 9.719 3.004 1 98.31 110 ASP B N 1
ATOM 2269 C CA . ASP B 1 110 ? 3.633 9.375 3.988 1 98.31 110 ASP B CA 1
ATOM 2270 C C . ASP B 1 110 ? 2.385 10.234 3.812 1 98.31 110 ASP B C 1
ATOM 2272 O O . ASP B 1 110 ? 2.355 11.133 2.965 1 98.31 110 ASP B O 1
ATOM 2276 N N . ASP B 1 111 ? 1.344 9.891 4.582 1 98.31 111 ASP B N 1
ATOM 2277 C CA . ASP B 1 111 ? 0.099 10.625 4.375 1 98.31 111 ASP B CA 1
ATOM 2278 C C . ASP B 1 111 ? -0.01 11.805 5.34 1 98.31 111 ASP B C 1
ATOM 2280 O O . ASP B 1 111 ? -0.027 12.961 4.914 1 98.31 111 ASP B O 1
ATOM 2284 N N . VAL B 1 112 ? 0.081 11.508 6.684 1 97.5 112 VAL B N 1
ATOM 2285 C CA . VAL B 1 112 ? -0.105 12.547 7.691 1 97.5 112 VAL B CA 1
ATOM 2286 C C . VAL B 1 112 ? 1.083 12.547 8.648 1 97.5 112 VAL B C 1
ATOM 2288 O O . VAL B 1 112 ? 1.51 11.5 9.125 1 97.5 112 VAL B O 1
ATOM 2291 N N . LEU B 1 113 ? 1.621 13.727 8.93 1 97.12 113 LEU B N 1
ATOM 2292 C CA . LEU B 1 113 ? 2.744 13.898 9.844 1 97.12 113 LEU B CA 1
ATOM 2293 C C . LEU B 1 113 ? 2.266 14.398 11.203 1 97.12 113 LEU B C 1
ATOM 2295 O O 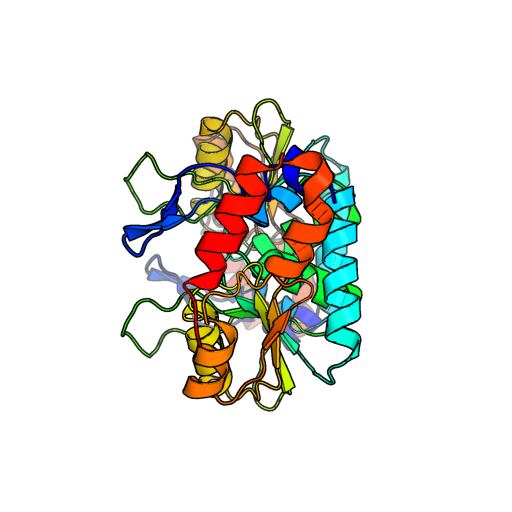. LEU B 1 113 ? 1.623 15.445 11.289 1 97.12 113 LEU B O 1
ATOM 2299 N N . THR B 1 114 ? 2.537 13.672 12.219 1 93.5 114 THR B N 1
ATOM 2300 C CA . THR B 1 114 ? 2.266 14.102 13.586 1 93.5 114 THR B CA 1
ATOM 2301 C C . THR B 1 114 ? 3.564 14.312 14.352 1 93.5 114 THR B C 1
ATOM 2303 O O . THR B 1 114 ? 4.207 15.352 14.219 1 93.5 114 THR B O 1
ATOM 2306 N N . THR B 1 115 ? 4.145 13.25 14.953 1 91.81 115 THR B N 1
ATOM 2307 C CA . THR B 1 115 ? 5.371 13.391 15.734 1 91.81 115 THR B CA 1
ATOM 2308 C C . THR B 1 115 ? 6.598 13.25 14.836 1 91.81 115 THR B C 1
ATOM 2310 O O . THR B 1 115 ? 7.684 13.719 15.18 1 91.81 115 THR B O 1
ATOM 2313 N N . GLY B 1 116 ? 6.473 12.508 13.812 1 95.38 116 GLY B N 1
ATOM 2314 C CA . GLY B 1 116 ? 7.57 12.32 12.875 1 95.38 116 GLY B CA 1
ATOM 2315 C C . GLY B 1 116 ? 8.281 10.992 13.047 1 95.38 116 GLY B C 1
ATOM 2316 O O . GLY B 1 116 ? 9.164 10.648 12.258 1 95.38 116 GLY B O 1
ATOM 2317 N N . ASN B 1 117 ? 7.879 10.203 13.938 1 94.62 117 ASN B N 1
ATOM 2318 C CA . ASN B 1 117 ? 8.578 8.969 14.266 1 94.62 117 ASN B CA 1
ATOM 2319 C C . ASN B 1 117 ? 8.555 7.984 13.102 1 94.62 117 ASN B C 1
ATOM 2321 O O . ASN B 1 117 ? 9.562 7.348 12.797 1 94.62 117 ASN B O 1
ATOM 2325 N N . SER B 1 118 ? 7.43 7.867 12.469 1 94.81 118 SER B N 1
ATOM 2326 C CA . SER B 1 118 ? 7.332 6.953 11.336 1 94.81 118 SER B CA 1
ATOM 2327 C C . SER B 1 118 ? 8.297 7.344 10.227 1 94.81 118 SER B C 1
ATOM 2329 O O . SER B 1 118 ? 8.969 6.488 9.648 1 94.81 118 SER B O 1
ATOM 2331 N N . LEU B 1 119 ? 8.438 8.594 9.969 1 97.56 119 LEU B N 1
ATOM 2332 C CA . LEU B 1 119 ? 9.344 9.07 8.93 1 97.56 119 LEU B CA 1
ATOM 2333 C C . LEU B 1 119 ? 10.797 8.859 9.336 1 97.56 119 LEU B C 1
ATOM 2335 O O . LEU B 1 119 ? 11.617 8.438 8.516 1 97.56 119 LEU B O 1
ATOM 2339 N N . ILE B 1 120 ? 11.094 9.172 10.562 1 97.88 120 ILE B N 1
ATOM 2340 C CA . ILE B 1 120 ? 12.461 9 11.062 1 97.88 120 ILE B CA 1
ATOM 2341 C C . ILE B 1 120 ? 12.898 7.551 10.891 1 97.88 120 ILE B C 1
ATOM 2343 O O . ILE B 1 120 ? 13.969 7.281 10.344 1 97.88 120 ILE B O 1
ATOM 2347 N N . ASN B 1 121 ? 12.055 6.648 11.297 1 97.06 121 ASN B N 1
ATOM 2348 C CA . ASN B 1 121 ? 12.367 5.227 11.18 1 97.06 121 ASN B CA 1
ATOM 2349 C C . ASN B 1 121 ? 12.516 4.809 9.719 1 97.06 121 ASN B C 1
ATOM 2351 O O . ASN B 1 121 ? 13.414 4.035 9.383 1 97.06 121 ASN B O 1
ATOM 2355 N N . ALA B 1 122 ? 11.672 5.305 8.883 1 97.75 122 ALA B N 1
ATOM 2356 C CA . ALA B 1 122 ? 11.742 4.969 7.461 1 97.75 122 ALA B CA 1
ATOM 2357 C C . ALA B 1 122 ? 13.031 5.48 6.836 1 97.75 122 ALA B C 1
ATOM 2359 O O . ALA B 1 122 ? 13.68 4.77 6.066 1 97.75 122 ALA B O 1
ATOM 2360 N N . ILE B 1 123 ? 13.391 6.703 7.172 1 98.19 123 ILE B N 1
ATOM 2361 C CA . ILE B 1 123 ? 14.609 7.312 6.645 1 98.19 123 ILE B CA 1
ATOM 2362 C C . ILE B 1 123 ? 15.82 6.484 7.059 1 98.19 123 ILE B C 1
ATOM 2364 O O . ILE B 1 123 ? 16.672 6.164 6.227 1 98.19 123 ILE B O 1
ATOM 2368 N N . LYS B 1 124 ? 15.859 6.113 8.289 1 97.75 124 LYS B N 1
ATOM 2369 C CA . LYS B 1 124 ? 16.969 5.309 8.789 1 97.75 124 LYS B CA 1
ATOM 2370 C C . LYS B 1 124 ? 17.031 3.959 8.078 1 97.75 124 LYS B C 1
ATOM 2372 O O . LYS B 1 124 ? 18.109 3.494 7.707 1 97.75 124 LYS B O 1
ATOM 2377 N N . ALA B 1 125 ? 15.914 3.336 7.863 1 97.12 125 ALA B N 1
ATOM 2378 C CA . ALA B 1 125 ? 15.852 2.049 7.18 1 97.12 125 ALA B CA 1
ATOM 2379 C C . ALA B 1 125 ? 16.359 2.162 5.746 1 97.12 125 ALA B C 1
ATOM 2381 O O . ALA B 1 125 ? 17.109 1.295 5.277 1 97.12 125 ALA B O 1
ATOM 2382 N N . VAL B 1 126 ? 15.992 3.223 5.047 1 98 126 VAL B N 1
ATOM 2383 C CA . VAL B 1 126 ? 16.422 3.436 3.668 1 98 126 VAL B CA 1
ATOM 2384 C C . VAL B 1 126 ? 17.922 3.648 3.619 1 98 126 VAL B C 1
ATOM 2386 O O . VAL B 1 126 ? 18.609 3.092 2.758 1 98 126 VAL B O 1
ATOM 2389 N N . ARG B 1 127 ? 18.422 4.406 4.559 1 98.19 127 ARG B N 1
ATOM 2390 C CA . ARG B 1 127 ? 19.859 4.652 4.625 1 98.19 127 ARG B CA 1
ATOM 2391 C C . ARG B 1 127 ? 20.609 3.363 4.926 1 98.19 127 ARG B C 1
ATOM 2393 O O . ARG B 1 127 ? 21.656 3.102 4.332 1 98.19 127 ARG B O 1
ATOM 2400 N N . GLU B 1 128 ? 20.078 2.582 5.812 1 96.75 128 GLU B N 1
ATOM 2401 C CA . GLU B 1 128 ? 20.688 1.299 6.141 1 96.75 128 GLU B CA 1
ATOM 2402 C C . GLU B 1 128 ? 20.75 0.387 4.918 1 96.75 128 GLU B C 1
ATOM 2404 O O . GLU B 1 128 ? 21.672 -0.406 4.77 1 96.75 128 GLU B O 1
ATOM 2409 N N . ALA B 1 129 ? 19.828 0.562 4.07 1 96.88 129 ALA B N 1
ATOM 2410 C CA . ALA B 1 129 ? 19.766 -0.244 2.854 1 96.88 129 ALA B CA 1
ATOM 2411 C C . ALA B 1 129 ? 20.625 0.356 1.752 1 96.88 129 ALA B C 1
ATOM 2413 O O . ALA B 1 129 ? 20.656 -0.154 0.629 1 96.88 129 ALA B O 1
ATOM 2414 N N . GLY B 1 130 ? 21.219 1.474 2.023 1 98.12 130 GLY B N 1
ATOM 2415 C CA . GLY B 1 130 ? 22.188 2.043 1.103 1 98.12 130 GLY B CA 1
ATOM 2416 C C . GLY B 1 130 ? 21.641 3.186 0.277 1 98.12 130 GLY B C 1
ATOM 2417 O O . GLY B 1 130 ? 22.312 3.703 -0.616 1 98.12 130 GLY B O 1
ATOM 2418 N N . GLY B 1 131 ? 20.422 3.613 0.524 1 98.5 131 GLY B N 1
ATOM 2419 C CA . GLY B 1 131 ? 19.797 4.715 -0.198 1 98.5 131 GLY B CA 1
ATOM 2420 C C . GLY B 1 131 ? 20.156 6.078 0.372 1 98.5 131 GLY B C 1
ATOM 2421 O O . GLY B 1 131 ? 20.516 6.188 1.548 1 98.5 131 GLY B O 1
ATOM 2422 N N . GLU B 1 132 ? 20.078 7.035 -0.487 1 98.69 132 GLU B N 1
ATOM 2423 C CA . GLU B 1 132 ? 20.234 8.43 -0.072 1 98.69 132 GLU B CA 1
ATOM 2424 C C . GLU B 1 132 ? 18.875 9.133 -0.002 1 98.69 132 GLU B C 1
ATOM 2426 O O . GLU B 1 132 ? 18.266 9.43 -1.034 1 98.69 132 GLU B O 1
ATOM 2431 N N . VAL B 1 133 ? 18.484 9.43 1.166 1 98.81 133 VAL B N 1
ATOM 2432 C CA . VAL B 1 133 ? 17.188 10.086 1.309 1 98.81 133 VAL B CA 1
ATOM 2433 C C . VAL B 1 133 ? 17.344 11.586 1.066 1 98.81 133 VAL B C 1
ATOM 2435 O O . VAL B 1 133 ? 17.969 12.289 1.859 1 98.81 133 VAL B O 1
ATOM 2438 N N . VAL B 1 134 ? 16.672 12.055 0.049 1 98.75 134 VAL B N 1
ATOM 2439 C CA . VAL B 1 134 ? 16.875 13.438 -0.358 1 98.75 134 VAL B CA 1
ATOM 2440 C C . VAL B 1 134 ? 15.688 14.289 0.092 1 98.75 134 VAL B C 1
ATOM 2442 O O . VAL B 1 134 ? 15.711 15.516 -0.047 1 98.75 134 VAL B O 1
ATOM 2445 N N . GLY B 1 135 ? 14.633 13.641 0.616 1 98.75 135 GLY B N 1
ATOM 2446 C CA . GLY B 1 135 ? 13.469 14.344 1.117 1 98.75 135 GLY B CA 1
ATOM 2447 C C . GLY B 1 135 ? 12.375 13.414 1.621 1 98.75 135 GLY B C 1
ATOM 2448 O O . GLY B 1 135 ? 12.383 12.227 1.311 1 98.75 135 GLY B O 1
ATOM 2449 N N . ALA B 1 136 ? 11.578 13.953 2.436 1 98.75 136 ALA B N 1
ATOM 2450 C CA . ALA B 1 136 ? 10.336 13.312 2.871 1 98.75 136 ALA B CA 1
ATOM 2451 C C . ALA B 1 136 ? 9.117 14.141 2.467 1 98.75 136 ALA B C 1
ATOM 2453 O O . ALA B 1 136 ? 9.172 15.367 2.477 1 98.75 136 ALA B O 1
ATOM 2454 N N . LEU B 1 137 ? 8.133 13.461 2.047 1 98.75 137 LEU B N 1
ATOM 2455 C CA . LEU B 1 137 ? 6.941 14.125 1.538 1 98.75 137 LEU B CA 1
ATOM 2456 C C . LEU B 1 137 ? 5.688 13.609 2.234 1 98.75 137 LEU B C 1
ATOM 2458 O O . LEU B 1 137 ? 5.48 12.398 2.328 1 98.75 137 LEU B O 1
ATOM 2462 N N . VAL B 1 138 ? 4.855 14.5 2.773 1 98.69 138 VAL B N 1
ATOM 2463 C CA . VAL B 1 138 ? 3.566 14.148 3.363 1 98.69 138 VAL B CA 1
ATOM 2464 C C . VAL B 1 138 ? 2.465 15.016 2.752 1 98.69 138 VAL B C 1
ATOM 2466 O O . VAL B 1 138 ? 2.742 16.062 2.168 1 98.69 138 VAL B O 1
ATOM 2469 N N . PHE B 1 139 ? 1.264 14.539 2.828 1 98.56 139 PHE B N 1
ATOM 2470 C CA . PHE B 1 139 ? 0.177 15.367 2.318 1 98.56 139 PHE B CA 1
ATOM 2471 C C . PHE B 1 139 ? -0.176 16.469 3.312 1 98.56 139 PHE B C 1
ATOM 2473 O O . PHE B 1 139 ? -0.365 17.625 2.928 1 98.56 139 PHE B O 1
ATOM 2480 N N . LEU B 1 140 ? -0.23 16.047 4.602 1 98.25 140 LEU B N 1
ATOM 2481 C CA . LEU B 1 140 ? -0.634 17.016 5.617 1 98.25 140 LEU B CA 1
ATOM 2482 C C . LEU B 1 140 ? 0.322 16.984 6.805 1 98.25 140 LEU B C 1
ATOM 2484 O O . LEU B 1 140 ? 0.572 15.922 7.379 1 98.25 140 LEU B O 1
ATOM 2488 N N . ASP B 1 141 ? 0.849 18.062 7.145 1 97.75 141 ASP B N 1
ATOM 2489 C CA . ASP B 1 141 ? 1.562 18.281 8.398 1 97.75 141 ASP B CA 1
ATOM 2490 C C . ASP B 1 141 ? 0.629 18.844 9.469 1 97.75 141 ASP B C 1
ATOM 2492 O O . ASP B 1 141 ? 0.131 19.953 9.344 1 97.75 141 ASP B O 1
ATOM 2496 N N . ARG B 1 142 ? 0.458 18.125 10.484 1 96.19 142 ARG B N 1
ATOM 2497 C CA . ARG B 1 142 ? -0.449 18.547 11.555 1 96.19 142 ARG B CA 1
ATOM 2498 C C . ARG B 1 142 ? 0.154 19.688 12.367 1 96.19 142 ARG B C 1
ATOM 2500 O O . ARG B 1 142 ? -0.516 20.266 13.227 1 96.19 142 ARG B O 1
ATOM 2507 N N . GLU B 1 143 ? 1.362 19.969 12.141 1 95.69 143 GLU B N 1
ATOM 2508 C CA . GLU B 1 143 ? 2.092 21.078 12.758 1 95.69 143 GLU B CA 1
ATOM 2509 C C . GLU B 1 143 ? 2.201 20.891 14.266 1 95.69 143 GLU B C 1
ATOM 2511 O O . GLU B 1 143 ? 1.92 21.812 15.031 1 95.69 143 GLU B O 1
ATOM 2516 N N . GLN B 1 144 ? 2.602 19.719 14.641 1 93.81 144 GLN B N 1
ATOM 2517 C CA . GLN B 1 144 ? 2.896 19.359 16.031 1 93.81 144 GLN B CA 1
ATOM 2518 C C . GLN B 1 144 ? 4.363 18.984 16.203 1 93.81 144 GLN B C 1
ATOM 2520 O O . GLN B 1 144 ? 4.684 17.969 16.828 1 93.81 144 GLN B O 1
ATOM 2525 N N . CYS B 1 145 ? 5.219 19.672 15.484 1 95.19 145 CYS B N 1
ATOM 2526 C CA . CYS B 1 145 ? 6.672 19.641 15.602 1 95.19 145 CYS B CA 1
ATOM 2527 C C . CYS B 1 145 ? 7.246 18.406 14.906 1 95.19 145 CYS B C 1
ATOM 2529 O O . CYS B 1 145 ? 8.414 18.078 15.102 1 95.19 145 CYS B O 1
ATOM 2531 N N . GLY B 1 146 ? 6.477 17.75 14.086 1 96.62 146 GLY B N 1
ATOM 2532 C CA . GLY B 1 146 ? 6.945 16.562 13.391 1 96.62 146 GLY B CA 1
ATOM 2533 C C . GLY B 1 146 ? 8.055 16.859 12.398 1 96.62 146 GLY B C 1
ATOM 2534 O O . GLY B 1 146 ? 9.07 16.156 12.367 1 96.62 146 GLY B O 1
ATOM 2535 N N . SER B 1 147 ? 7.871 17.875 11.586 1 97.62 147 SER B N 1
ATOM 2536 C CA . SER B 1 147 ? 8.859 18.234 10.57 1 97.62 147 SER B CA 1
ATOM 2537 C C . SER B 1 147 ? 10.195 18.594 11.203 1 97.62 147 SER B C 1
ATOM 2539 O O . SER B 1 147 ? 11.25 18.203 10.711 1 97.62 147 SER B O 1
ATOM 2541 N N . GLN B 1 148 ? 10.148 19.312 12.297 1 97.44 148 GLN B N 1
ATOM 2542 C CA . GLN B 1 148 ? 11.352 19.719 13.008 1 97.44 148 GLN B CA 1
ATOM 2543 C C . GLN B 1 148 ? 12.055 18.5 13.625 1 97.44 148 GLN B C 1
ATOM 2545 O O . GLN B 1 148 ? 13.281 18.406 13.586 1 97.44 148 GLN B O 1
ATOM 2550 N N . ASN B 1 149 ? 11.258 17.656 14.164 1 97.81 149 ASN B N 1
ATOM 2551 C CA . ASN B 1 149 ? 11.82 16.438 14.742 1 97.81 149 ASN B CA 1
ATOM 2552 C C . ASN B 1 149 ? 12.547 15.594 13.695 1 97.81 149 ASN B C 1
ATOM 2554 O O . ASN B 1 149 ? 13.648 15.109 13.945 1 97.81 149 ASN B O 1
ATOM 2558 N N . VAL B 1 150 ? 11.953 15.445 12.555 1 98.5 150 VAL B N 1
ATOM 2559 C CA . VAL B 1 150 ? 12.562 14.672 11.477 1 98.5 150 VAL B CA 1
ATOM 2560 C C . VAL B 1 150 ? 13.875 15.32 11.047 1 98.5 150 VAL B C 1
ATOM 2562 O O . VAL B 1 150 ? 14.898 14.641 10.93 1 98.5 150 VAL B O 1
ATOM 2565 N N . ARG B 1 151 ? 13.844 16.609 10.875 1 98.38 151 ARG B N 1
ATOM 2566 C CA . ARG B 1 151 ? 15.047 17.328 10.461 1 98.38 151 ARG B CA 1
ATOM 2567 C C . ARG B 1 151 ? 16.156 17.172 11.508 1 98.38 151 ARG B C 1
ATOM 2569 O O . ARG B 1 151 ? 17.312 16.938 11.156 1 98.38 151 ARG B O 1
ATOM 2576 N N . ARG B 1 152 ? 15.789 17.328 12.688 1 98.12 152 ARG B N 1
ATOM 2577 C CA . ARG B 1 152 ? 16.766 17.25 13.773 1 98.12 152 ARG B CA 1
ATOM 2578 C C . ARG B 1 152 ? 17.391 15.859 13.852 1 98.12 152 ARG B C 1
ATOM 2580 O O . ARG B 1 152 ? 18.609 15.727 13.992 1 98.12 152 ARG B O 1
ATOM 2587 N N . GLU B 1 153 ? 16.594 14.883 13.75 1 98.25 153 GLU B N 1
ATOM 2588 C CA . GLU B 1 153 ? 17.031 13.516 13.984 1 98.25 153 GLU B CA 1
ATOM 2589 C C . GLU B 1 153 ? 17.719 12.938 12.75 1 98.25 153 GLU B C 1
ATOM 2591 O O . GLU B 1 153 ? 18.562 12.047 12.867 1 98.25 153 GLU B O 1
ATOM 2596 N N . THR B 1 154 ? 17.391 13.469 11.539 1 98.56 154 THR B N 1
ATOM 2597 C CA . THR B 1 154 ? 17.844 12.773 10.344 1 98.56 154 THR B CA 1
ATOM 2598 C C . THR B 1 154 ? 18.531 13.75 9.383 1 98.56 154 THR B C 1
ATOM 2600 O O . THR B 1 154 ? 19.219 13.328 8.453 1 98.56 154 THR B O 1
ATOM 2603 N N . GLY B 1 155 ? 18.297 15.016 9.578 1 98.62 155 GLY B N 1
ATOM 2604 C CA . GLY B 1 155 ? 18.812 16.016 8.648 1 98.62 155 GLY B CA 1
ATOM 2605 C C . GLY B 1 155 ? 18 16.125 7.375 1 98.62 155 GLY B C 1
ATOM 2606 O O . GLY B 1 155 ? 18.359 16.875 6.465 1 98.62 155 GLY B O 1
ATOM 2607 N N . VAL B 1 156 ? 16.922 15.406 7.238 1 98.69 156 VAL B N 1
ATOM 2608 C CA . VAL B 1 156 ? 16.125 15.367 6.023 1 98.69 156 VAL B CA 1
ATOM 2609 C C . VAL B 1 156 ? 15 16.391 6.117 1 98.69 156 VAL B C 1
ATOM 2611 O O . VAL B 1 156 ? 14.336 16.516 7.152 1 98.69 156 VAL B O 1
ATOM 2614 N N . GLU B 1 157 ? 14.789 17.156 5.055 1 98.31 157 GLU B N 1
ATOM 2615 C CA . GLU B 1 157 ? 13.695 18.109 4.988 1 98.31 157 GLU B CA 1
ATOM 2616 C C . GLU B 1 157 ? 12.367 17.422 4.703 1 98.31 157 GLU B C 1
ATOM 2618 O O . GLU B 1 157 ? 12.297 16.516 3.875 1 98.31 157 GLU B O 1
ATOM 2623 N N . VAL B 1 158 ? 11.344 17.906 5.398 1 98.38 158 VAL B N 1
ATOM 2624 C CA . VAL B 1 158 ? 10 17.391 5.156 1 98.38 158 VAL B CA 1
ATOM 2625 C C . VAL B 1 158 ? 9.203 18.422 4.344 1 98.38 158 VAL B C 1
ATOM 2627 O O . VAL B 1 158 ? 9.109 19.578 4.727 1 98.38 158 VAL B O 1
ATOM 2630 N N . PHE B 1 159 ? 8.688 17.953 3.238 1 98.19 159 PHE B N 1
ATOM 2631 C CA . PHE B 1 159 ? 7.773 18.75 2.424 1 98.19 159 PHE B CA 1
ATOM 2632 C C . PHE B 1 159 ? 6.332 18.297 2.637 1 98.19 159 PHE B C 1
ATOM 2634 O O . PHE B 1 159 ? 6.059 17.109 2.725 1 98.19 159 PHE B O 1
ATOM 2641 N N . SER B 1 160 ? 5.453 19.219 2.814 1 98.12 160 SER B N 1
ATOM 2642 C CA . SER B 1 160 ? 4.035 18.906 2.961 1 98.12 160 SER B CA 1
ATOM 2643 C C . SER B 1 160 ? 3.199 19.625 1.912 1 98.12 160 SER B C 1
ATOM 2645 O O . SER B 1 160 ? 3.486 20.781 1.565 1 98.12 160 SER B O 1
ATOM 2647 N N . VAL B 1 161 ? 2.223 18.969 1.387 1 97.62 161 VAL B N 1
ATOM 2648 C CA . VAL B 1 161 ? 1.294 19.594 0.455 1 97.62 161 VAL B CA 1
ATOM 2649 C C . VAL B 1 161 ? 0.487 20.672 1.178 1 97.62 161 VAL B C 1
ATOM 2651 O O . VAL B 1 161 ? 0.32 21.781 0.665 1 97.62 161 VAL B O 1
ATOM 2654 N N . TYR B 1 162 ? 0.024 20.297 2.422 1 96.88 162 TYR B N 1
ATOM 2655 C CA . TYR B 1 162 ? -0.683 21.25 3.264 1 96.88 162 TYR B CA 1
ATOM 2656 C C . TYR B 1 162 ? -0.143 21.234 4.688 1 96.88 162 TYR B C 1
ATOM 2658 O O . TYR B 1 162 ? 0.335 20.203 5.16 1 96.88 162 TYR B O 1
ATOM 2666 N N . LYS B 1 163 ? -0.243 22.344 5.273 1 97.12 163 LYS B N 1
ATOM 2667 C CA . LYS B 1 163 ? -0.102 22.469 6.719 1 97.12 163 LYS B CA 1
ATOM 2668 C C . LYS B 1 163 ? -1.457 22.672 7.391 1 97.12 163 LYS B C 1
ATOM 2670 O O . LYS B 1 163 ? -2.352 23.297 6.812 1 97.12 163 LYS B O 1
ATOM 2675 N N . MET B 1 164 ? -1.618 22.172 8.578 1 96.69 164 MET B N 1
ATOM 2676 C CA . MET B 1 164 ? -2.928 22.156 9.219 1 96.69 164 MET B CA 1
ATOM 2677 C C . MET B 1 164 ? -3.494 23.562 9.344 1 96.69 164 MET B C 1
ATOM 2679 O O . MET B 1 164 ? -4.684 23.781 9.102 1 96.69 164 MET B O 1
ATOM 2683 N N . ARG B 1 165 ? -2.697 24.547 9.703 1 95.38 165 ARG B N 1
ATOM 2684 C CA . ARG B 1 165 ? -3.182 25.922 9.852 1 95.38 165 ARG B CA 1
ATOM 2685 C C . ARG B 1 165 ? -3.744 26.453 8.539 1 95.38 165 ARG B C 1
ATOM 2687 O O . ARG B 1 165 ? -4.793 27.094 8.523 1 95.38 165 ARG B O 1
ATOM 2694 N N . GLU B 1 166 ? -2.975 26.141 7.453 1 95.19 166 GLU B N 1
ATOM 2695 C CA . GLU B 1 166 ? -3.447 26.547 6.133 1 95.19 166 GLU B CA 1
ATOM 2696 C C . GLU B 1 166 ? -4.746 25.828 5.77 1 95.19 166 GLU B C 1
ATOM 2698 O O . GLU B 1 166 ? -5.656 26.438 5.207 1 95.19 166 GLU B O 1
ATOM 2703 N N . LEU B 1 167 ? -4.82 24.578 6.07 1 94.56 167 LEU B N 1
ATOM 2704 C CA . LEU B 1 167 ? -6.016 23.781 5.789 1 94.56 167 LEU B CA 1
ATOM 2705 C C . LEU B 1 167 ? -7.211 24.297 6.582 1 94.56 167 LEU B C 1
ATOM 2707 O O . LEU B 1 167 ? -8.32 24.391 6.059 1 94.56 167 LEU B O 1
ATOM 2711 N N . LEU B 1 168 ? -6.969 24.688 7.809 1 95.25 168 LEU B N 1
ATOM 2712 C CA . LEU B 1 168 ? -8.016 25.203 8.68 1 95.25 168 LEU B CA 1
ATOM 2713 C C . LEU B 1 168 ? -8.633 26.469 8.109 1 95.25 168 LEU B C 1
ATOM 2715 O O . LEU B 1 168 ? -9.852 26.656 8.172 1 95.25 168 LEU B O 1
ATOM 2719 N N . GLU B 1 169 ? -7.785 27.328 7.543 1 94.94 169 GLU B N 1
ATOM 2720 C CA . GLU B 1 169 ? -8.281 28.562 6.945 1 94.94 169 GLU B CA 1
ATOM 2721 C C . GLU B 1 169 ? -9.227 28.266 5.785 1 94.94 169 GLU B C 1
ATOM 2723 O O . GLU B 1 169 ? -10.227 28.969 5.605 1 94.94 169 GLU B O 1
ATOM 2728 N N . THR B 1 170 ? -8.875 27.25 5.062 1 93 170 THR B N 1
ATOM 2729 C CA . THR B 1 170 ? -9.688 26.891 3.908 1 93 170 THR B CA 1
ATOM 2730 C C . THR B 1 170 ? -10.984 26.219 4.348 1 93 170 THR B C 1
ATOM 2732 O O . THR B 1 170 ? -12.016 26.344 3.689 1 93 170 THR B O 1
ATOM 2735 N N . LEU B 1 171 ? -10.969 25.547 5.5 1 95.06 171 LEU B N 1
ATOM 2736 C CA . LEU B 1 171 ? -12.109 24.766 5.965 1 95.06 171 LEU B CA 1
ATOM 2737 C C . LEU B 1 171 ? -13.023 25.609 6.848 1 95.06 171 LEU B C 1
ATOM 2739 O O . LEU B 1 171 ? -14.141 25.203 7.172 1 95.06 171 LEU B O 1
ATOM 2743 N N . LYS B 1 172 ? -12.609 26.781 7.176 1 94.44 172 LYS B N 1
ATOM 2744 C CA . LYS B 1 172 ? -13.266 27.641 8.156 1 94.44 172 LYS B CA 1
ATOM 2745 C C . LYS B 1 172 ? -14.75 27.797 7.84 1 94.44 172 LYS B C 1
ATOM 2747 O O . LYS B 1 172 ? -15.602 27.609 8.711 1 94.44 172 LYS B O 1
ATOM 2752 N N . PRO B 1 173 ? -15.133 28.016 6.594 1 94.19 173 PRO B N 1
ATOM 2753 C CA . PRO B 1 173 ? -16.547 28.219 6.289 1 94.19 173 PRO B CA 1
ATOM 2754 C C . PRO B 1 173 ? -17.391 26.969 6.508 1 94.19 173 PRO B C 1
ATOM 2756 O O . PRO B 1 173 ? -18.609 27.047 6.598 1 94.19 173 PRO B O 1
ATOM 2759 N N . TYR B 1 174 ? -16.719 25.859 6.695 1 94.44 174 TYR B N 1
ATOM 2760 C CA . TYR B 1 174 ? -17.453 24.594 6.707 1 94.44 174 TYR B CA 1
ATOM 2761 C C . TYR B 1 174 ? -17.469 23.984 8.102 1 94.44 174 TYR B C 1
ATOM 2763 O O . TYR B 1 174 ? -18.203 23.031 8.359 1 94.44 174 TYR B O 1
ATOM 2771 N N . ILE B 1 175 ? -16.734 24.469 9.07 1 94.12 175 ILE B N 1
ATOM 2772 C CA . ILE B 1 175 ? -16.578 23.75 10.328 1 94.12 175 ILE B CA 1
ATOM 2773 C C . ILE B 1 175 ? -17.109 24.609 11.484 1 94.12 175 ILE B C 1
ATOM 2775 O O . ILE B 1 175 ? -17.219 24.125 12.617 1 94.12 175 ILE B O 1
ATOM 2779 N N . GLY B 1 176 ? -17.453 25.844 11.203 1 92.44 176 GLY B N 1
ATOM 2780 C CA . GLY B 1 176 ? -17.969 26.734 12.234 1 92.44 176 GLY B CA 1
ATOM 2781 C C . GLY B 1 176 ? -16.875 27.391 13.062 1 92.44 176 GLY B C 1
ATOM 2782 O O . GLY B 1 176 ? -15.766 26.859 13.164 1 92.44 176 GLY B O 1
ATOM 2783 N N . GLU B 1 177 ? -17.172 28.453 13.703 1 94.75 177 GLU B N 1
ATOM 2784 C CA . GLU B 1 177 ? -16.203 29.266 14.438 1 94.75 177 GLU B CA 1
ATOM 2785 C C . GLU B 1 177 ? -15.672 28.531 15.664 1 94.75 177 GLU B C 1
ATOM 2787 O O . GLU B 1 177 ? -14.5 28.656 16.016 1 94.75 177 GLU B O 1
ATOM 2792 N N . GLY B 1 178 ? -16.453 27.797 16.328 1 96.06 178 GLY B N 1
ATOM 2793 C CA . GLY B 1 178 ? -16.047 27.062 17.516 1 96.06 178 GLY B CA 1
ATOM 2794 C C . GLY B 1 178 ? -14.961 26.047 17.234 1 96.06 178 GLY B C 1
ATOM 2795 O O . GLY B 1 178 ? -13.93 26.047 17.906 1 96.06 178 GLY B O 1
ATOM 2796 N N . HIS B 1 179 ? -15.234 25.25 16.266 1 96.31 179 HIS B N 1
ATOM 2797 C CA . HIS B 1 179 ? -14.25 24.25 15.891 1 96.31 179 HIS B CA 1
ATOM 2798 C C . HIS B 1 179 ? -12.969 24.891 15.391 1 96.31 179 HIS B C 1
ATOM 2800 O O . HIS B 1 179 ? -11.867 24.422 15.711 1 96.31 179 HIS B O 1
ATOM 2806 N N . TYR B 1 180 ? -13.133 25.922 14.586 1 96.56 180 TYR B N 1
ATOM 2807 C CA . TYR B 1 180 ? -11.977 26.625 14.055 1 96.56 180 TYR B CA 1
ATOM 2808 C C . TYR B 1 180 ? -11.109 27.188 15.18 1 96.56 180 TYR B C 1
ATOM 2810 O O . TYR B 1 180 ? -9.898 26.938 15.211 1 96.56 180 TYR B O 1
ATOM 2818 N N . ARG B 1 181 ? -11.68 27.828 16.156 1 96.81 181 ARG B N 1
ATOM 2819 C CA . ARG B 1 181 ? -10.945 28.453 17.25 1 96.81 181 ARG B CA 1
ATOM 2820 C C . ARG B 1 181 ? -10.273 27.391 18.125 1 96.81 181 ARG B C 1
ATOM 2822 O O . ARG B 1 181 ? -9.117 27.562 18.531 1 96.81 181 ARG B O 1
ATOM 2829 N N . ALA B 1 182 ? -10.992 26.391 18.359 1 96.94 182 ALA B N 1
ATOM 2830 C CA . ALA B 1 182 ? -10.43 25.312 19.172 1 96.94 182 ALA B CA 1
ATOM 2831 C C . ALA B 1 182 ? -9.18 24.719 18.516 1 96.94 182 ALA B C 1
ATOM 2833 O O . ALA B 1 182 ? -8.18 24.453 19.188 1 96.94 182 ALA B O 1
ATOM 2834 N N . ALA B 1 183 ? -9.258 24.531 17.219 1 97 183 ALA B N 1
ATOM 2835 C CA . ALA B 1 183 ? -8.133 23.953 16.469 1 97 183 ALA B CA 1
ATOM 2836 C C . ALA B 1 183 ? -6.945 24.906 16.453 1 97 183 ALA B C 1
ATOM 2838 O O . ALA B 1 183 ? -5.805 24.5 16.656 1 97 183 ALA B O 1
ATOM 2839 N N . VAL B 1 184 ? -7.25 26.156 16.281 1 96.06 184 VAL B N 1
ATOM 2840 C CA . VAL B 1 184 ? -6.191 27.156 16.234 1 96.06 184 VAL B CA 1
ATOM 2841 C C . VAL B 1 184 ? -5.516 27.266 17.594 1 96.06 184 VAL B C 1
ATOM 2843 O O . VAL B 1 184 ? -4.285 27.297 17.688 1 96.06 184 VAL B O 1
ATOM 2846 N N . GLU B 1 185 ? -6.281 27.281 18.609 1 96.5 185 GLU B N 1
ATOM 2847 C CA . GLU B 1 185 ? -5.746 27.344 19.969 1 96.5 185 GLU B CA 1
ATOM 2848 C C . GLU B 1 185 ? -4.898 26.125 20.297 1 96.5 185 GLU B C 1
ATOM 2850 O O . GLU B 1 185 ? -3.854 26.234 20.938 1 96.5 185 GLU B O 1
ATOM 2855 N N . TYR B 1 186 ? -5.398 25.031 19.906 1 96.31 186 TYR B N 1
ATOM 2856 C CA . TYR B 1 186 ? -4.66 23.781 20.109 1 96.31 186 TYR B CA 1
ATOM 2857 C C . TYR B 1 186 ? -3.291 23.844 19.438 1 96.31 186 TYR B C 1
ATOM 2859 O O . TYR B 1 186 ? -2.279 23.5 20.047 1 96.31 186 TYR B O 1
ATOM 2867 N N . LEU B 1 187 ? -3.236 24.328 18.172 1 95.38 187 LEU B N 1
ATOM 2868 C CA . LEU B 1 187 ? -2 24.359 17.406 1 95.38 187 LEU B CA 1
ATOM 2869 C C . LEU B 1 187 ? -1.032 25.391 17.984 1 95.38 187 LEU B C 1
ATOM 2871 O O . LEU B 1 187 ? 0.185 25.234 17.859 1 95.38 187 LEU B O 1
ATOM 2875 N N . ALA B 1 188 ? -1.607 26.359 18.672 1 94.62 188 ALA B N 1
ATOM 2876 C CA . ALA B 1 188 ? -0.792 27.406 19.266 1 94.62 188 ALA B CA 1
ATOM 2877 C C . ALA B 1 188 ? 0.029 26.875 20.438 1 94.62 188 ALA B C 1
ATOM 2879 O O . ALA B 1 188 ? 1.014 27.5 20.844 1 94.62 188 ALA B O 1
ATOM 2880 N N . LYS B 1 189 ? -0.38 25.766 20.938 1 91.81 189 LYS B N 1
ATOM 2881 C CA . LYS B 1 189 ? 0.32 25.172 22.078 1 91.81 189 LYS B CA 1
ATOM 2882 C C . LYS B 1 189 ? 1.641 24.547 21.641 1 91.81 189 LYS B C 1
ATOM 2884 O O . LYS B 1 189 ? 2.486 24.219 22.484 1 91.81 189 LYS B O 1
ATOM 2889 N N . TRP B 1 190 ? 1.715 24.328 20.344 1 89.81 190 TRP B N 1
ATOM 2890 C CA . TRP B 1 190 ? 2.908 23.672 19.828 1 89.81 190 TRP B CA 1
ATOM 2891 C C . TRP B 1 190 ? 3.943 24.703 19.375 1 89.81 190 TRP B C 1
ATOM 2893 O O . TRP B 1 190 ? 3.672 25.516 18.5 1 89.81 190 TRP B O 1
ATOM 2903 N N . SER B 1 191 ? 5.012 24.922 20.141 1 83.25 191 SER B N 1
ATOM 2904 C CA . SER B 1 191 ? 6.137 25.797 19.812 1 83.25 191 SER B CA 1
ATOM 2905 C C . SER B 1 191 ? 7.406 24.984 19.562 1 83.25 191 SER B C 1
ATOM 2907 O O . SER B 1 191 ? 7.949 24.375 20.5 1 83.25 191 SER B O 1
ATOM 2909 N N . CYS B 1 192 ? 7.648 24.766 18.328 1 81.06 192 CYS B N 1
ATOM 2910 C CA . CYS B 1 192 ? 8.773 23.922 17.969 1 81.06 192 CYS B CA 1
ATOM 2911 C C . CYS B 1 192 ? 9.945 24.734 17.453 1 81.06 192 CYS B C 1
ATOM 2913 O O . CYS B 1 192 ? 9.758 25.844 16.938 1 81.06 192 CYS B O 1
#

Organism: Pyrobaculum calidifontis (strain DSM 21063 / JCM 11548 / VA1) (NCBI:txid410359)

Nearest PDB structures (foldseek):
  2wns-assembly1_A  TM=9.111E-01  e=2.923E-19  Homo sapiens
  4ohc-assembly1_D  TM=8.879E-01  e=3.279E-15  Burkholderia cenocepacia J2315
  4ohc-assembly4_C  TM=8.857E-01  e=4.925E-14  Burkholderia cenocepacia J2315
  2p1z-assembly1_B  TM=8.209E-01  e=5.749E-13  Corynebacterium diphtheriae NCTC 13129
  2p1z-assembly1_A  TM=8.106E-01  e=1.430E-11  Corynebacterium diphtheriae NCTC 13129

Secondary structure (DSSP, 8-state):
-HHHHHTTSEEEEEEE-TTS-EEEEEE-GGGGGG-HHHHHHHHHHHHHHHTT---SEEEEETTTTHHHHHHHHHHHT--EEEE----SS---S--EEES--TT-EEEEEEEEESSSHHHHHHHHHHHHTT-EEEEEEEEEE--SSHHHHHHHHH---EEEEEEHHHHHHHHHHHHHHHHHHHHHHHHHT---/-HHHHHTTSEEEEEEE-TTS-EEEEEE-GGGGGG-HHHHHHHHHHHHHHHTT---SEEEEETTTTHHHHHHHHHHHT--EEEE----SS---S--EEES--TT-EEEEEEEEESSSHHHHHHHHHHHHTT-EEEEEEEEEE--SSHHHHHHHHH---EEEEEEHHHHHHHHHHHHHHHHHHHHHHHHHT---

Solvent-accessible surface area (backbone atoms only — not comparable to full-atom values): 19932 Å² total; per-residue (Å²): 113,67,60,38,47,76,56,51,20,43,42,75,52,89,37,71,44,98,86,65,50,75,30,47,51,47,78,39,69,50,31,34,39,40,33,43,70,52,39,53,52,52,50,51,41,51,51,59,57,48,70,77,54,86,67,54,32,33,29,1,35,52,68,71,7,27,40,54,22,32,36,50,18,61,77,67,58,31,22,15,31,30,27,52,74,72,69,92,81,77,76,84,64,81,39,64,42,33,30,86,41,58,81,30,37,26,33,40,28,39,38,74,38,45,66,24,59,72,56,45,54,40,51,52,44,41,41,75,57,42,21,40,71,73,29,33,40,27,48,33,30,60,59,56,45,10,56,58,45,26,27,71,77,69,68,36,54,64,45,53,61,36,42,41,72,62,50,46,64,72,40,37,92,77,58,43,69,67,54,46,50,48,42,52,54,56,45,64,71,50,83,117,112,68,60,40,46,76,57,51,21,42,42,75,52,87,37,70,42,98,88,64,49,76,31,49,50,49,78,39,70,50,32,34,38,39,34,42,70,51,38,53,53,52,51,50,40,51,51,59,58,48,70,79,56,86,66,55,33,33,28,1,36,54,69,71,6,27,41,55,22,33,38,51,18,62,74,67,58,31,22,15,30,29,26,53,73,70,66,90,80,76,77,85,65,81,39,64,40,33,29,86,40,59,79,30,37,24,33,40,26,38,41,72,37,46,64,23,60,70,56,46,54,43,52,52,43,39,42,74,56,43,21,40,70,73,30,32,39,28,46,32,29,60,59,54,44,11,56,59,43,26,27,71,76,68,68,37,55,64,44,53,62,36,42,43,71,63,51,46,66,70,42,38,89,76,58,43,70,67,54,46,50,48,42,52,55,56,46,64,70,51,81,115

Radius of gyration: 21.49 Å; Cα contacts (8 Å, |Δi|>4): 831; chains: 2; bounding box: 46×62×48 Å